Protein AF-A0A640V0W2-F1 (afdb_monomer)

pLDDT: mean 85.91, std 17.81, range [32.56, 98.94]

Nearest PDB structures (foldseek):
  7z6b-assembly3_C  TM=7.254E-01  e=3.542E-08  Vibrio gazogenes DSM 21264 = NBRC 103151
  8x6v-assembly1_B  TM=6.788E-01  e=9.963E-08  Pseudomonas
  7vme-assembly1_A  TM=7.319E-01  e=3.574E-07  unclassified Marinobacter
  2r11-assembly1_A  TM=4.535E-01  e=1.399E-03  Bacillus subtilis
  2y6v-assembly1_A  TM=2.778E-01  e=1.239E-03  Saccharomyces cerevisiae

Radius of gyration: 24.07 Å; Cα contacts (8 Å, |Δi|>4): 956; chains: 1; bounding box: 62×84×84 Å

Solvent-accessible surface area (backbone atoms only — not comparable to full-atom values): 21114 Å² total; per-residue (Å²): 133,92,82,81,91,79,92,78,83,84,82,80,82,75,84,77,77,81,69,84,77,74,79,82,80,84,81,71,54,45,50,62,36,31,38,35,39,30,55,15,37,40,83,30,29,87,48,85,86,22,27,64,34,68,47,38,30,27,40,14,42,37,68,77,87,53,62,16,42,28,32,44,34,34,50,39,77,71,90,41,52,41,60,72,79,66,86,66,79,54,29,98,75,58,55,64,47,80,37,72,84,62,22,36,57,77,86,37,83,90,44,72,51,44,15,37,39,26,53,38,54,17,48,21,38,43,48,40,22,45,37,25,4,60,68,48,22,35,12,31,18,32,51,60,54,42,31,70,45,39,35,35,42,61,50,40,40,71,58,29,53,52,52,50,52,52,45,52,46,48,52,48,49,33,28,19,74,58,49,50,67,71,57,73,68,79,90,39,53,64,31,51,28,77,66,37,30,32,42,36,10,25,31,43,23,7,17,45,54,50,20,59,72,47,50,68,43,80,39,56,38,24,35,37,23,37,45,24,30,66,84,42,60,96,38,76,40,66,36,38,35,36,40,41,23,21,61,11,23,60,81,44,62,54,64,43,56,49,66,52,36,49,51,32,20,70,68,57,48,21,59,32,22,28,42,36,37,33,49,23,23,34,58,43,43,57,28,73,39,39,21,66,67,77,40,77,86,56,17,32,56,90,29,53,37,94,55,45,46,59,48,71,55,42,33,30,43,53,16,48,30,52,28,42,48,46,52,36,36,67,69,65,50,73,54,42,76,31,57,24,39,88,90,40,66,63,44,68,30,38,61,16,85,94,32,42,52,41,48,75,41,85,39,83,80,64,86,64,79,56,64,90,73,46,53,71,37,74,22,83,44,64,86,45,52,73,61,63,95,82,65,69,61,47,72,71,50,71,97,81,125

Foldseek 3Di:
DDDDDDDDDDDDDDDDDDDPDDDDDCPLQKAKEKEWEAKFFDQFAPDDDGFIGTWIKIWIAGDDAAQAEEEEEEEADDDFFAFDDDPDFWAPDFDWDFDCQQFPDQPDPVCNGTYGTTGDLNLQLVLLNRLLSSLRHGYMRTDQHRLVFQFQHHGDNLSSVVVSVVLVLVQLVCVLCVNCLQVCDPPSHVHYDSQAYEYEYAECGLLSCLEQSVLPDGNYQEYEREQYHDDHDLHARLFAYEYEFEPQAQPDDSCPCVVSLLSNLVVPSYLFSKYKYFWQDYRQLQGNGGRDADDPQCGGHPGHNVGHDDSLQNNQQSSQQSSQRSSCSNVVHLAGEGEDEPPRPMDIWGSRVVGHTYYYDYDYRDDDDDSVPHHYGYHHGDSYHHDDPPRRTDSPRDPPD

Organism: NCBI:txid47759

Secondary structure (DSSP, 8-state):
------------------PPPPPP----SEEEEEEEEEEEEE--BSSSS-EEEEEEEEEEEESSS-PEEEEEEE------EEESS-TTSS-SS--EEE-TTTSPPTT-TT-TTEEEEEE-HHHHTHHHHHHHHHTT-EEEEE---GGG--TTS-B-HHHHHHHHHHHHHHHHHHHHHT--TT---TT-TT-EEEEEEEEEEEEHHHHHHTSHHHHT-TTEEEEEEEEE-SPPPS----S-EEEEEETT-SSS-TTTTHHHHHHHHHHTS-S-EEEEEETT--GGGG-TTSPP---GGG-BTTB-GGGPPPHHHHHHHHHHHHHHHHHHHHTT-SEEEEEEETTT--EEEE-STTSPEEEEEEEPPPP---GGGSPEEEEEEESSPPPPTT----S---S--

Mean predicted aligned error: 8.24 Å

Sequence (401 aa):
MTASLALTLVYSASQASAAPAAPPKPSDGASLTSYALAPGLLKITTSPPGNPTQVHGVLGMPKGKGPHPVVVVMHGSHHNCAYSDKPPYFPRKPVKAQWPLVCAKSGDASNPNLGPDYLRHDVGLSHVVQALTRKGFAAVSIDVVSPESWWAGETDPEKGYTDLINAHLRLLSDLNKGINHGLNIPDVKGRIDTSRVGLVGHSRGGGYVLSQKAAKRAGLFGVVALEPAMQAEKVPHKVPVLNLRGGCDEEVSPSAGLDDMKALAKSGTTKVAADVLLAGTGHRMLNTNLPPTDTKAGGVGDCPASKVAKPAAAQAQAAQITASFLDQALHGAKSYQLPALKGLNPKGGNLRKGGPAVTFHQAPQQTFTNPHAIREVISKQRLLPAIPKDLHVNKRPGDDI

Structure (mmCIF, N/CA/C/O backbone):
data_AF-A0A640V0W2-F1
#
_entry.id   AF-A0A640V0W2-F1
#
loop_
_atom_site.group_PDB
_atom_site.id
_atom_site.type_symbol
_atom_site.label_atom_id
_atom_site.label_alt_id
_atom_site.label_comp_id
_atom_site.label_asym_id
_atom_site.label_entity_id
_atom_site.label_seq_id
_atom_site.pdbx_PDB_ins_code
_atom_site.Cartn_x
_atom_site.Cartn_y
_atom_site.Cartn_z
_atom_site.occupancy
_atom_site.B_iso_or_equiv
_atom_site.auth_seq_id
_atom_site.auth_comp_id
_atom_site.auth_asym_id
_atom_site.auth_atom_id
_atom_site.pdbx_PDB_model_num
ATOM 1 N N . MET A 1 1 ? 39.955 -63.389 54.721 1.00 38.59 1 MET A N 1
ATOM 2 C CA . MET A 1 1 ? 39.979 -63.919 53.343 1.00 38.59 1 MET A CA 1
ATOM 3 C C . MET A 1 1 ? 39.697 -62.761 52.400 1.00 38.59 1 MET A C 1
ATOM 5 O O . MET A 1 1 ? 38.703 -62.075 52.578 1.00 38.59 1 MET A O 1
ATOM 9 N N . THR A 1 2 ? 40.685 -62.491 51.549 1.00 39.00 2 THR A N 1
ATOM 10 C CA . THR A 1 2 ? 40.800 -61.523 50.439 1.00 39.00 2 THR A CA 1
ATOM 11 C C . THR A 1 2 ? 39.546 -60.740 50.022 1.00 39.00 2 THR A C 1
ATOM 13 O O . THR A 1 2 ? 38.637 -61.307 49.423 1.00 39.00 2 THR A O 1
ATOM 16 N N . ALA A 1 3 ? 39.561 -59.419 50.238 1.00 37.28 3 ALA A N 1
ATOM 17 C CA . ALA A 1 3 ? 38.659 -58.469 49.588 1.00 37.28 3 ALA A CA 1
ATOM 18 C C . ALA A 1 3 ? 39.449 -57.653 48.550 1.00 37.28 3 ALA A C 1
ATOM 20 O O . ALA A 1 3 ? 40.435 -56.993 48.880 1.00 37.28 3 ALA A O 1
ATOM 21 N N . SER A 1 4 ? 39.034 -57.778 47.291 1.00 41.91 4 SER A N 1
ATOM 22 C CA . SER A 1 4 ? 39.670 -57.213 46.101 1.00 41.91 4 SER A CA 1
ATOM 23 C C . SER A 1 4 ? 39.489 -55.698 45.987 1.00 41.91 4 SER A C 1
ATOM 25 O O . SER A 1 4 ? 38.388 -55.179 46.160 1.00 41.91 4 SER A O 1
ATOM 27 N N . LEU A 1 5 ? 40.572 -55.011 45.610 1.00 41.72 5 LEU A N 1
ATOM 28 C CA . LEU A 1 5 ? 40.562 -53.653 45.066 1.00 41.72 5 LEU A CA 1
ATOM 29 C C . LEU A 1 5 ? 39.762 -53.616 43.754 1.00 41.72 5 LEU A C 1
ATOM 31 O O . LEU A 1 5 ? 40.071 -54.365 42.828 1.00 41.72 5 LEU A O 1
ATOM 35 N N . ALA A 1 6 ? 38.817 -52.682 43.639 1.00 41.03 6 ALA A N 1
ATOM 36 C CA . ALA A 1 6 ? 38.252 -52.265 42.360 1.00 41.03 6 ALA A CA 1
ATOM 37 C C . ALA A 1 6 ? 38.332 -50.737 42.230 1.00 41.03 6 ALA A C 1
ATOM 39 O O . ALA A 1 6 ? 37.732 -49.974 42.985 1.00 41.03 6 ALA A O 1
ATOM 40 N N . LEU A 1 7 ? 39.142 -50.332 41.258 1.00 41.41 7 LEU A N 1
ATOM 41 C CA . LEU A 1 7 ? 39.409 -48.984 40.782 1.00 41.41 7 LEU A CA 1
ATOM 42 C C . LEU A 1 7 ? 38.122 -48.378 40.195 1.00 41.41 7 LEU A C 1
ATOM 44 O O . LEU A 1 7 ? 37.528 -48.983 39.306 1.00 41.41 7 LEU A O 1
ATOM 48 N N . THR A 1 8 ? 37.699 -47.189 40.636 1.00 40.34 8 THR A N 1
ATOM 49 C CA . THR A 1 8 ? 36.609 -46.455 39.965 1.00 40.34 8 THR A CA 1
ATOM 50 C C . THR A 1 8 ? 37.090 -45.065 39.566 1.00 40.34 8 THR A C 1
ATOM 52 O O . THR A 1 8 ? 37.595 -44.308 40.392 1.00 40.34 8 THR A O 1
ATOM 55 N N . LEU A 1 9 ? 36.984 -44.783 38.265 1.00 41.72 9 LEU A N 1
ATOM 56 C CA . LEU A 1 9 ? 37.455 -43.580 37.588 1.00 41.72 9 LEU A CA 1
ATOM 57 C C . LEU A 1 9 ? 36.801 -42.303 38.130 1.00 41.72 9 LEU A C 1
ATOM 59 O O . LEU A 1 9 ? 35.582 -42.221 38.272 1.00 41.72 9 LEU A O 1
ATOM 63 N N . VAL A 1 10 ? 37.619 -41.267 38.310 1.00 39.72 10 VAL A N 1
ATOM 64 C CA . VAL A 1 10 ? 37.175 -39.882 38.488 1.00 39.72 10 VAL A CA 1
ATOM 65 C C . VAL A 1 10 ? 36.765 -39.337 37.117 1.00 39.72 10 VAL A C 1
ATOM 67 O O . VAL A 1 10 ? 37.613 -39.117 36.255 1.00 39.72 10 VAL A O 1
ATOM 70 N N . TYR A 1 11 ? 35.466 -39.125 36.898 1.00 38.19 11 TYR A N 1
ATOM 71 C CA . TYR A 1 11 ? 34.978 -38.358 35.751 1.00 38.19 11 TYR A CA 1
ATOM 72 C C . TYR A 1 11 ? 35.089 -36.862 36.064 1.00 38.19 11 TYR A C 1
ATOM 74 O O . TYR A 1 11 ? 34.304 -36.306 36.831 1.00 38.19 11 TYR A O 1
ATOM 82 N N . SER A 1 12 ? 36.069 -36.204 35.451 1.00 39.72 12 SER A N 1
ATOM 83 C CA . SER A 1 12 ? 36.161 -34.746 35.393 1.00 39.72 12 SER A CA 1
ATOM 84 C C . SER A 1 12 ? 35.028 -34.202 34.519 1.00 39.72 12 SER A C 1
ATOM 86 O O . SER A 1 12 ? 35.049 -34.359 33.298 1.00 39.72 12 SER A O 1
ATOM 88 N N . ALA A 1 13 ? 34.032 -33.552 35.121 1.00 39.75 13 ALA A N 1
ATOM 89 C CA . ALA A 1 13 ? 33.043 -32.786 34.371 1.00 39.75 13 ALA A CA 1
ATOM 90 C C . ALA A 1 13 ? 33.697 -31.493 33.854 1.00 39.75 13 ALA A C 1
ATOM 92 O O . ALA A 1 13 ? 33.981 -30.562 34.606 1.00 39.75 13 ALA A O 1
ATOM 93 N N . SER A 1 14 ? 33.967 -31.478 32.550 1.00 40.34 14 SER A N 1
ATOM 94 C CA . SER A 1 14 ? 34.402 -30.316 31.777 1.00 40.34 14 SER A CA 1
ATOM 95 C C . SER A 1 14 ? 33.391 -29.169 31.910 1.00 40.34 14 SER A C 1
ATOM 97 O O . SER A 1 14 ? 32.196 -29.351 31.675 1.00 40.34 14 SER A O 1
ATOM 99 N N . GLN A 1 15 ? 33.878 -27.977 32.264 1.00 40.69 15 GLN A N 1
ATOM 100 C CA . GLN A 1 15 ? 33.134 -26.731 32.096 1.00 40.69 15 GLN A CA 1
ATOM 101 C C . GLN A 1 15 ? 32.921 -26.487 30.598 1.00 40.69 15 GLN A C 1
ATOM 103 O O . GLN A 1 15 ? 33.835 -26.074 29.883 1.00 40.69 15 GLN A O 1
ATOM 108 N N . ALA A 1 16 ? 31.704 -26.736 30.118 1.00 37.50 16 ALA A N 1
ATOM 109 C CA . ALA A 1 16 ? 31.283 -26.299 28.799 1.00 37.50 16 ALA A CA 1
ATOM 110 C C . ALA A 1 16 ? 31.121 -24.772 28.814 1.00 37.50 16 ALA A C 1
ATOM 112 O O . ALA A 1 16 ? 30.168 -24.233 29.376 1.00 37.50 16 ALA A O 1
ATOM 113 N N . SER A 1 17 ? 32.077 -24.083 28.195 1.00 38.69 17 SER A N 1
ATOM 114 C CA . SER A 1 17 ? 31.949 -22.680 27.816 1.00 38.69 17 SER A CA 1
ATOM 115 C C . SER A 1 17 ? 30.709 -22.525 26.931 1.00 38.69 17 SER A C 1
ATOM 117 O O . SER A 1 17 ? 30.616 -23.140 25.866 1.00 38.69 17 SER A O 1
ATOM 119 N N . ALA A 1 18 ? 29.723 -21.757 27.396 1.00 38.31 18 ALA A N 1
ATOM 120 C CA . ALA A 1 18 ? 28.518 -21.474 26.634 1.00 38.31 18 ALA A CA 1
ATOM 121 C C . ALA A 1 18 ? 28.896 -20.657 25.390 1.00 38.31 18 ALA A C 1
ATOM 123 O O . ALA A 1 18 ? 29.281 -19.492 25.483 1.00 38.31 18 ALA A O 1
ATOM 124 N N . ALA A 1 19 ? 28.799 -21.287 24.220 1.00 41.69 19 ALA A N 1
ATOM 125 C CA . ALA A 1 19 ? 28.922 -20.610 22.939 1.00 41.69 19 ALA A CA 1
ATOM 126 C C . ALA A 1 19 ? 27.892 -19.464 22.834 1.00 41.69 19 ALA A C 1
ATOM 128 O O . ALA A 1 19 ? 26.792 -19.580 23.389 1.00 41.69 19 ALA A O 1
ATOM 129 N N . PRO A 1 20 ? 28.201 -18.371 22.111 1.00 39.97 20 PRO A N 1
ATOM 130 C CA . PRO A 1 20 ? 27.236 -17.307 21.866 1.00 39.97 20 PRO A CA 1
ATOM 131 C C . PRO A 1 20 ? 25.968 -17.889 21.233 1.00 39.97 20 PRO A C 1
ATOM 133 O O . PRO A 1 20 ? 26.024 -18.608 20.234 1.00 39.97 20 PRO A O 1
ATOM 136 N N . ALA A 1 21 ? 24.825 -17.594 21.854 1.00 42.91 21 ALA A N 1
ATOM 137 C CA . ALA A 1 21 ? 23.518 -18.048 21.410 1.00 42.91 21 ALA A CA 1
ATOM 138 C C . ALA A 1 21 ? 23.298 -17.702 19.928 1.00 42.91 21 ALA A C 1
ATOM 140 O O . ALA A 1 21 ? 23.486 -16.559 19.506 1.00 42.91 21 ALA A O 1
ATOM 141 N N . ALA A 1 22 ? 22.887 -18.700 19.143 1.00 41.34 22 ALA A N 1
ATOM 142 C CA . ALA A 1 22 ? 22.475 -18.507 17.759 1.00 41.34 22 ALA A CA 1
ATOM 143 C C . ALA A 1 22 ? 21.377 -17.425 17.670 1.00 41.34 22 ALA A C 1
ATOM 145 O O . ALA A 1 22 ? 20.526 -17.352 18.563 1.00 41.34 22 ALA A O 1
ATOM 146 N N . PRO A 1 23 ? 21.349 -16.599 16.605 1.00 40.78 23 PRO A N 1
ATOM 147 C CA . PRO A 1 23 ? 20.286 -15.620 16.429 1.00 40.78 23 PRO A CA 1
ATOM 148 C C . PRO A 1 23 ? 18.920 -16.329 16.428 1.00 40.78 23 PRO A C 1
ATOM 150 O O . PRO A 1 23 ? 18.795 -17.413 15.845 1.00 40.78 23 PRO A O 1
ATOM 153 N N . PRO A 1 24 ? 17.887 -15.752 17.068 1.00 36.56 24 PRO A N 1
ATOM 154 C CA . PRO A 1 24 ? 16.575 -16.379 17.132 1.00 36.56 24 PRO A CA 1
ATOM 155 C C . PRO A 1 24 ? 16.041 -16.595 15.711 1.00 36.56 24 PRO A C 1
ATOM 157 O O . PRO A 1 24 ? 15.976 -15.655 14.922 1.00 36.56 24 PRO A O 1
ATOM 160 N N . LYS A 1 25 ? 15.654 -17.834 15.376 1.00 33.91 25 LYS A N 1
ATOM 161 C CA . LYS A 1 25 ? 14.915 -18.141 14.141 1.00 33.91 25 LYS A CA 1
ATOM 162 C C . LYS A 1 25 ? 13.505 -17.543 14.260 1.00 33.91 25 LYS A C 1
ATOM 164 O O . LYS A 1 25 ? 12.737 -18.051 15.077 1.00 33.91 25 LYS A O 1
ATOM 169 N N . PRO A 1 26 ? 13.104 -16.550 13.448 1.00 40.44 26 PRO A N 1
ATOM 170 C CA . PRO A 1 26 ? 11.716 -16.113 13.415 1.00 40.44 26 PRO A CA 1
ATOM 171 C C . PRO A 1 26 ? 10.925 -17.148 12.610 1.00 40.44 26 PRO A C 1
ATOM 173 O O . PRO A 1 26 ? 10.985 -17.189 11.383 1.00 40.44 26 PRO A O 1
ATOM 176 N N . SER A 1 27 ? 10.199 -18.026 13.294 1.00 46.22 27 SER A N 1
ATOM 177 C CA . SER A 1 27 ? 9.190 -18.898 12.682 1.00 46.22 27 SER A CA 1
ATOM 178 C C . SER A 1 27 ? 7.798 -18.355 13.040 1.00 46.22 27 SER A C 1
ATOM 180 O O . SER A 1 27 ? 6.943 -19.053 13.587 1.00 46.22 27 SER A O 1
ATOM 182 N N . ASP A 1 28 ? 7.556 -17.086 12.712 1.00 54.16 28 ASP A N 1
ATOM 183 C CA . ASP A 1 28 ? 6.438 -16.281 13.232 1.00 54.16 28 ASP A CA 1
ATOM 184 C C . ASP A 1 28 ? 5.126 -16.436 12.443 1.00 54.16 28 ASP A C 1
ATOM 186 O O . ASP A 1 28 ? 4.383 -15.477 12.250 1.00 54.16 28 ASP A O 1
ATOM 190 N N . GLY A 1 29 ? 4.831 -17.625 11.920 1.00 61.41 29 GLY A N 1
ATOM 191 C CA . GLY A 1 29 ? 3.527 -17.891 11.292 1.00 61.41 29 GLY A CA 1
ATOM 192 C C . GLY A 1 29 ? 3.256 -17.229 9.928 1.00 61.41 29 GLY A C 1
ATOM 193 O O . GLY A 1 29 ? 2.223 -17.519 9.332 1.00 61.41 29 GLY A O 1
ATOM 194 N N . ALA A 1 30 ? 4.170 -16.408 9.404 1.00 75.25 30 ALA A N 1
ATOM 195 C CA . ALA A 1 30 ? 4.061 -15.738 8.106 1.00 75.25 30 ALA A CA 1
ATOM 196 C C . ALA A 1 30 ? 5.222 -16.140 7.181 1.00 75.25 30 ALA A C 1
ATOM 198 O O . ALA A 1 30 ? 6.382 -15.972 7.560 1.00 75.25 30 ALA A O 1
ATOM 199 N N . SER A 1 31 ? 4.931 -16.649 5.977 1.00 86.25 31 SER A N 1
ATOM 200 C CA . SER A 1 31 ? 5.952 -16.841 4.935 1.00 86.25 31 SER A CA 1
ATOM 201 C C . SER A 1 31 ? 5.904 -15.688 3.943 1.00 86.25 31 SER A C 1
ATOM 203 O O . SER A 1 31 ? 4.846 -15.438 3.363 1.00 86.25 31 SER A O 1
ATOM 205 N N . LEU A 1 32 ? 7.039 -15.026 3.724 1.00 95.38 32 LEU A N 1
ATOM 206 C CA . LEU A 1 32 ? 7.192 -14.003 2.691 1.00 95.38 32 LEU A CA 1
ATOM 207 C C . LEU A 1 32 ? 7.909 -14.586 1.472 1.00 95.38 32 LEU A C 1
ATOM 209 O O . LEU A 1 32 ? 8.837 -15.384 1.609 1.00 95.38 32 LEU A O 1
ATOM 213 N N . THR A 1 33 ? 7.500 -14.175 0.280 1.00 96.19 33 THR A N 1
ATOM 214 C CA . THR A 1 33 ? 8.184 -14.468 -0.983 1.00 96.19 33 THR A CA 1
ATOM 215 C C . THR A 1 33 ? 8.206 -13.202 -1.829 1.00 96.19 33 THR A C 1
ATOM 217 O O . THR A 1 33 ? 7.150 -12.679 -2.180 1.00 96.19 33 THR A O 1
ATOM 220 N N . SER A 1 34 ? 9.404 -12.706 -2.142 1.00 97.38 34 SER A N 1
ATOM 221 C CA . SER A 1 34 ? 9.585 -11.687 -3.179 1.00 97.38 34 SER A CA 1
ATOM 222 C C . SER A 1 34 ? 9.427 -12.367 -4.534 1.00 97.38 34 SER A C 1
ATOM 224 O O . SER A 1 34 ? 9.911 -13.486 -4.723 1.00 97.38 34 SER A O 1
ATOM 226 N N . TYR A 1 35 ? 8.756 -11.723 -5.478 1.00 97.44 35 TYR A N 1
ATOM 227 C CA . TYR A 1 35 ? 8.675 -12.206 -6.846 1.00 97.44 35 TYR A CA 1
ATOM 228 C C . TYR A 1 35 ? 9.016 -11.121 -7.858 1.00 97.44 35 TYR A C 1
ATOM 230 O O . TYR A 1 35 ? 8.741 -9.937 -7.653 1.00 97.44 35 TYR A O 1
ATOM 238 N N . ALA A 1 36 ? 9.559 -11.573 -8.985 1.00 97.19 36 ALA A N 1
ATOM 239 C CA . ALA A 1 36 ? 9.726 -10.783 -10.188 1.00 97.19 36 ALA A CA 1
ATOM 240 C C . ALA A 1 36 ? 9.195 -11.557 -11.399 1.00 97.19 36 ALA A C 1
ATOM 242 O O . ALA A 1 36 ? 9.722 -12.613 -11.754 1.00 97.19 36 ALA A O 1
ATOM 243 N N . LEU A 1 37 ? 8.128 -11.048 -12.013 1.00 97.50 37 LEU A N 1
ATOM 244 C CA . LEU A 1 37 ? 7.606 -11.530 -13.292 1.00 97.50 37 LEU A CA 1
ATOM 245 C C . LEU A 1 37 ? 8.215 -10.721 -14.444 1.00 97.50 37 LEU A C 1
ATOM 247 O O . LEU A 1 37 ? 8.822 -9.670 -14.235 1.00 97.50 37 LEU A O 1
ATOM 251 N N . ALA A 1 38 ? 8.032 -11.182 -15.682 1.00 96.94 38 ALA A N 1
ATOM 252 C CA . ALA A 1 38 ? 8.513 -10.436 -16.836 1.00 96.94 38 ALA A CA 1
ATOM 253 C C . ALA A 1 38 ? 7.837 -9.047 -16.918 1.00 96.94 38 ALA A C 1
ATOM 255 O O . ALA A 1 38 ? 6.608 -8.962 -16.795 1.00 96.94 38 ALA A O 1
ATOM 256 N N . PRO A 1 39 ? 8.609 -7.971 -17.180 1.00 96.12 39 PRO A N 1
ATOM 257 C CA . PRO A 1 39 ? 8.092 -6.606 -17.244 1.00 96.12 39 PRO A CA 1
ATOM 258 C C . PRO A 1 39 ? 7.100 -6.463 -18.394 1.00 96.12 39 PRO A C 1
ATOM 260 O O . PRO A 1 39 ? 7.224 -7.159 -19.403 1.00 96.12 39 PRO A O 1
ATOM 263 N N . GLY A 1 40 ? 6.143 -5.551 -18.288 1.00 96.31 40 GLY A N 1
ATOM 264 C CA . GLY A 1 40 ? 5.086 -5.388 -19.285 1.00 96.31 40 GLY A CA 1
ATOM 265 C C . GLY A 1 40 ? 4.731 -3.939 -19.569 1.00 96.31 40 GLY A C 1
ATOM 266 O O . GLY A 1 40 ? 5.393 -3.021 -19.095 1.00 96.31 40 GLY A O 1
ATOM 267 N N . LEU A 1 41 ? 3.691 -3.750 -20.374 1.00 96.12 41 LEU A N 1
ATOM 268 C CA . LEU A 1 41 ? 3.186 -2.443 -20.777 1.00 96.12 41 LEU A CA 1
ATOM 269 C C . LEU A 1 41 ? 1.827 -2.160 -20.127 1.00 96.12 41 LEU A C 1
ATOM 271 O O . LEU A 1 41 ? 0.895 -2.960 -20.250 1.00 96.12 41 LEU A O 1
ATOM 275 N N . LEU A 1 42 ? 1.700 -1.004 -19.481 1.00 95.19 42 LEU A N 1
ATOM 276 C CA . LEU A 1 42 ? 0.436 -0.471 -18.980 1.00 95.19 42 LEU A CA 1
ATOM 277 C C . LEU A 1 42 ? -0.123 0.555 -19.959 1.00 95.19 42 LEU A C 1
ATOM 279 O O . LEU A 1 42 ? 0.538 1.529 -20.298 1.00 95.19 42 LEU A O 1
ATOM 283 N N . LYS A 1 43 ? -1.378 0.388 -20.373 1.00 94.44 43 LYS A N 1
ATOM 284 C CA . LYS A 1 43 ? -2.077 1.362 -21.226 1.00 94.44 43 LYS A CA 1
ATOM 285 C C . LYS A 1 43 ? -2.617 2.516 -20.385 1.00 94.44 43 LYS A C 1
ATOM 287 O O . LYS A 1 43 ? -3.821 2.593 -20.154 1.00 94.44 43 LYS A O 1
ATOM 292 N N . ILE A 1 44 ? -1.719 3.325 -19.842 1.00 91.69 44 ILE A N 1
ATOM 293 C CA . ILE A 1 44 ? -2.032 4.387 -18.871 1.00 91.69 44 ILE A CA 1
ATOM 294 C C . ILE A 1 44 ? -1.584 5.764 -19.353 1.00 91.69 44 ILE A C 1
ATOM 296 O O . ILE A 1 44 ? -1.651 6.714 -18.592 1.00 91.69 44 ILE A O 1
ATOM 300 N N . THR A 1 45 ? -1.104 5.862 -20.588 1.00 89.00 45 THR A N 1
ATOM 301 C CA . THR A 1 45 ? -0.664 7.114 -21.200 1.00 89.00 45 THR A CA 1
ATOM 302 C C . THR A 1 45 ? -1.775 7.710 -22.055 1.00 89.00 45 THR A C 1
ATOM 304 O O . THR A 1 45 ? -2.615 6.981 -22.593 1.00 89.00 45 THR A O 1
ATOM 307 N N . THR A 1 46 ? -1.765 9.033 -22.211 1.00 80.81 46 THR A N 1
ATOM 308 C CA . THR A 1 46 ? -2.728 9.767 -23.055 1.00 80.81 46 THR A CA 1
ATOM 309 C C . THR A 1 46 ? -2.604 9.424 -24.543 1.00 80.81 46 THR A C 1
ATOM 311 O O . THR A 1 46 ? -3.588 9.489 -25.276 1.00 80.81 46 THR A O 1
ATOM 314 N N . SER A 1 47 ? -1.418 8.996 -24.985 1.00 77.94 47 SER A N 1
ATOM 315 C CA . SER A 1 47 ? -1.152 8.499 -26.341 1.00 77.94 47 SER A CA 1
ATOM 316 C C . SER A 1 47 ? -0.589 7.071 -26.312 1.00 77.94 47 SER A C 1
ATOM 318 O O . SER A 1 47 ? 0.132 6.729 -25.371 1.00 77.94 47 SER A O 1
ATOM 320 N N . PRO A 1 48 ? -0.888 6.211 -27.310 1.00 77.94 48 PRO A N 1
ATOM 321 C CA . PRO A 1 48 ? -0.266 4.893 -27.444 1.00 77.94 48 PRO A CA 1
ATOM 322 C C . PRO A 1 48 ? 1.274 4.961 -27.414 1.00 77.94 48 PRO A C 1
ATOM 324 O O . PRO A 1 48 ? 1.838 5.977 -27.811 1.00 77.94 48 PRO A O 1
ATOM 327 N N . PRO A 1 49 ? 1.968 3.877 -27.018 1.00 82.31 49 PRO A N 1
ATOM 328 C CA . PRO A 1 49 ? 1.433 2.532 -26.773 1.00 82.31 49 PRO A CA 1
ATOM 329 C C . PRO A 1 49 ? 1.119 2.217 -25.295 1.00 82.31 49 PRO A C 1
ATOM 331 O O . PRO A 1 49 ? 0.456 1.211 -25.025 1.00 82.31 49 PRO A O 1
ATOM 334 N N . GLY A 1 50 ? 1.565 3.045 -24.348 1.00 91.19 50 GLY A N 1
ATOM 335 C CA . GLY A 1 50 ? 1.498 2.793 -22.906 1.00 91.19 50 GLY A CA 1
ATOM 336 C C . GLY A 1 50 ? 2.836 3.052 -22.211 1.00 91.19 50 GLY A C 1
ATOM 337 O O . GLY A 1 50 ? 3.836 3.305 -22.874 1.00 91.19 50 GLY A O 1
ATOM 338 N N . ASN A 1 51 ? 2.873 2.917 -20.885 1.00 93.31 51 ASN A N 1
ATOM 339 C CA . ASN A 1 51 ? 4.074 3.079 -20.070 1.00 93.31 51 ASN A CA 1
ATOM 340 C C . ASN A 1 51 ? 4.649 1.709 -19.654 1.00 93.31 51 ASN A C 1
ATOM 342 O O . ASN A 1 51 ? 3.877 0.820 -19.273 1.00 93.31 51 ASN A O 1
ATOM 346 N N . PRO A 1 52 ? 5.974 1.478 -19.726 1.00 94.12 52 PRO A N 1
ATOM 347 C CA . PRO A 1 52 ? 6.554 0.212 -19.296 1.00 94.12 52 PRO A CA 1
ATOM 348 C C . PRO A 1 52 ? 6.506 0.091 -17.769 1.00 94.12 52 PRO A C 1
ATOM 350 O O . PRO A 1 52 ? 6.558 1.086 -17.051 1.00 94.12 52 PRO A O 1
ATOM 353 N N . THR A 1 53 ? 6.415 -1.135 -17.258 1.00 94.31 53 THR A N 1
ATOM 354 C CA . THR A 1 53 ? 6.355 -1.417 -15.819 1.00 94.31 53 THR A CA 1
ATOM 355 C C . THR A 1 53 ? 7.084 -2.714 -15.467 1.00 94.31 53 THR A C 1
ATOM 357 O O . THR A 1 53 ? 7.037 -3.687 -16.229 1.00 94.31 53 THR A O 1
ATOM 360 N N . GLN A 1 54 ? 7.743 -2.747 -14.309 1.00 94.31 54 GLN A N 1
ATOM 361 C CA . GLN A 1 54 ? 8.158 -4.000 -13.683 1.00 94.31 54 GLN A CA 1
ATOM 362 C C . GLN A 1 54 ? 6.964 -4.622 -12.974 1.00 94.31 54 GLN A C 1
ATOM 364 O O . GLN A 1 54 ? 6.121 -3.929 -12.414 1.00 94.31 54 GLN A O 1
ATOM 369 N N . VAL A 1 55 ? 6.905 -5.950 -12.976 1.00 96.81 55 VAL A N 1
ATOM 370 C CA . VAL A 1 55 ? 5.874 -6.691 -12.249 1.00 96.81 55 VAL A CA 1
ATOM 371 C C . VAL A 1 55 ? 6.552 -7.399 -11.089 1.00 96.81 55 VAL A C 1
ATOM 373 O O . VAL A 1 55 ? 6.898 -8.580 -11.155 1.00 96.81 55 VAL A O 1
ATOM 376 N N . HIS A 1 56 ? 6.801 -6.620 -10.043 1.00 97.25 56 HIS A N 1
ATOM 377 C CA . HIS A 1 56 ? 7.453 -7.054 -8.819 1.00 97.25 56 HIS A CA 1
ATOM 378 C C . HIS A 1 56 ? 6.495 -6.982 -7.631 1.00 97.25 56 HIS A C 1
ATOM 380 O O . HIS A 1 56 ? 5.556 -6.180 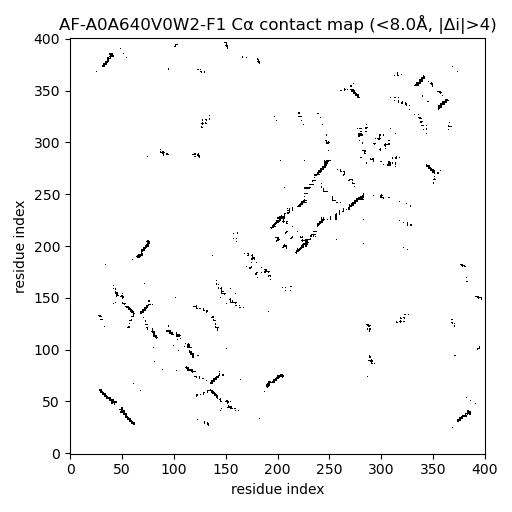-7.617 1.00 97.25 56 HIS A O 1
ATOM 386 N N . GLY A 1 57 ? 6.762 -7.795 -6.613 1.00 97.75 57 GLY A N 1
ATOM 387 C CA . GLY A 1 57 ? 6.101 -7.640 -5.328 1.00 97.75 57 GLY A CA 1
ATOM 388 C C . GLY A 1 57 ? 6.633 -8.556 -4.239 1.00 97.75 57 GLY A C 1
ATOM 389 O O . GLY A 1 57 ? 7.484 -9.415 -4.471 1.00 97.75 57 GLY A O 1
ATOM 390 N N . VAL A 1 58 ? 6.090 -8.389 -3.036 1.00 98.50 58 VAL A N 1
ATOM 391 C CA . VAL A 1 58 ? 6.328 -9.266 -1.885 1.00 98.50 58 VAL A CA 1
ATOM 392 C C . VAL A 1 58 ? 5.004 -9.841 -1.419 1.00 98.50 58 VAL A C 1
ATOM 394 O O . VAL A 1 58 ? 4.176 -9.119 -0.868 1.00 98.50 58 VAL A O 1
ATOM 397 N N . LEU A 1 59 ? 4.821 -11.144 -1.623 1.00 98.06 59 LEU A N 1
ATOM 398 C CA . LEU A 1 59 ? 3.651 -11.897 -1.189 1.00 98.06 59 LEU A CA 1
ATOM 399 C C . LEU A 1 59 ? 3.888 -12.500 0.197 1.00 98.06 59 LEU A C 1
ATOM 401 O O . LEU A 1 59 ? 4.836 -13.256 0.408 1.00 98.06 59 LEU A O 1
ATOM 405 N N . GLY A 1 60 ? 2.989 -12.202 1.122 1.00 97.31 60 GLY A N 1
ATOM 406 C CA . GLY A 1 60 ? 2.847 -12.866 2.403 1.00 97.31 60 GLY A CA 1
ATOM 407 C C . GLY A 1 60 ? 1.657 -13.821 2.400 1.00 97.31 60 GLY A C 1
ATOM 408 O O . GLY A 1 60 ? 0.522 -13.414 2.150 1.00 97.31 60 GLY A O 1
ATOM 409 N N . MET A 1 61 ? 1.920 -15.094 2.696 1.00 95.56 61 MET A N 1
ATOM 410 C CA . MET A 1 61 ? 0.886 -16.116 2.873 1.00 95.56 61 MET A CA 1
ATOM 411 C C . MET A 1 61 ? 0.810 -16.548 4.343 1.00 95.56 61 MET A C 1
ATOM 413 O O . MET A 1 61 ? 1.838 -16.940 4.914 1.00 95.56 61 MET A O 1
ATOM 417 N N . PRO A 1 62 ? -0.379 -16.493 4.978 1.00 93.94 62 PRO A N 1
ATOM 418 C CA . PRO A 1 62 ? -0.557 -16.982 6.341 1.00 93.94 62 PRO A CA 1
ATOM 419 C C . PRO A 1 62 ? -0.315 -18.487 6.426 1.00 93.94 62 PRO A C 1
ATOM 421 O O . PRO A 1 62 ? -0.457 -19.203 5.434 1.00 93.94 62 PRO A O 1
ATOM 424 N N . LYS A 1 63 ? -0.006 -19.005 7.617 1.00 86.94 63 LYS A N 1
ATOM 425 C CA . LYS A 1 63 ? -0.161 -20.441 7.904 1.00 86.94 63 LYS A CA 1
ATOM 426 C C . LYS A 1 63 ? -1.644 -20.788 8.109 1.00 86.94 63 LYS A C 1
ATOM 428 O O . LYS A 1 63 ? -2.441 -19.940 8.494 1.00 86.94 63 LYS A O 1
ATOM 433 N N . GLY A 1 64 ? -1.995 -22.059 7.911 1.00 83.69 64 GLY A N 1
ATOM 434 C CA . GLY A 1 64 ? -3.334 -22.585 8.201 1.00 83.69 64 GLY A CA 1
ATOM 435 C C . GLY A 1 64 ? -4.278 -22.640 6.997 1.00 83.69 64 GLY A C 1
ATOM 436 O O . GLY A 1 64 ? -3.900 -22.347 5.861 1.00 83.69 64 GLY A O 1
ATOM 437 N N . LYS A 1 65 ? -5.512 -23.087 7.252 1.00 85.75 65 LYS A N 1
ATOM 438 C CA . LYS A 1 65 ? -6.545 -23.251 6.223 1.00 85.75 65 LYS A CA 1
ATOM 439 C C . LYS A 1 65 ? -7.057 -21.878 5.772 1.00 85.75 65 LYS A C 1
ATOM 441 O O . LYS A 1 65 ? -7.310 -21.016 6.606 1.00 85.75 65 LYS A O 1
ATOM 446 N N . GLY A 1 66 ? -7.200 -21.705 4.460 1.00 88.56 66 GLY A N 1
ATOM 447 C CA . GLY A 1 66 ? -7.854 -20.539 3.870 1.00 88.56 66 GLY A CA 1
ATOM 448 C C . GLY A 1 66 ? -9.369 -20.749 3.688 1.00 88.56 66 GLY A C 1
ATOM 449 O O . GLY A 1 66 ? -9.913 -21.716 4.225 1.00 88.56 66 GLY A O 1
ATOM 450 N N . PRO A 1 67 ? -10.047 -19.885 2.912 1.00 95.50 67 PRO A N 1
ATOM 451 C CA . PRO A 1 67 ? -9.464 -18.823 2.095 1.00 95.50 67 PRO A CA 1
ATOM 452 C C . PRO A 1 67 ? -9.231 -17.517 2.879 1.00 95.50 67 PRO A C 1
ATOM 454 O O . PRO A 1 67 ? -10.072 -17.070 3.661 1.00 95.50 67 PRO A O 1
ATOM 457 N N . HIS A 1 68 ? -8.068 -16.904 2.662 1.00 97.88 68 HIS A N 1
ATOM 458 C CA . HIS A 1 68 ? -7.624 -15.684 3.332 1.00 97.88 68 HIS A CA 1
ATOM 459 C C . HIS A 1 68 ? -8.013 -14.439 2.521 1.00 97.88 68 HIS A C 1
ATOM 461 O O . HIS A 1 68 ? -7.702 -14.396 1.327 1.00 97.88 68 HIS A O 1
ATOM 467 N N . PRO A 1 69 ? -8.641 -13.418 3.135 1.00 98.50 69 PRO A N 1
ATOM 468 C CA . PRO A 1 69 ? -8.892 -12.142 2.468 1.00 98.50 69 PRO A CA 1
ATOM 469 C C . PRO A 1 69 ? -7.575 -11.484 2.054 1.00 98.50 69 PRO A C 1
ATOM 471 O O . PRO A 1 69 ? -6.539 -11.675 2.702 1.00 98.50 69 PRO A O 1
ATOM 474 N N . VAL A 1 70 ? -7.619 -10.713 0.970 1.00 98.81 70 VAL A N 1
ATOM 475 C CA . VAL A 1 70 ? -6.428 -10.099 0.384 1.00 98.81 70 VAL A CA 1
ATOM 476 C C . VAL A 1 70 ? -6.225 -8.680 0.893 1.00 98.81 70 VAL A C 1
ATOM 478 O O . VAL A 1 70 ? -7.181 -7.920 1.019 1.00 98.81 70 VAL A O 1
ATOM 481 N N . VAL A 1 71 ? -4.973 -8.288 1.124 1.00 98.94 71 VAL A N 1
ATOM 482 C CA . VAL A 1 71 ? -4.603 -6.878 1.308 1.00 98.94 71 VAL A CA 1
ATOM 483 C C . VAL A 1 71 ? -3.516 -6.500 0.315 1.00 98.94 71 VAL A C 1
ATOM 485 O O . VAL A 1 71 ? -2.477 -7.154 0.255 1.00 98.94 71 VAL A O 1
ATOM 488 N N . VAL A 1 72 ? -3.752 -5.443 -0.461 1.00 98.94 72 VAL A N 1
ATOM 489 C CA . VAL A 1 72 ? -2.752 -4.890 -1.380 1.00 98.94 72 VAL A CA 1
ATOM 490 C C . VAL A 1 72 ? -2.116 -3.671 -0.732 1.00 98.94 72 VAL A C 1
ATOM 492 O O . VAL A 1 72 ? -2.813 -2.739 -0.334 1.00 98.94 72 VAL A O 1
ATOM 495 N N . VAL A 1 73 ? -0.796 -3.708 -0.616 1.00 98.94 73 VAL A N 1
ATOM 496 C CA . VAL A 1 73 ? 0.056 -2.660 -0.068 1.00 98.94 73 VAL A CA 1
ATOM 497 C C . VAL A 1 73 ? 0.794 -2.010 -1.230 1.00 98.94 73 VAL A C 1
ATOM 499 O O . VAL A 1 73 ? 1.318 -2.697 -2.106 1.00 98.94 73 VAL A O 1
ATOM 502 N N . MET A 1 74 ? 0.834 -0.688 -1.260 1.00 97.44 74 MET A N 1
ATOM 503 C CA . MET A 1 74 ? 1.579 0.046 -2.272 1.00 97.44 74 MET A CA 1
ATOM 504 C C . MET A 1 74 ? 2.311 1.221 -1.646 1.00 97.44 74 MET A C 1
ATOM 506 O O . MET A 1 74 ? 1.845 1.837 -0.685 1.00 97.44 74 MET A O 1
ATOM 510 N N . HIS A 1 75 ? 3.481 1.506 -2.198 1.00 93.88 75 HIS A N 1
ATOM 511 C CA . HIS A 1 75 ? 4.188 2.747 -1.934 1.00 93.88 75 HIS A CA 1
ATOM 512 C C . HIS A 1 75 ? 3.543 3.894 -2.756 1.00 93.88 75 HIS A C 1
ATOM 514 O O . HIS A 1 75 ? 2.392 3.768 -3.166 1.00 93.88 75 HIS A O 1
ATOM 520 N N . GLY A 1 76 ? 4.246 5.001 -2.985 1.00 87.25 76 GLY A N 1
ATOM 521 C CA . GLY A 1 76 ? 3.840 6.081 -3.877 1.00 87.25 76 GLY A CA 1
ATOM 522 C C . GLY A 1 76 ? 4.997 6.535 -4.765 1.00 87.25 76 GLY A C 1
ATOM 523 O O . GLY A 1 76 ? 5.736 5.710 -5.304 1.00 87.25 76 GLY A O 1
ATOM 524 N N . SER A 1 77 ? 5.142 7.849 -4.909 1.00 84.62 77 SER A N 1
ATOM 525 C CA . SER A 1 77 ? 6.125 8.459 -5.799 1.00 84.62 77 SER A CA 1
ATOM 526 C C . SER A 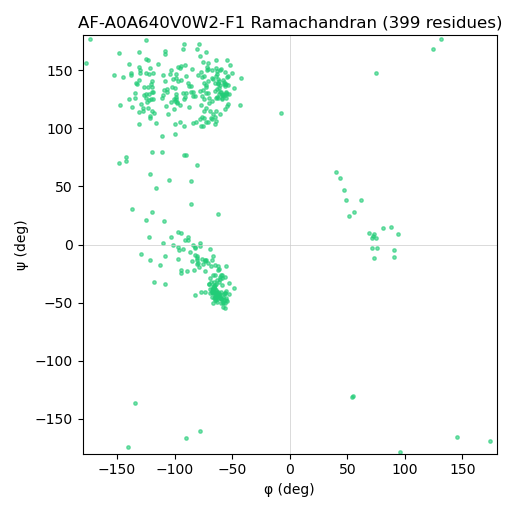1 77 ? 7.474 8.657 -5.117 1.00 84.62 77 SER A C 1
ATOM 528 O O . SER A 1 77 ? 7.587 9.445 -4.185 1.00 84.62 77 SER A O 1
ATOM 530 N N . HIS A 1 78 ? 8.502 7.999 -5.647 1.00 81.69 78 HIS A N 1
ATOM 531 C CA . HIS A 1 78 ? 9.907 8.287 -5.377 1.00 81.69 78 HIS A CA 1
ATOM 532 C C . HIS A 1 78 ? 10.762 7.967 -6.592 1.00 81.69 78 HIS A C 1
ATOM 534 O O . HIS A 1 78 ? 10.331 7.251 -7.490 1.00 81.69 78 HIS A O 1
ATOM 540 N N . HIS A 1 79 ? 11.995 8.472 -6.599 1.00 75.25 79 HIS A N 1
ATOM 541 C CA . HIS A 1 79 ? 12.997 8.104 -7.590 1.00 75.25 79 HIS A CA 1
ATOM 542 C C . HIS A 1 79 ? 13.318 6.610 -7.496 1.00 75.25 79 HIS A C 1
ATOM 544 O O . HIS A 1 79 ? 13.444 6.050 -6.405 1.00 75.25 79 HIS A O 1
ATOM 550 N N . ASN A 1 80 ? 13.455 5.964 -8.655 1.00 80.19 80 ASN A N 1
ATOM 551 C CA . ASN A 1 80 ? 13.579 4.505 -8.734 1.00 80.19 80 ASN A CA 1
ATOM 552 C C . ASN A 1 80 ? 14.855 4.047 -9.410 1.00 80.19 80 ASN A C 1
ATOM 554 O O . ASN A 1 80 ? 15.184 2.881 -9.290 1.00 80.19 80 ASN A O 1
ATOM 558 N N . CYS A 1 81 ? 15.586 4.922 -10.090 1.00 79.69 81 CYS A N 1
ATOM 559 C CA . CYS A 1 81 ? 16.912 4.590 -10.590 1.00 79.69 81 CYS A CA 1
ATOM 560 C C . CYS A 1 81 ? 17.959 5.148 -9.622 1.00 79.69 81 CYS A C 1
ATOM 562 O O . CYS A 1 81 ? 17.882 6.314 -9.234 1.00 79.69 81 CYS A O 1
ATOM 564 N N . ALA A 1 82 ? 18.913 4.318 -9.203 1.00 71.31 82 ALA A N 1
ATOM 565 C CA . ALA A 1 82 ? 19.973 4.740 -8.297 1.00 71.31 82 ALA A CA 1
ATOM 566 C C . ALA A 1 82 ? 20.970 5.647 -9.024 1.00 71.31 82 ALA A C 1
ATOM 568 O O . ALA A 1 82 ? 21.436 5.254 -10.082 1.00 71.31 82 ALA A O 1
ATOM 569 N N . TYR A 1 83 ? 21.320 6.813 -8.475 1.00 67.50 83 TYR A N 1
ATOM 570 C CA . TYR A 1 83 ? 22.319 7.726 -9.042 1.00 67.50 83 TYR A CA 1
ATOM 571 C C . TYR A 1 83 ? 23.726 7.417 -8.498 1.00 67.50 83 TYR A C 1
ATOM 573 O O . TYR A 1 83 ? 23.860 7.006 -7.341 1.00 67.50 83 TYR A O 1
ATOM 581 N N . SER A 1 84 ? 24.776 7.571 -9.315 1.00 53.56 84 SER A N 1
ATOM 582 C CA . SER A 1 84 ? 26.139 7.139 -8.943 1.00 53.56 84 SER A CA 1
ATOM 583 C C . SER A 1 84 ? 26.941 8.109 -8.070 1.00 53.56 84 SER A C 1
ATOM 585 O O . SER A 1 84 ? 28.000 7.714 -7.589 1.00 53.56 84 SER A O 1
ATOM 587 N N . ASP A 1 85 ? 26.488 9.341 -7.830 1.00 51.28 85 ASP A N 1
ATOM 588 C CA . ASP A 1 85 ? 27.431 10.401 -7.456 1.00 51.28 85 ASP A CA 1
ATOM 589 C C . ASP A 1 85 ? 27.133 11.243 -6.203 1.00 51.28 85 ASP A C 1
ATOM 591 O O . ASP A 1 85 ? 28.064 11.920 -5.766 1.00 51.28 85 ASP A O 1
ATOM 595 N N . LYS A 1 86 ? 25.973 11.174 -5.518 1.00 50.50 86 LYS A N 1
ATOM 596 C CA . LYS A 1 86 ? 25.807 11.868 -4.208 1.00 50.50 86 LYS A CA 1
ATOM 597 C C . LYS A 1 86 ? 24.882 11.158 -3.192 1.00 50.50 86 LYS A C 1
ATOM 599 O O . LYS A 1 86 ? 23.688 11.020 -3.453 1.00 50.50 86 LYS A O 1
ATOM 604 N N . PRO A 1 87 ? 25.357 10.768 -1.986 1.00 50.22 87 PRO A N 1
ATOM 605 C CA . PRO A 1 87 ? 24.473 10.618 -0.822 1.00 50.22 87 PRO A CA 1
ATOM 606 C C . PRO A 1 87 ? 23.860 11.991 -0.465 1.00 50.22 87 PRO A C 1
ATOM 608 O O . PRO A 1 87 ? 24.523 13.003 -0.698 1.00 50.22 87 PRO A O 1
ATOM 611 N N . PRO A 1 88 ? 22.630 12.073 0.083 1.00 52.06 88 PRO A N 1
ATOM 612 C CA . PRO A 1 88 ? 21.904 11.033 0.815 1.00 52.06 88 PRO A CA 1
ATOM 613 C C . PRO A 1 88 ? 20.700 10.421 0.073 1.00 52.06 88 PRO A C 1
ATOM 615 O O . PRO A 1 88 ? 19.846 9.829 0.719 1.00 52.06 88 PRO A O 1
ATOM 618 N N . TYR A 1 89 ? 20.602 10.518 -1.255 1.00 61.94 89 TYR A N 1
ATOM 619 C CA . TYR A 1 89 ? 19.381 10.135 -1.990 1.00 61.94 89 TYR A CA 1
ATOM 620 C C . TYR A 1 89 ? 19.060 8.626 -2.029 1.00 61.94 89 TYR A C 1
ATOM 622 O O . TYR A 1 89 ? 17.999 8.245 -2.516 1.00 61.94 89 TYR A O 1
ATOM 630 N N . PHE A 1 90 ? 19.926 7.761 -1.479 1.00 67.88 90 PHE A N 1
ATOM 631 C CA . PHE A 1 90 ? 19.726 6.307 -1.450 1.00 67.88 90 PHE A CA 1
ATOM 632 C C . PHE A 1 90 ? 19.925 5.700 -0.062 1.00 67.88 90 PHE A C 1
ATOM 634 O O . PHE A 1 90 ? 20.774 6.166 0.707 1.00 67.88 90 PHE A O 1
ATOM 641 N N . PRO A 1 91 ? 19.193 4.621 0.275 1.00 69.94 91 PRO A N 1
ATOM 642 C CA . PRO A 1 91 ? 19.504 3.846 1.470 1.00 69.94 91 PRO A CA 1
ATOM 643 C C . PRO A 1 91 ? 20.929 3.289 1.365 1.00 69.94 91 PRO A C 1
ATOM 645 O O . PRO A 1 91 ? 21.416 2.979 0.283 1.00 69.94 91 PRO A O 1
ATOM 648 N N . ARG A 1 92 ? 21.601 3.085 2.504 1.00 69.88 92 ARG A N 1
ATOM 649 C CA . ARG A 1 92 ? 22.978 2.544 2.526 1.00 69.88 92 ARG A CA 1
ATOM 650 C C . ARG A 1 92 ? 23.100 1.150 1.895 1.00 69.88 92 ARG A C 1
ATOM 652 O O . ARG A 1 92 ? 24.184 0.765 1.472 1.00 69.88 92 ARG A O 1
ATOM 659 N N . LYS A 1 93 ? 22.013 0.371 1.898 1.00 81.81 93 LYS A N 1
ATOM 660 C CA . LYS A 1 93 ? 21.929 -0.987 1.336 1.00 81.81 93 LYS A CA 1
ATOM 661 C C . LYS A 1 93 ? 20.555 -1.182 0.676 1.00 81.81 93 LYS A C 1
ATOM 663 O O . LYS A 1 93 ? 19.697 -1.824 1.289 1.00 81.81 93 LYS A O 1
ATOM 668 N N . PRO A 1 94 ? 20.315 -0.606 -0.517 1.00 86.50 94 PRO A N 1
ATOM 669 C CA . PRO A 1 94 ? 19.039 -0.757 -1.201 1.00 86.50 94 PRO A CA 1
ATOM 670 C C . PRO A 1 94 ? 18.832 -2.205 -1.634 1.00 86.50 94 PRO A C 1
ATOM 672 O O . PRO A 1 94 ? 19.763 -2.859 -2.109 1.00 86.50 94 PRO A O 1
ATOM 675 N N . VAL A 1 95 ? 17.597 -2.683 -1.534 1.00 91.06 95 VAL A N 1
ATOM 676 C CA . VAL A 1 95 ? 17.120 -3.791 -2.357 1.00 91.06 95 VAL A CA 1
ATOM 677 C C . VAL A 1 95 ? 16.847 -3.241 -3.752 1.00 91.06 95 VAL A C 1
ATOM 679 O O . VAL A 1 95 ? 16.153 -2.232 -3.924 1.00 91.06 95 VAL A O 1
ATOM 682 N N . LYS A 1 96 ? 17.428 -3.902 -4.750 1.00 90.19 96 LYS A N 1
ATOM 683 C CA . LYS A 1 96 ? 17.471 -3.425 -6.127 1.00 90.19 96 LYS A CA 1
ATOM 684 C C . LYS A 1 96 ? 17.238 -4.542 -7.138 1.00 90.19 96 LYS A C 1
ATOM 686 O O . LYS A 1 96 ? 17.524 -5.702 -6.862 1.00 90.19 96 LYS A O 1
ATOM 691 N N . ALA A 1 97 ? 16.765 -4.164 -8.316 1.00 90.00 97 ALA A N 1
ATOM 692 C CA . ALA A 1 97 ? 16.673 -4.980 -9.519 1.00 90.00 97 ALA A CA 1
ATOM 693 C C . ALA A 1 97 ? 17.400 -4.276 -10.679 1.00 90.00 97 ALA A C 1
ATOM 695 O O . ALA A 1 97 ? 17.883 -3.157 -10.531 1.00 90.00 97 ALA A O 1
ATOM 696 N N . GLN A 1 98 ? 17.488 -4.923 -11.840 1.00 87.00 98 GLN A N 1
ATOM 697 C CA . GLN A 1 98 ? 18.005 -4.290 -13.056 1.00 87.00 98 GLN A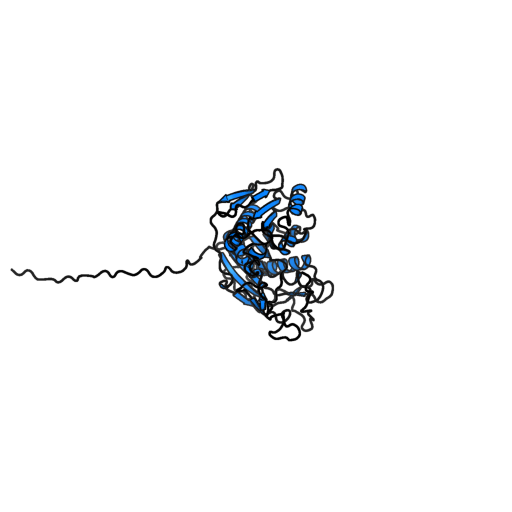 CA 1
ATOM 698 C C . GLN A 1 98 ? 16.848 -3.854 -13.951 1.00 87.00 98 GLN A C 1
ATOM 700 O O . GLN A 1 98 ? 15.928 -4.635 -14.204 1.00 87.00 98 GLN A O 1
ATOM 705 N N . TRP A 1 99 ? 16.913 -2.631 -14.480 1.00 88.19 99 TRP A N 1
ATOM 706 C CA . TRP A 1 99 ? 15.934 -2.155 -15.457 1.00 88.19 99 TRP A CA 1
ATOM 707 C C . TRP A 1 99 ? 16.579 -1.291 -16.549 1.00 88.19 99 TRP A C 1
ATOM 709 O O . TRP A 1 99 ? 16.343 -0.088 -16.622 1.00 88.19 99 TRP A O 1
ATOM 719 N N . PRO A 1 100 ? 17.346 -1.901 -17.469 1.00 83.94 100 PRO A N 1
ATOM 720 C CA . PRO A 1 100 ? 18.115 -1.169 -18.481 1.00 83.94 100 PRO A CA 1
ATOM 721 C C . PRO A 1 100 ? 17.252 -0.397 -19.492 1.00 83.94 100 PRO A C 1
ATOM 723 O O . PRO A 1 100 ? 17.755 0.488 -20.189 1.00 83.94 100 PRO A O 1
ATOM 726 N N . LEU A 1 101 ? 15.959 -0.737 -19.595 1.00 84.81 101 LEU A N 1
ATOM 727 C CA . LEU A 1 101 ? 15.019 0.011 -20.423 1.00 84.81 101 LEU A CA 1
ATOM 728 C C . LEU A 1 101 ? 14.839 1.437 -19.897 1.00 84.81 101 LEU A C 1
ATOM 730 O O . LEU A 1 101 ? 14.917 2.343 -20.707 1.00 84.81 101 LEU A O 1
ATOM 734 N N . VAL A 1 102 ? 14.654 1.648 -18.588 1.00 82.75 102 VAL A N 1
ATOM 735 C CA . VAL A 1 102 ? 14.357 2.983 -18.022 1.00 82.75 102 VAL A CA 1
ATOM 736 C C . VAL A 1 102 ? 15.533 3.579 -17.246 1.00 82.75 102 VAL A C 1
ATOM 738 O O . VAL A 1 102 ? 15.765 4.779 -17.333 1.00 82.75 102 VAL A O 1
ATOM 741 N N . CYS A 1 103 ? 16.339 2.755 -16.574 1.00 81.00 103 CYS A N 1
ATOM 742 C CA . CYS A 1 103 ? 17.573 3.191 -15.925 1.00 81.00 103 CYS A CA 1
ATOM 743 C C . CYS A 1 103 ? 18.745 3.193 -16.932 1.00 81.00 103 CYS A C 1
ATOM 745 O O . CYS A 1 103 ? 18.725 2.473 -17.943 1.00 81.00 103 CYS A O 1
ATOM 747 N N . ALA A 1 104 ? 19.740 4.063 -16.737 1.00 69.00 104 ALA A N 1
ATOM 748 C CA . ALA A 1 104 ? 20.882 4.185 -17.652 1.00 69.00 104 ALA A CA 1
ATOM 749 C C . ALA A 1 104 ? 21.910 3.068 -17.437 1.00 69.00 104 ALA A C 1
ATOM 751 O O . ALA A 1 104 ? 21.914 2.373 -16.426 1.00 69.00 104 ALA A O 1
ATOM 752 N N . LYS A 1 105 ? 22.786 2.864 -18.425 1.00 61.16 105 LYS A N 1
ATOM 753 C CA . LYS A 1 105 ? 23.944 1.981 -18.252 1.00 61.16 105 LYS A CA 1
ATOM 754 C C . LYS A 1 105 ? 24.980 2.706 -17.388 1.00 61.16 105 LYS A C 1
ATOM 756 O O . LYS A 1 105 ? 25.143 3.914 -17.514 1.00 61.16 105 LYS A O 1
ATOM 761 N N . SER A 1 106 ? 25.698 1.968 -16.541 1.00 53.50 106 SER A N 1
ATOM 762 C CA . SER A 1 106 ? 26.825 2.533 -15.788 1.00 53.50 106 SER A CA 1
ATOM 763 C C . SER A 1 106 ? 27.830 3.190 -16.748 1.00 53.50 106 SER A C 1
ATOM 765 O O . SER A 1 106 ? 28.2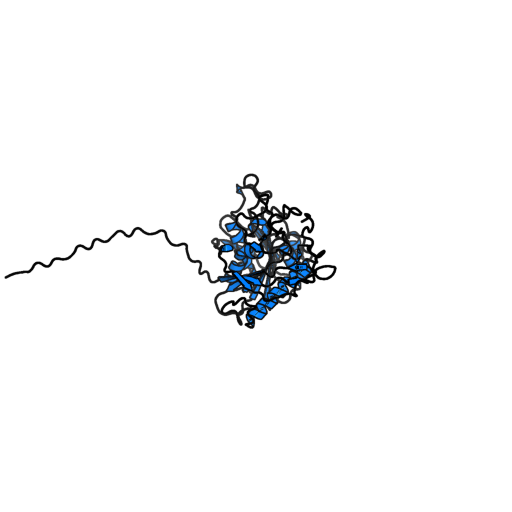08 2.569 -17.742 1.00 53.50 106 SER A O 1
ATOM 767 N N . GLY A 1 107 ? 28.227 4.436 -16.470 1.00 51.97 107 GLY A N 1
ATOM 768 C CA . GLY A 1 107 ? 29.205 5.175 -17.278 1.00 51.97 107 GLY A CA 1
ATOM 769 C C . GLY A 1 107 ? 28.659 5.831 -18.553 1.00 51.97 107 GLY A C 1
ATOM 770 O O . GLY A 1 107 ? 29.449 6.220 -19.410 1.00 51.97 107 GLY A O 1
ATOM 771 N N . ASP A 1 108 ? 27.336 5.958 -18.709 1.00 56.50 108 ASP A N 1
ATOM 772 C CA . ASP A 1 108 ? 26.746 6.715 -19.819 1.00 56.50 108 ASP A CA 1
ATOM 773 C C . ASP A 1 108 ? 27.054 8.218 -19.682 1.00 56.50 108 ASP A C 1
ATOM 775 O O . ASP A 1 108 ? 26.498 8.914 -18.831 1.00 56.50 108 ASP A O 1
ATOM 779 N N . ALA A 1 109 ? 27.935 8.728 -20.549 1.00 56.16 109 ALA A N 1
ATOM 780 C CA . ALA A 1 109 ? 28.355 10.130 -20.560 1.00 56.16 109 ALA A CA 1
ATOM 781 C C . ALA A 1 109 ? 27.199 11.113 -20.824 1.00 56.16 109 ALA A C 1
ATOM 783 O O . ALA A 1 109 ? 27.306 12.290 -20.483 1.00 56.16 109 ALA A O 1
ATOM 784 N N . SER A 1 110 ? 26.091 10.649 -21.415 1.00 55.44 110 SER A N 1
ATOM 785 C CA . SER A 1 110 ? 24.910 11.479 -21.664 1.00 55.44 110 SER A CA 1
ATOM 786 C C . SER A 1 110 ? 24.022 11.642 -20.429 1.00 55.44 110 SER A C 1
ATOM 788 O O . SER A 1 110 ? 23.180 12.540 -20.402 1.00 55.44 110 SER A O 1
ATOM 790 N N . ASN A 1 111 ? 24.178 10.807 -19.400 1.00 54.72 111 ASN A N 1
ATOM 791 C CA . ASN A 1 111 ? 23.411 10.908 -18.163 1.00 54.72 111 ASN A CA 1
ATOM 792 C C . ASN A 1 111 ? 24.257 10.428 -16.969 1.00 54.72 111 ASN A C 1
ATOM 794 O O . ASN A 1 111 ? 23.970 9.368 -16.411 1.00 54.72 111 ASN A O 1
ATOM 798 N N . PRO A 1 112 ? 25.299 11.193 -16.581 1.00 54.38 112 PRO A N 1
ATOM 799 C CA . PRO A 1 112 ? 26.289 10.776 -15.581 1.00 54.38 112 PRO A CA 1
ATOM 800 C C . PRO A 1 112 ? 25.683 10.523 -14.198 1.00 54.38 112 PRO A C 1
ATOM 802 O O . PRO A 1 112 ? 26.285 9.834 -13.378 1.00 54.38 112 PRO A O 1
ATOM 805 N N . ASN A 1 113 ? 24.485 11.054 -13.959 1.00 53.41 113 ASN A N 1
ATOM 806 C CA . ASN A 1 113 ? 23.798 10.877 -12.701 1.00 53.41 113 ASN A CA 1
ATOM 807 C C . ASN A 1 113 ? 23.072 9.527 -12.699 1.00 53.41 113 ASN A C 1
ATOM 809 O O . ASN A 1 113 ? 23.109 8.843 -11.688 1.00 53.41 113 ASN A O 1
ATOM 813 N N . LEU A 1 114 ? 22.381 9.113 -13.770 1.00 60.12 114 LEU A N 1
ATOM 814 C CA . LEU A 1 114 ? 21.482 7.949 -13.741 1.00 60.12 114 LEU A CA 1
ATOM 815 C C . LEU A 1 114 ? 22.279 6.630 -13.723 1.00 60.12 114 LEU A C 1
ATOM 817 O O . LEU A 1 114 ? 22.963 6.281 -14.681 1.00 60.12 114 LEU A O 1
ATOM 821 N N . GLY A 1 115 ? 22.184 5.861 -12.644 1.00 64.38 115 GLY A N 1
ATOM 822 C CA . GLY A 1 115 ? 22.807 4.540 -12.532 1.00 64.38 115 GLY A CA 1
ATOM 823 C C . GLY A 1 115 ? 21.881 3.393 -12.962 1.00 64.38 115 GLY A C 1
ATOM 824 O O . GLY A 1 115 ? 20.698 3.600 -13.244 1.00 64.38 115 GLY A O 1
ATOM 825 N N . PRO A 1 116 ? 22.417 2.160 -13.033 1.00 70.94 116 PRO A N 1
ATOM 826 C CA . PRO A 1 116 ? 21.729 1.004 -13.625 1.00 70.94 116 PRO A CA 1
ATOM 827 C C . PRO A 1 116 ? 20.702 0.333 -12.713 1.00 70.94 116 PRO A C 1
ATOM 829 O O . PRO A 1 116 ? 19.887 -0.474 -13.169 1.00 70.94 116 PRO A O 1
ATOM 832 N N . ASP A 1 117 ? 20.763 0.631 -11.421 1.00 80.75 117 ASP A N 1
ATOM 833 C CA . ASP A 1 117 ? 20.009 -0.085 -10.409 1.00 80.75 117 ASP A CA 1
ATOM 834 C C . ASP A 1 117 ? 18.607 0.497 -10.257 1.00 80.75 117 ASP A C 1
ATOM 836 O O . ASP A 1 117 ? 18.444 1.698 -10.069 1.00 80.75 117 ASP A O 1
ATOM 840 N N . TYR A 1 118 ? 17.605 -0.373 -10.275 1.00 87.69 118 TYR A N 1
ATOM 841 C CA . TYR A 1 118 ? 16.217 -0.032 -10.010 1.00 87.69 118 TYR A CA 1
ATOM 842 C C . TYR A 1 118 ? 15.842 -0.356 -8.558 1.00 87.69 118 TYR A C 1
ATOM 844 O O . TYR A 1 118 ? 15.956 -1.508 -8.140 1.00 87.69 118 TYR A O 1
ATOM 852 N N . LEU A 1 119 ? 15.389 0.621 -7.779 1.00 88.94 119 LEU A N 1
ATOM 853 C CA . LEU A 1 119 ? 15.020 0.463 -6.376 1.00 88.94 119 LEU A CA 1
ATOM 854 C C . LEU A 1 119 ? 13.677 -0.253 -6.214 1.00 88.94 119 LEU A C 1
ATOM 856 O O . LEU A 1 119 ? 12.675 0.102 -6.826 1.00 88.94 119 LEU A O 1
ATOM 860 N N . ARG A 1 120 ? 13.648 -1.245 -5.323 1.00 93.00 120 ARG A N 1
ATOM 861 C CA . ARG A 1 120 ? 12.461 -2.044 -4.992 1.00 93.00 120 ARG A CA 1
ATOM 862 C C . ARG A 1 120 ? 11.684 -1.457 -3.811 1.00 93.00 120 ARG A C 1
ATOM 864 O O . ARG A 1 120 ? 11.795 -1.939 -2.682 1.00 93.00 120 ARG A O 1
ATOM 871 N N . HIS A 1 121 ? 10.912 -0.396 -4.048 1.00 93.06 121 HIS A N 1
ATOM 872 C CA . HIS A 1 121 ? 10.092 0.234 -2.995 1.00 93.06 121 HIS A CA 1
ATOM 873 C C . HIS A 1 121 ? 9.018 -0.695 -2.432 1.00 93.06 121 HIS A C 1
ATOM 875 O O . HIS A 1 121 ? 8.703 -0.614 -1.245 1.00 93.06 121 HIS A O 1
ATOM 881 N N . ASP A 1 122 ? 8.508 -1.614 -3.251 1.00 95.94 122 ASP A N 1
ATOM 882 C CA . ASP A 1 122 ? 7.581 -2.671 -2.847 1.00 95.94 122 ASP A CA 1
ATOM 883 C C . ASP A 1 122 ? 8.161 -3.524 -1.705 1.00 95.94 122 ASP A C 1
ATOM 885 O O . ASP A 1 122 ? 7.479 -3.822 -0.720 1.00 95.94 122 ASP A O 1
ATOM 889 N N . VAL A 1 123 ? 9.452 -3.851 -1.783 1.00 96.12 123 VAL A N 1
ATOM 890 C CA . VAL A 1 123 ? 10.146 -4.669 -0.784 1.00 96.12 123 VAL A CA 1
ATOM 891 C C . VAL A 1 123 ? 10.316 -3.926 0.544 1.00 96.12 123 VAL A C 1
ATOM 893 O O . VAL A 1 123 ? 10.308 -4.550 1.613 1.00 96.12 123 VAL A O 1
ATOM 896 N N . GLY A 1 124 ? 10.400 -2.597 0.517 1.00 95.38 124 GLY A N 1
ATOM 897 C CA . GLY A 1 124 ? 10.575 -1.810 1.732 1.00 95.38 12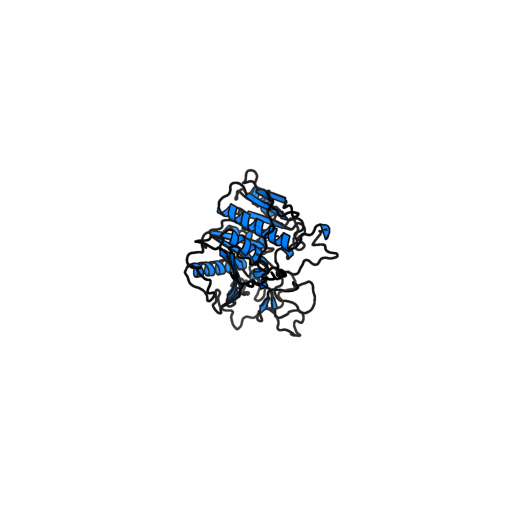4 GLY A CA 1
ATOM 898 C C . GLY A 1 124 ? 9.334 -1.705 2.628 1.00 95.38 124 GLY A C 1
ATOM 899 O O . GLY A 1 124 ? 9.455 -1.382 3.812 1.00 95.38 124 GLY A O 1
ATOM 900 N N . LEU A 1 125 ? 8.160 -2.087 2.116 1.00 97.81 125 LEU A N 1
ATOM 901 C CA . LEU A 1 125 ? 6.911 -2.240 2.880 1.00 97.81 125 LEU A CA 1
ATOM 902 C C . LEU A 1 125 ? 6.640 -3.694 3.319 1.00 97.81 125 LEU A C 1
ATOM 904 O O . LEU A 1 125 ? 5.566 -4.011 3.832 1.00 97.81 125 LEU A O 1
ATOM 908 N N . SER A 1 126 ? 7.614 -4.599 3.172 1.00 97.88 126 SER A N 1
ATOM 909 C CA . SER A 1 126 ? 7.472 -6.018 3.548 1.00 97.88 126 SER A CA 1
ATOM 910 C C . SER A 1 126 ? 7.130 -6.254 5.027 1.00 97.88 126 SER A C 1
ATOM 912 O O . SER A 1 126 ? 6.467 -7.237 5.356 1.00 97.88 126 SER A O 1
ATOM 914 N N . HIS A 1 127 ? 7.502 -5.339 5.924 1.00 97.94 127 HIS A N 1
ATOM 915 C CA . HIS A 1 127 ? 7.113 -5.383 7.336 1.00 97.94 127 HIS A CA 1
ATOM 916 C C . HIS A 1 127 ? 5.594 -5.191 7.533 1.00 97.94 127 HIS A C 1
ATOM 918 O O . HIS A 1 127 ? 4.990 -5.884 8.354 1.00 97.94 127 HIS A O 1
ATOM 924 N N . VAL A 1 128 ? 4.945 -4.341 6.724 1.00 98.75 128 VAL A N 1
ATOM 925 C CA . VAL A 1 128 ? 3.477 -4.198 6.696 1.00 98.75 128 VAL A CA 1
ATOM 926 C C . VAL A 1 128 ? 2.831 -5.484 6.181 1.00 98.75 128 VAL A C 1
ATOM 928 O O . VAL A 1 128 ? 1.915 -6.010 6.816 1.00 98.75 128 VAL A O 1
ATOM 931 N N . VAL A 1 129 ? 3.357 -6.048 5.086 1.00 98.75 129 VAL A N 1
ATOM 932 C CA . VAL A 1 129 ? 2.908 -7.344 4.540 1.00 98.75 129 VAL A CA 1
ATOM 933 C C . VAL A 1 129 ? 2.995 -8.438 5.601 1.00 98.75 129 VAL A C 1
ATOM 935 O O . VAL A 1 129 ? 2.044 -9.194 5.797 1.00 98.75 129 VAL A O 1
ATOM 938 N N . GLN A 1 130 ? 4.104 -8.516 6.335 1.00 98.44 130 GLN A N 1
ATOM 939 C CA . GLN A 1 130 ? 4.301 -9.530 7.365 1.00 98.44 130 GLN A CA 1
ATOM 940 C C . GLN A 1 130 ? 3.356 -9.350 8.557 1.00 98.44 130 GLN A C 1
ATOM 942 O O . GLN A 1 130 ? 2.809 -10.343 9.040 1.00 98.44 130 GLN A O 1
ATOM 947 N N . ALA A 1 131 ? 3.114 -8.115 9.011 1.00 98.50 131 ALA A N 1
ATOM 948 C CA . ALA A 1 131 ? 2.141 -7.843 10.071 1.00 98.50 131 ALA A CA 1
ATOM 949 C C . ALA A 1 131 ? 0.719 -8.265 9.665 1.00 98.50 131 ALA A C 1
ATOM 951 O O . ALA A 1 131 ? 0.021 -8.913 10.447 1.00 98.50 131 ALA A O 1
ATOM 952 N N . LEU A 1 132 ? 0.312 -7.967 8.428 1.00 98.69 132 LEU A N 1
ATOM 953 C CA . LEU A 1 132 ? -0.971 -8.401 7.864 1.00 98.69 132 LEU A CA 1
ATOM 954 C C . LEU A 1 132 ? -1.044 -9.927 7.734 1.00 98.69 132 LEU A C 1
ATOM 956 O O . LEU A 1 132 ? -2.036 -10.551 8.102 1.00 98.69 132 LEU A O 1
ATOM 960 N N . THR A 1 133 ? 0.038 -10.556 7.291 1.00 98.00 133 THR A N 1
ATOM 961 C CA . THR A 1 133 ? 0.106 -12.015 7.150 1.00 98.00 133 THR A CA 1
ATOM 962 C C . THR A 1 133 ? -0.057 -12.720 8.498 1.00 98.00 133 THR A C 1
ATOM 964 O O . THR A 1 133 ? -0.795 -13.699 8.604 1.00 98.00 133 THR A O 1
ATOM 967 N N . ARG A 1 134 ? 0.557 -12.180 9.561 1.00 96.38 134 ARG A N 1
ATOM 968 C CA . ARG A 1 134 ? 0.375 -12.652 10.948 1.00 96.38 134 ARG A CA 1
ATOM 969 C C . ARG A 1 134 ? -1.073 -12.511 11.444 1.00 96.38 134 ARG A C 1
ATOM 971 O O . ARG A 1 134 ? -1.457 -13.216 12.370 1.00 96.38 134 ARG A O 1
ATOM 978 N N . LYS A 1 135 ? -1.874 -11.634 10.828 1.00 96.31 135 LYS A N 1
ATOM 979 C CA . LYS A 1 135 ? -3.314 -11.458 11.079 1.00 96.31 135 LYS A CA 1
ATOM 980 C C . LYS A 1 135 ? -4.216 -12.319 10.187 1.00 96.31 135 LYS A C 1
ATOM 982 O O . LYS A 1 135 ? -5.431 -12.221 10.285 1.00 96.31 135 LYS A O 1
ATOM 987 N N . GLY A 1 136 ? -3.646 -13.188 9.350 1.00 96.38 136 GLY A N 1
ATOM 988 C CA . GLY A 1 136 ? -4.424 -14.104 8.514 1.00 96.38 136 GLY A CA 1
ATOM 989 C C . GLY A 1 136 ? -4.839 -13.535 7.157 1.00 96.38 136 GLY A C 1
ATOM 990 O O . GLY A 1 136 ? -5.694 -14.132 6.504 1.00 96.38 136 GLY A O 1
ATOM 991 N N . PHE A 1 137 ? -4.233 -12.431 6.712 1.00 98.38 137 PHE A N 1
ATOM 992 C CA . PHE A 1 137 ? -4.418 -11.889 5.364 1.00 98.38 137 PHE A CA 1
ATOM 993 C C . PHE A 1 137 ? -3.419 -12.489 4.372 1.00 98.38 137 PHE A C 1
ATOM 995 O O . PHE A 1 137 ? -2.230 -12.585 4.673 1.00 98.38 137 PHE A O 1
ATOM 1002 N N . ALA A 1 138 ? -3.869 -12.811 3.158 1.00 98.12 138 ALA A N 1
ATOM 1003 C CA . ALA A 1 138 ? -2.961 -12.937 2.022 1.00 98.12 138 ALA A CA 1
ATOM 1004 C C . ALA A 1 138 ? -2.566 -11.517 1.588 1.00 98.12 138 ALA A C 1
ATOM 1006 O O . ALA A 1 138 ? -3.365 -10.799 0.989 1.00 98.12 138 ALA A O 1
ATOM 1007 N N . ALA A 1 139 ? -1.371 -11.064 1.950 1.00 98.62 139 ALA A N 1
ATOM 1008 C CA . ALA A 1 139 ? -0.960 -9.678 1.743 1.00 98.62 139 ALA A CA 1
ATOM 1009 C C . ALA A 1 139 ? 0.079 -9.577 0.627 1.00 98.62 139 ALA A C 1
ATOM 1011 O O . ALA A 1 139 ? 0.971 -10.415 0.543 1.00 98.62 139 ALA A O 1
ATOM 1012 N N . VAL A 1 140 ? 0.000 -8.552 -0.216 1.00 98.75 140 VAL A N 1
ATOM 1013 C CA . VAL A 1 140 ? 0.992 -8.320 -1.270 1.00 98.75 140 VAL A CA 1
ATOM 1014 C C . VAL A 1 140 ? 1.399 -6.857 -1.310 1.00 98.75 140 VAL A C 1
ATOM 1016 O O . VAL A 1 140 ? 0.538 -5.991 -1.412 1.00 98.75 140 VAL A O 1
ATOM 1019 N N . SER A 1 141 ? 2.700 -6.582 -1.227 1.00 98.75 141 SER A N 1
ATOM 1020 C CA . SER A 1 141 ? 3.251 -5.270 -1.579 1.00 98.75 141 SER A CA 1
ATOM 1021 C C . SER A 1 141 ? 3.623 -5.268 -3.053 1.00 98.75 141 SER A C 1
ATOM 1023 O O . SER A 1 141 ? 4.276 -6.215 -3.488 1.00 98.75 141 SER A O 1
ATOM 1025 N N . ILE A 1 142 ? 3.191 -4.264 -3.813 1.00 98.38 142 ILE A N 1
ATOM 1026 C CA . ILE A 1 142 ? 3.345 -4.222 -5.275 1.00 98.38 142 ILE A CA 1
ATOM 1027 C C . ILE A 1 142 ? 4.180 -3.027 -5.733 1.00 98.38 142 ILE A C 1
ATOM 1029 O O . ILE A 1 142 ? 4.133 -1.951 -5.132 1.00 98.38 142 ILE A O 1
ATOM 1033 N N . ASP A 1 143 ? 4.924 -3.215 -6.822 1.00 96.00 143 ASP A N 1
ATOM 1034 C CA . ASP A 1 143 ? 5.581 -2.114 -7.527 1.00 96.00 143 ASP A CA 1
ATOM 1035 C C . ASP A 1 143 ? 4.542 -1.247 -8.252 1.00 96.00 143 ASP A C 1
ATOM 1037 O O . ASP A 1 143 ? 3.657 -1.763 -8.940 1.00 96.00 143 ASP A O 1
ATOM 1041 N N . VAL A 1 144 ? 4.636 0.069 -8.055 1.00 93.75 144 VAL A N 1
ATOM 1042 C CA . VAL A 1 144 ? 3.696 1.081 -8.567 1.00 93.75 144 VAL A CA 1
ATOM 1043 C C . VAL A 1 144 ? 4.419 2.299 -9.126 1.00 93.75 144 VAL A C 1
ATOM 1045 O O . VAL A 1 144 ? 3.898 3.408 -9.103 1.00 93.75 144 VAL A O 1
ATOM 1048 N N . VAL A 1 145 ? 5.623 2.112 -9.660 1.00 90.25 145 VAL A N 1
ATOM 1049 C CA . VAL A 1 145 ? 6.414 3.237 -10.171 1.00 90.25 145 VAL A CA 1
ATOM 1050 C C . VAL A 1 145 ? 5.874 3.779 -11.489 1.00 90.25 145 VAL A C 1
ATOM 1052 O O . VAL A 1 145 ? 5.838 4.983 -11.708 1.00 90.25 145 VAL A O 1
ATOM 1055 N N . SER A 1 146 ? 5.462 2.885 -12.388 1.00 90.50 146 SER A N 1
ATOM 1056 C CA . SER A 1 146 ? 5.024 3.259 -13.738 1.00 90.50 146 SER A CA 1
ATOM 1057 C C . SER A 1 146 ? 3.885 4.299 -13.759 1.00 90.50 146 SER A C 1
ATOM 1059 O O . SER A 1 146 ? 3.956 5.208 -14.578 1.00 90.50 146 SER A O 1
ATOM 1061 N N . PRO A 1 147 ? 2.868 4.247 -12.876 1.00 90.31 147 PRO A N 1
ATOM 1062 C CA . PRO A 1 147 ? 1.881 5.321 -12.729 1.00 90.31 147 PRO A CA 1
ATOM 1063 C C . PRO A 1 147 ? 2.462 6.710 -12.420 1.00 90.31 147 PRO A C 1
ATOM 1065 O O . PRO A 1 147 ? 1.858 7.703 -12.810 1.00 90.31 147 PRO A O 1
ATOM 1068 N N . GLU A 1 148 ? 3.620 6.781 -11.764 1.00 86.94 148 GLU A N 1
ATOM 1069 C CA . GLU A 1 148 ? 4.255 8.012 -11.266 1.00 86.94 148 GLU A CA 1
ATOM 1070 C C . GLU A 1 148 ? 5.406 8.506 -12.157 1.00 86.94 148 GLU A C 1
ATOM 1072 O O . GLU A 1 148 ? 6.058 9.495 -11.844 1.00 86.94 148 GLU A O 1
ATOM 1077 N N . SER A 1 149 ? 5.718 7.803 -13.249 1.00 85.19 149 SER A N 1
ATOM 1078 C CA . SER A 1 149 ? 6.870 8.107 -14.106 1.00 85.19 149 SER A CA 1
ATOM 1079 C C . SER A 1 149 ? 6.464 8.209 -15.569 1.00 85.19 149 SER A C 1
ATOM 1081 O O . SER A 1 149 ? 6.002 7.237 -16.159 1.00 85.19 149 SER A O 1
ATOM 1083 N N . TRP A 1 150 ? 6.701 9.358 -16.199 1.00 85.19 150 TRP A N 1
ATOM 1084 C CA . TRP A 1 150 ? 6.297 9.625 -17.586 1.00 85.19 150 TRP A CA 1
ATOM 1085 C C . TRP A 1 150 ? 7.319 9.131 -18.617 1.00 85.19 150 TRP A C 1
ATOM 1087 O O . TRP A 1 150 ? 7.811 9.893 -19.449 1.00 85.19 150 TRP A O 1
ATOM 1097 N N . TRP A 1 151 ? 7.685 7.848 -18.565 1.00 85.12 151 TRP A N 1
ATOM 1098 C CA . TRP A 1 151 ? 8.712 7.305 -19.462 1.00 85.12 151 TRP A CA 1
ATOM 1099 C C . TRP A 1 151 ? 8.269 7.288 -20.921 1.00 85.12 151 TRP A C 1
ATOM 1101 O O . TRP A 1 151 ? 9.069 7.594 -21.794 1.00 85.12 151 TRP A O 1
ATOM 1111 N N . ALA A 1 152 ? 7.020 6.936 -21.208 1.00 85.94 152 ALA A N 1
ATOM 1112 C CA . ALA A 1 152 ? 6.495 6.857 -22.574 1.00 85.94 152 ALA A CA 1
ATOM 1113 C C . ALA A 1 152 ? 5.311 7.814 -22.809 1.00 85.94 152 ALA A C 1
ATOM 1115 O O . ALA A 1 152 ? 4.438 7.544 -23.632 1.00 85.94 152 ALA A O 1
ATOM 1116 N N . GLY A 1 153 ? 5.280 8.922 -22.064 1.00 85.69 153 GLY A N 1
ATOM 1117 C CA . GLY A 1 153 ? 4.222 9.931 -22.097 1.00 85.69 153 GLY A CA 1
ATOM 1118 C C . GLY A 1 153 ? 3.612 10.188 -20.721 1.00 85.69 153 GLY A C 1
ATOM 1119 O O . GLY A 1 153 ? 3.854 9.438 -19.775 1.00 85.69 153 GLY A O 1
ATOM 1120 N N . GLU A 1 154 ? 2.819 11.256 -20.632 1.00 87.50 154 GLU A N 1
ATOM 1121 C CA . GLU A 1 154 ? 2.057 11.603 -19.431 1.00 87.50 154 GLU A CA 1
ATOM 1122 C C . GLU A 1 154 ? 1.122 10.454 -19.045 1.00 87.50 154 GLU A C 1
ATOM 1124 O O . GLU A 1 154 ? 0.390 9.916 -19.887 1.00 87.50 154 GLU A O 1
ATOM 1129 N N . THR A 1 155 ? 1.192 10.056 -17.778 1.00 89.12 155 THR A N 1
ATOM 1130 C CA . THR A 1 155 ? 0.422 8.947 -17.217 1.00 89.12 155 THR A CA 1
ATOM 1131 C C . THR A 1 155 ? -0.856 9.442 -16.551 1.00 89.12 155 THR A C 1
ATOM 1133 O O . THR A 1 155 ? -0.907 10.547 -16.028 1.00 89.12 155 THR A O 1
ATOM 1136 N N . ASP A 1 156 ? -1.874 8.585 -16.520 1.00 91.56 156 ASP A N 1
ATOM 1137 C CA . ASP A 1 156 ? -3.012 8.654 -15.602 1.00 91.56 156 ASP A CA 1
ATOM 1138 C C . ASP A 1 156 ? -2.669 7.807 -14.358 1.00 91.56 156 ASP A C 1
ATOM 1140 O O . ASP A 1 156 ? -2.726 6.566 -14.430 1.00 91.56 156 ASP A O 1
ATOM 1144 N N . PRO A 1 157 ? -2.275 8.427 -13.223 1.00 90.56 157 PRO A N 1
ATOM 1145 C CA . PRO A 1 157 ? -1.832 7.681 -12.054 1.00 90.56 157 PRO A CA 1
ATOM 1146 C C . PRO A 1 157 ? -2.952 6.836 -11.444 1.00 90.56 157 PRO A C 1
ATOM 1148 O O . PRO A 1 157 ? -2.731 5.664 -11.136 1.00 90.56 157 PRO A O 1
ATOM 1151 N N . GLU A 1 158 ? -4.178 7.364 -11.324 1.00 90.94 158 GLU A N 1
ATOM 1152 C CA . GLU A 1 158 ? -5.306 6.624 -10.740 1.00 90.94 158 GLU A CA 1
ATOM 1153 C C . GLU A 1 158 ? -5.630 5.359 -11.538 1.00 90.94 158 GLU A C 1
ATOM 1155 O O . GLU A 1 158 ? -5.874 4.282 -10.965 1.00 90.94 158 GLU A O 1
ATOM 1160 N N . LYS A 1 159 ? -5.616 5.461 -12.871 1.00 93.81 159 LYS A N 1
ATOM 1161 C CA . LYS A 1 159 ? -5.753 4.301 -13.751 1.00 93.81 159 LYS A CA 1
ATOM 1162 C C . LYS A 1 159 ? -4.576 3.350 -13.588 1.00 93.81 159 LYS A C 1
ATOM 1164 O O . LYS A 1 159 ? -4.795 2.141 -13.510 1.00 93.81 159 LYS A O 1
ATOM 1169 N N . GLY A 1 160 ? -3.358 3.871 -13.490 1.00 94.88 160 GLY A N 1
ATOM 1170 C CA . GLY A 1 160 ? -2.146 3.091 -13.273 1.00 94.88 160 GLY A CA 1
ATOM 1171 C C . GLY A 1 160 ? -2.175 2.243 -12.001 1.00 94.88 160 GLY A C 1
ATOM 1172 O O . GLY A 1 160 ? -2.014 1.021 -12.085 1.00 94.88 160 GLY A O 1
ATOM 1173 N N . TYR A 1 161 ? -2.453 2.851 -10.845 1.00 96.00 161 TYR A N 1
ATOM 1174 C CA . TYR A 1 161 ? -2.646 2.126 -9.583 1.00 96.00 161 TYR A CA 1
ATOM 1175 C C . TYR A 1 161 ? -3.742 1.068 -9.721 1.00 96.00 161 TYR A C 1
ATOM 1177 O O . TYR A 1 161 ? -3.544 -0.097 -9.373 1.00 96.00 161 TYR A O 1
ATOM 1185 N N . THR A 1 162 ? -4.888 1.444 -10.294 1.00 96.38 162 THR A N 1
ATOM 1186 C CA . THR A 1 162 ? -6.027 0.534 -10.476 1.00 96.38 162 THR A CA 1
ATOM 1187 C C . THR A 1 162 ? -5.663 -0.687 -11.322 1.00 96.38 162 THR A C 1
ATOM 1189 O O . THR A 1 162 ? -5.993 -1.819 -10.951 1.00 96.38 162 THR A O 1
ATOM 1192 N N . ASP A 1 163 ? -4.984 -0.482 -12.448 1.00 97.25 163 ASP A N 1
ATOM 1193 C CA . ASP A 1 163 ? -4.618 -1.546 -13.379 1.00 97.25 163 ASP A CA 1
ATOM 1194 C C . ASP A 1 163 ? -3.562 -2.484 -12.783 1.00 97.25 163 ASP A C 1
ATOM 1196 O O . ASP A 1 163 ? -3.680 -3.703 -12.945 1.00 97.25 163 ASP A O 1
ATOM 1200 N N . LEU A 1 164 ? -2.592 -1.955 -12.030 1.00 98.00 164 LEU A N 1
ATOM 1201 C CA . LEU A 1 164 ? -1.586 -2.756 -11.325 1.00 98.00 164 LEU A CA 1
ATOM 1202 C C . LEU A 1 164 ? -2.176 -3.559 -10.165 1.00 98.00 164 LEU A C 1
ATOM 1204 O O . LEU A 1 164 ? -1.859 -4.743 -10.024 1.00 98.00 164 LEU A O 1
ATOM 1208 N N . ILE A 1 165 ? -3.080 -2.975 -9.375 1.00 98.38 165 ILE A N 1
ATOM 1209 C CA . ILE A 1 165 ? -3.813 -3.704 -8.329 1.00 98.38 165 ILE A CA 1
ATOM 1210 C C . ILE A 1 165 ? -4.629 -4.833 -8.960 1.00 98.38 165 ILE A C 1
ATOM 1212 O O . ILE A 1 165 ? -4.596 -5.972 -8.494 1.00 98.38 165 ILE A O 1
ATOM 1216 N N . ASN A 1 166 ? -5.348 -4.550 -10.049 1.00 98.25 166 ASN A N 1
ATOM 1217 C CA . ASN A 1 166 ? -6.146 -5.557 -10.743 1.00 98.25 166 ASN A CA 1
ATOM 1218 C C . ASN A 1 166 ? -5.277 -6.658 -11.360 1.00 98.25 166 ASN A C 1
ATOM 1220 O O . ASN A 1 166 ? -5.663 -7.825 -11.311 1.00 98.25 166 ASN A O 1
ATOM 1224 N N . ALA A 1 167 ? -4.111 -6.320 -11.911 1.00 98.38 167 ALA A N 1
ATOM 1225 C CA . ALA A 1 167 ? -3.155 -7.301 -12.410 1.00 98.38 167 ALA A CA 1
ATOM 1226 C C . ALA A 1 167 ? -2.701 -8.243 -11.291 1.00 98.38 167 ALA A C 1
ATOM 1228 O O . ALA A 1 167 ? -2.814 -9.460 -11.433 1.00 98.38 167 ALA A O 1
ATOM 1229 N N . HIS A 1 168 ? -2.284 -7.699 -10.152 1.00 98.50 168 HIS A N 1
ATOM 1230 C CA . HIS A 1 168 ? -1.841 -8.501 -9.019 1.00 98.50 168 HIS A CA 1
ATOM 1231 C C . HIS A 1 168 ? -2.961 -9.335 -8.397 1.00 98.50 168 HIS A C 1
ATOM 1233 O O . HIS A 1 168 ? -2.739 -10.486 -8.039 1.00 98.50 168 HIS A O 1
ATOM 1239 N N . LEU A 1 169 ? -4.192 -8.834 -8.345 1.00 98.69 169 LEU A N 1
ATOM 1240 C CA . LEU A 1 169 ? -5.326 -9.640 -7.891 1.00 98.69 169 LEU A CA 1
ATOM 1241 C C . LEU A 1 169 ? -5.680 -10.765 -8.867 1.00 98.69 169 LEU A C 1
ATOM 1243 O O . LEU A 1 169 ? -6.075 -11.839 -8.417 1.00 98.69 169 LEU A O 1
ATOM 1247 N N . ARG A 1 170 ? -5.489 -10.575 -10.181 1.00 98.44 170 ARG A N 1
ATOM 1248 C CA . ARG A 1 170 ? -5.574 -11.683 -11.148 1.00 98.44 170 ARG A CA 1
ATOM 1249 C C . ARG A 1 170 ? -4.485 -12.722 -10.893 1.00 98.44 170 ARG A C 1
ATOM 1251 O O . ARG A 1 170 ? -4.820 -13.896 -10.807 1.00 98.44 170 ARG A O 1
ATOM 1258 N N . LEU A 1 171 ? -3.235 -12.301 -10.671 1.00 98.50 171 LEU A N 1
ATOM 1259 C CA . LEU A 1 171 ? -2.142 -13.204 -10.283 1.00 98.50 171 LEU A CA 1
ATOM 1260 C C . LEU A 1 171 ? -2.508 -14.014 -9.029 1.00 98.50 171 LEU A C 1
ATOM 1262 O O . LEU A 1 171 ? -2.383 -15.234 -9.023 1.00 98.50 171 LEU A O 1
ATOM 1266 N N . LEU A 1 172 ? -3.011 -13.362 -7.980 1.00 98.44 172 LEU A N 1
ATOM 1267 C CA . LEU A 1 172 ? -3.422 -14.041 -6.749 1.00 98.44 172 LEU A CA 1
ATOM 1268 C C . LEU A 1 172 ? -4.624 -14.983 -6.962 1.00 98.44 172 LEU A C 1
ATOM 1270 O O . LEU A 1 172 ? -4.661 -16.070 -6.386 1.00 98.44 172 LEU A O 1
ATOM 1274 N N . SER A 1 173 ? -5.584 -14.609 -7.813 1.00 98.38 173 SER A N 1
ATOM 1275 C CA . SER A 1 173 ? -6.703 -15.478 -8.211 1.00 98.38 173 SER A CA 1
ATOM 1276 C C . SER A 1 173 ? -6.222 -16.715 -8.976 1.00 98.38 173 SER A C 1
ATOM 1278 O O . SER A 1 173 ? -6.720 -17.818 -8.755 1.00 98.38 173 SER A O 1
ATOM 1280 N N . ASP A 1 174 ? -5.229 -16.554 -9.843 1.00 98.19 174 ASP A N 1
ATOM 1281 C CA . ASP A 1 174 ? -4.611 -17.639 -10.601 1.00 98.19 174 ASP A CA 1
ATOM 1282 C C . ASP A 1 174 ? -3.841 -18.592 -9.683 1.00 98.19 174 ASP A C 1
ATOM 1284 O O . ASP A 1 174 ? -4.062 -19.806 -9.739 1.00 98.19 174 ASP A O 1
ATOM 1288 N N . LEU A 1 175 ? -3.043 -18.059 -8.750 1.00 97.38 175 LEU A N 1
ATOM 1289 C CA . LEU A 1 175 ? -2.390 -18.855 -7.707 1.00 97.38 175 LEU A CA 1
ATOM 1290 C C . LEU A 1 175 ? -3.420 -19.643 -6.886 1.00 97.38 175 LEU A C 1
ATOM 1292 O O . LEU A 1 175 ? -3.243 -20.841 -6.659 1.00 97.38 175 LEU A O 1
ATOM 1296 N N . ASN A 1 176 ? -4.544 -19.019 -6.519 1.00 97.56 176 ASN A N 1
ATOM 1297 C CA . ASN A 1 176 ? -5.640 -19.696 -5.825 1.00 97.56 176 ASN A CA 1
ATOM 1298 C C . ASN A 1 176 ? -6.211 -20.881 -6.622 1.00 97.56 176 ASN A C 1
ATOM 1300 O O . ASN A 1 176 ? -6.607 -21.889 -6.038 1.00 97.56 176 ASN A O 1
ATOM 1304 N N . LYS A 1 177 ? -6.243 -20.784 -7.954 1.00 97.50 177 LYS A N 1
ATOM 1305 C CA . LYS A 1 177 ? -6.694 -21.858 -8.855 1.00 97.50 177 LYS A CA 1
ATOM 1306 C C . LYS A 1 177 ? -5.615 -22.918 -9.111 1.00 97.50 177 LYS A C 1
ATOM 1308 O O . LYS A 1 177 ? -5.927 -23.981 -9.643 1.00 97.50 177 LYS A O 1
ATOM 1313 N N . GLY A 1 178 ? -4.373 -22.669 -8.696 1.00 95.69 178 GLY A N 1
ATOM 1314 C CA . GLY A 1 178 ? -3.218 -23.542 -8.919 1.00 95.69 178 GLY A CA 1
ATOM 1315 C C . GLY A 1 178 ? -2.389 -23.193 -10.160 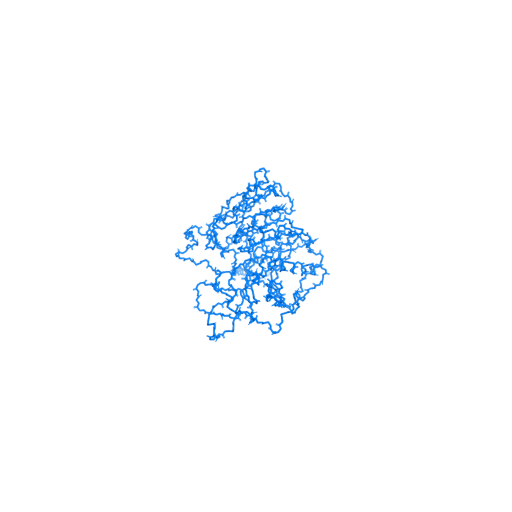1.00 95.69 178 GLY A C 1
ATOM 1316 O O . GLY A 1 178 ? -1.491 -23.951 -10.517 1.00 95.69 178 GLY A O 1
ATOM 1317 N N . ILE A 1 179 ? -2.652 -22.057 -10.809 1.00 96.56 179 ILE A N 1
ATOM 1318 C CA . ILE A 1 179 ? -1.844 -21.532 -11.916 1.00 96.56 179 ILE A CA 1
ATOM 1319 C C . ILE A 1 179 ? -0.669 -20.762 -11.300 1.00 96.56 179 ILE A C 1
ATOM 1321 O O . ILE A 1 179 ? -0.838 -19.672 -10.760 1.00 96.56 179 ILE A O 1
ATOM 1325 N N . ASN A 1 180 ? 0.529 -21.350 -11.329 1.00 92.00 180 ASN A N 1
ATOM 1326 C CA . ASN A 1 180 ? 1.657 -20.896 -10.508 1.00 92.00 180 ASN A CA 1
ATOM 1327 C C . ASN A 1 180 ? 2.431 -19.683 -11.058 1.00 92.00 180 ASN A C 1
ATOM 1329 O O . ASN A 1 180 ? 3.266 -19.145 -10.337 1.00 92.00 180 ASN A O 1
ATOM 1333 N N . HIS A 1 181 ? 2.227 -19.292 -12.321 1.00 95.31 181 HIS A N 1
ATOM 1334 C CA . HIS A 1 181 ? 2.997 -18.245 -13.014 1.00 95.31 181 HIS A CA 1
ATOM 1335 C C . HIS A 1 181 ? 4.533 -18.412 -12.948 1.00 95.31 181 HIS A C 1
ATOM 1337 O O . HIS A 1 181 ? 5.290 -17.446 -13.039 1.00 95.31 181 HIS A O 1
ATOM 1343 N N . GLY A 1 182 ? 5.028 -19.641 -12.755 1.00 94.06 182 GLY A N 1
ATOM 1344 C CA . GLY A 1 182 ? 6.448 -19.927 -12.500 1.00 94.06 182 GLY A CA 1
ATOM 1345 C C . GLY A 1 182 ? 6.959 -19.517 -11.108 1.00 94.06 182 GLY A C 1
ATOM 1346 O O . GLY A 1 182 ? 8.154 -19.619 -10.853 1.00 94.06 182 GLY A O 1
ATOM 1347 N N . LEU A 1 183 ? 6.079 -19.080 -10.200 1.00 93.31 183 LEU A N 1
ATOM 1348 C CA . LEU A 1 183 ? 6.429 -18.630 -8.847 1.00 93.31 183 LEU A CA 1
ATOM 1349 C C . LEU A 1 183 ? 6.581 -19.775 -7.834 1.00 93.31 183 LEU A C 1
ATOM 1351 O O . LEU A 1 183 ? 7.252 -19.610 -6.819 1.00 93.31 183 LEU A O 1
ATOM 1355 N N . ASN A 1 184 ? 5.970 -20.938 -8.100 1.00 86.88 184 ASN A N 1
ATOM 1356 C CA . ASN A 1 184 ? 6.045 -22.137 -7.250 1.00 86.88 184 ASN A CA 1
ATOM 1357 C C . ASN A 1 184 ? 5.805 -21.848 -5.752 1.00 86.88 184 ASN A C 1
ATOM 1359 O O . ASN A 1 184 ? 6.566 -22.294 -4.890 1.00 86.88 184 ASN A O 1
ATOM 1363 N N . ILE A 1 185 ? 4.755 -21.079 -5.445 1.00 88.50 185 ILE A N 1
ATOM 1364 C CA . ILE A 1 185 ? 4.349 -20.799 -4.063 1.00 88.50 185 ILE A CA 1
ATOM 1365 C C . ILE A 1 185 ? 3.709 -22.072 -3.480 1.00 88.50 185 ILE A C 1
ATOM 1367 O O . ILE A 1 185 ? 2.693 -22.527 -4.016 1.00 88.50 185 ILE A O 1
ATOM 1371 N N . PRO A 1 186 ? 4.286 -22.677 -2.426 1.00 85.56 186 PRO A N 1
ATOM 1372 C CA . PRO A 1 186 ? 3.807 -23.946 -1.892 1.00 85.56 186 PRO A CA 1
ATOM 1373 C C . PRO A 1 186 ? 2.427 -23.797 -1.252 1.00 85.56 186 PRO A C 1
ATOM 1375 O O . PRO A 1 186 ? 2.122 -22.777 -0.630 1.00 85.56 186 PRO A O 1
ATOM 1378 N N . ASP A 1 187 ? 1.603 -24.833 -1.415 1.00 86.69 187 ASP A N 1
ATOM 1379 C CA . ASP A 1 187 ? 0.284 -24.967 -0.793 1.00 86.69 187 ASP A CA 1
ATOM 1380 C C . ASP A 1 187 ? -0.606 -23.727 -0.945 1.00 86.69 187 ASP A C 1
ATOM 1382 O O . ASP A 1 187 ? -1.281 -23.358 0.005 1.00 86.69 187 ASP A O 1
ATOM 1386 N N . VAL A 1 188 ? -0.590 -23.030 -2.088 1.00 92.81 188 VAL A N 1
ATOM 1387 C CA . VAL A 1 188 ? -1.346 -21.769 -2.281 1.00 92.81 188 VAL A CA 1
ATOM 1388 C C . VAL A 1 188 ? -2.774 -21.979 -2.808 1.00 92.81 188 VAL A C 1
ATOM 1390 O O . VAL A 1 188 ? -3.654 -21.140 -2.604 1.00 92.81 188 VAL A O 1
ATOM 1393 N N . LYS A 1 189 ? -3.029 -23.118 -3.463 1.00 95.38 189 LYS A N 1
ATOM 1394 C CA . LYS A 1 189 ? -4.317 -23.437 -4.091 1.00 95.38 189 LYS A CA 1
ATOM 1395 C C . LYS A 1 189 ? -5.453 -23.445 -3.059 1.00 95.38 189 LYS A C 1
ATOM 1397 O O . LYS A 1 189 ? -5.348 -24.091 -2.021 1.00 95.38 189 LYS A O 1
ATOM 1402 N N . GLY A 1 190 ? -6.552 -22.758 -3.366 1.00 96.31 190 GLY A N 1
ATOM 1403 C CA . GLY A 1 190 ? -7.762 -22.687 -2.540 1.00 96.31 190 GLY A CA 1
ATOM 1404 C C . GLY A 1 190 ? -7.641 -21.827 -1.277 1.00 96.31 190 GLY A C 1
ATOM 1405 O O . GLY A 1 190 ? -8.534 -21.867 -0.433 1.00 96.31 190 GLY A O 1
ATOM 1406 N N . ARG A 1 191 ? -6.548 -21.071 -1.106 1.00 96.12 191 ARG A N 1
ATOM 1407 C CA . ARG A 1 191 ? -6.271 -20.323 0.130 1.00 96.12 191 ARG A CA 1
ATOM 1408 C C . ARG A 1 191 ? -6.377 -18.812 0.014 1.00 96.12 191 ARG A C 1
ATOM 1410 O O . ARG A 1 191 ? -6.158 -18.141 1.016 1.00 96.12 191 ARG A O 1
ATOM 1417 N N . ILE A 1 192 ? -6.725 -18.265 -1.142 1.00 98.12 192 ILE A N 1
ATOM 1418 C CA . ILE A 1 192 ? -6.790 -16.818 -1.360 1.00 98.12 192 ILE A CA 1
ATOM 1419 C C . ILE A 1 192 ? -8.212 -16.417 -1.749 1.00 98.12 192 ILE A C 1
ATOM 1421 O O . ILE A 1 192 ? -8.809 -16.992 -2.658 1.00 98.12 192 ILE A O 1
ATOM 1425 N N . ASP A 1 193 ? -8.730 -15.388 -1.090 1.00 98.31 193 ASP A N 1
ATOM 1426 C CA . ASP A 1 193 ? -10.029 -14.789 -1.365 1.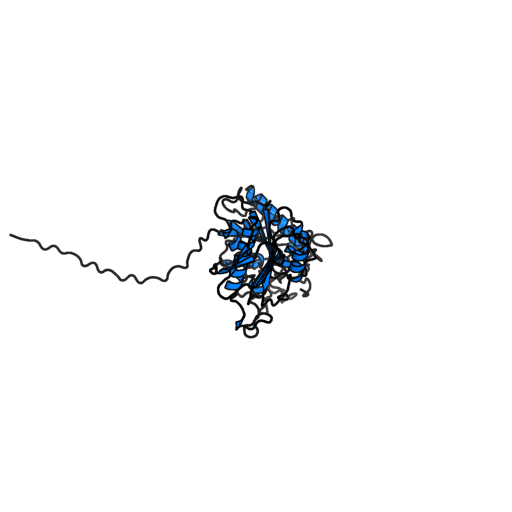00 98.31 193 ASP A CA 1
ATOM 1427 C C . ASP A 1 193 ? -9.873 -13.383 -1.954 1.00 98.31 193 ASP A C 1
ATOM 1429 O O . ASP A 1 193 ? -9.791 -12.383 -1.240 1.00 98.31 193 ASP A O 1
ATOM 1433 N N . THR A 1 194 ? -9.868 -13.294 -3.284 1.00 98.31 194 THR A N 1
ATOM 1434 C CA . THR A 1 194 ? -9.810 -12.009 -3.996 1.00 98.31 194 THR A CA 1
ATOM 1435 C C . THR A 1 194 ? -11.157 -11.276 -4.042 1.00 98.31 194 THR A C 1
ATOM 1437 O O . THR A 1 194 ? -11.229 -10.210 -4.650 1.00 98.31 194 THR A O 1
ATOM 1440 N N . SER A 1 195 ? -12.225 -11.823 -3.442 1.00 98.19 195 SER A N 1
ATOM 1441 C CA . SER A 1 195 ? -13.527 -11.143 -3.325 1.00 98.19 195 SER A CA 1
ATOM 1442 C C . SER A 1 195 ? -13.606 -10.206 -2.116 1.00 98.19 195 SER A C 1
ATOM 1444 O O . SER A 1 195 ? -14.495 -9.360 -2.059 1.00 98.19 195 SER A O 1
ATOM 1446 N N . ARG A 1 196 ? -12.658 -10.317 -1.175 1.00 98.38 196 ARG A N 1
ATOM 1447 C CA . ARG A 1 196 ? -12.507 -9.435 -0.010 1.00 98.38 196 ARG A CA 1
ATOM 1448 C C . ARG A 1 196 ? -11.125 -8.797 -0.032 1.00 98.38 196 ARG A C 1
ATOM 1450 O O . ARG A 1 196 ? -10.127 -9.476 0.198 1.00 98.38 196 ARG A O 1
ATOM 1457 N N . VAL A 1 197 ? -11.073 -7.497 -0.309 1.00 98.81 197 VAL A N 1
ATOM 1458 C CA . VAL A 1 197 ? -9.832 -6.748 -0.527 1.00 98.81 197 VAL A CA 1
ATOM 1459 C C . VAL A 1 197 ? -9.716 -5.590 0.464 1.00 98.81 197 VAL A C 1
ATOM 1461 O O . VAL A 1 197 ? -10.634 -4.790 0.608 1.00 98.81 197 VAL A O 1
ATOM 1464 N N . GLY A 1 198 ? -8.576 -5.482 1.135 1.00 98.88 198 GLY A N 1
ATOM 1465 C CA . GLY A 1 198 ? -8.146 -4.284 1.851 1.00 98.88 198 GLY A CA 1
ATOM 1466 C C . GLY A 1 198 ? -7.083 -3.551 1.040 1.00 98.88 198 GLY A C 1
ATOM 1467 O O . GLY A 1 198 ? -6.330 -4.182 0.293 1.00 98.88 198 GLY A O 1
ATOM 1468 N N . LEU A 1 199 ? -7.013 -2.230 1.179 1.00 98.88 199 LEU A N 1
ATOM 1469 C CA . LEU A 1 199 ? -5.985 -1.418 0.527 1.00 98.88 199 LEU A CA 1
ATOM 1470 C C . LEU A 1 199 ? -5.151 -0.673 1.567 1.00 98.88 199 LEU A C 1
ATOM 1472 O O . LEU A 1 199 ? -5.695 -0.086 2.503 1.00 98.88 199 LEU A O 1
ATOM 1476 N N . VAL A 1 200 ? -3.836 -0.692 1.377 1.00 98.94 200 VAL A N 1
ATOM 1477 C CA . VAL A 1 200 ? -2.875 0.102 2.141 1.00 98.94 200 VAL A CA 1
ATOM 1478 C C . VAL A 1 200 ? -2.014 0.876 1.157 1.00 98.94 200 VAL A C 1
ATOM 1480 O O . VAL A 1 200 ? -1.460 0.283 0.233 1.00 98.94 200 VAL A O 1
ATOM 1483 N N . GLY A 1 201 ? -1.893 2.181 1.351 1.00 97.88 201 GLY A N 1
ATOM 1484 C CA . GLY A 1 201 ? -1.096 3.041 0.484 1.00 97.88 201 GLY A CA 1
ATOM 1485 C C . GLY A 1 201 ? -0.207 3.970 1.289 1.00 97.88 201 GLY A C 1
ATOM 1486 O O . GLY A 1 201 ? -0.662 4.504 2.293 1.00 97.88 201 GLY A O 1
ATOM 1487 N N . HIS A 1 202 ? 1.034 4.163 0.848 1.00 97.50 202 HIS A N 1
ATOM 1488 C CA . HIS A 1 202 ? 1.971 5.134 1.415 1.00 97.50 202 HIS A CA 1
ATOM 1489 C C . HIS A 1 202 ? 2.215 6.305 0.456 1.00 97.50 202 HIS A C 1
ATOM 1491 O O . HIS A 1 202 ? 2.262 6.077 -0.754 1.00 97.50 202 HIS A O 1
ATOM 1497 N N . SER A 1 203 ? 2.426 7.529 0.953 1.00 94.88 203 SER A N 1
ATOM 1498 C CA . SER A 1 203 ? 2.688 8.708 0.109 1.00 94.88 203 SER A CA 1
ATOM 1499 C C . SER A 1 203 ? 1.577 8.899 -0.937 1.00 94.88 203 SER A C 1
ATOM 1501 O O . SER A 1 203 ? 0.395 8.828 -0.594 1.00 94.88 203 SER A O 1
ATOM 1503 N N . ARG A 1 204 ? 1.893 9.083 -2.225 1.00 93.62 204 ARG A N 1
ATOM 1504 C CA . ARG A 1 204 ? 0.875 9.149 -3.296 1.00 93.62 204 ARG A CA 1
ATOM 1505 C C . ARG A 1 204 ? -0.001 7.897 -3.400 1.00 93.62 204 ARG A C 1
ATOM 1507 O O . ARG A 1 204 ? -1.180 8.013 -3.719 1.00 93.62 204 ARG A O 1
ATOM 1514 N N . GLY A 1 205 ? 0.503 6.718 -3.027 1.00 95.25 205 GLY A N 1
ATOM 1515 C CA . GLY A 1 205 ? -0.337 5.530 -2.870 1.00 95.25 205 GLY A CA 1
ATOM 1516 C C . GLY A 1 205 ? -1.363 5.692 -1.747 1.00 95.25 205 GLY A C 1
ATOM 1517 O O . GLY A 1 205 ? -2.486 5.210 -1.860 1.00 95.25 205 GLY A O 1
ATOM 1518 N N . GLY A 1 206 ? -1.004 6.408 -0.678 1.00 95.12 206 GLY A N 1
ATOM 1519 C CA . GLY A 1 206 ? -1.912 6.831 0.391 1.00 95.12 206 GLY A CA 1
ATOM 1520 C C . GLY A 1 206 ? -3.021 7.748 -0.129 1.00 95.12 206 GLY A C 1
ATOM 1521 O O . GLY A 1 206 ? -4.190 7.528 0.179 1.00 95.12 206 GLY A O 1
ATOM 1522 N N . GLY A 1 207 ? -2.671 8.709 -0.989 1.00 93.44 207 GLY A N 1
ATOM 1523 C CA . GLY A 1 207 ? -3.645 9.531 -1.714 1.00 93.44 207 GLY A CA 1
ATOM 1524 C C . GLY A 1 207 ? -4.566 8.689 -2.603 1.00 93.44 207 GLY A C 1
ATOM 1525 O O . GLY A 1 207 ? -5.790 8.812 -2.526 1.00 93.44 207 GLY A O 1
ATOM 1526 N N . TYR A 1 208 ? -4.006 7.747 -3.372 1.00 94.44 208 TYR A N 1
ATOM 1527 C CA . TYR A 1 208 ? -4.794 6.840 -4.210 1.00 94.44 208 TYR A CA 1
ATOM 1528 C C . TYR A 1 208 ? -5.800 6.025 -3.396 1.00 94.44 208 TYR A C 1
ATOM 1530 O O . TYR A 1 208 ? -6.955 5.912 -3.805 1.00 94.44 208 TYR A O 1
ATOM 1538 N N . VAL A 1 209 ? -5.418 5.447 -2.252 1.00 95.69 209 VAL A N 1
ATOM 1539 C CA . VAL A 1 209 ? -6.365 4.613 -1.492 1.00 95.69 209 VAL A CA 1
ATOM 1540 C C . VAL A 1 209 ? -7.512 5.421 -0.876 1.00 95.69 209 VAL A C 1
ATOM 1542 O O . VAL A 1 209 ? -8.550 4.827 -0.590 1.00 95.69 209 VAL A O 1
ATOM 1545 N N . LEU A 1 210 ? -7.358 6.744 -0.738 1.00 93.81 210 LEU A N 1
ATOM 1546 C CA . LEU A 1 210 ? -8.413 7.688 -0.345 1.00 93.81 210 LEU A CA 1
ATOM 1547 C C . LEU A 1 210 ? -9.256 8.206 -1.534 1.00 93.81 210 LEU A C 1
ATOM 1549 O O . LEU A 1 210 ? -10.252 8.900 -1.332 1.00 93.81 210 LEU A O 1
ATOM 1553 N N . SER A 1 211 ? -8.878 7.876 -2.775 1.00 91.94 211 SER A N 1
ATOM 1554 C CA . SER A 1 211 ? -9.533 8.356 -4.000 1.00 91.94 211 SER A CA 1
ATOM 1555 C C . SER A 1 211 ? -10.910 7.734 -4.262 1.00 91.94 211 SER A C 1
ATOM 1557 O O . SER A 1 211 ? -11.277 6.663 -3.758 1.00 91.94 211 SER A O 1
ATOM 1559 N N . GLN A 1 212 ? -11.667 8.351 -5.181 1.00 90.50 212 GLN A N 1
ATOM 1560 C CA . GLN A 1 212 ? -12.987 7.850 -5.588 1.00 90.50 212 GLN A CA 1
ATOM 1561 C C . GLN A 1 212 ? -12.861 6.509 -6.283 1.00 90.50 212 GLN A C 1
ATOM 1563 O O . GLN A 1 212 ? -13.743 5.650 -6.170 1.00 90.50 212 GLN A O 1
ATOM 1568 N N . LYS A 1 213 ? -11.771 6.343 -7.029 1.00 91.75 213 LYS A N 1
ATOM 1569 C CA . LYS A 1 213 ? -11.491 5.129 -7.769 1.00 91.75 213 LYS A CA 1
ATOM 1570 C C . LYS A 1 213 ? -11.278 3.955 -6.820 1.00 91.75 213 LYS A C 1
ATOM 1572 O O . LYS A 1 213 ? -11.896 2.908 -7.026 1.00 91.75 213 LYS A O 1
ATOM 1577 N N . ALA A 1 214 ? -10.501 4.150 -5.754 1.00 93.69 214 ALA A N 1
ATOM 1578 C CA . ALA A 1 214 ? -10.306 3.145 -4.715 1.00 93.69 214 ALA A CA 1
ATOM 1579 C C . ALA A 1 214 ? -11.612 2.842 -3.962 1.00 93.69 214 ALA A C 1
ATOM 1581 O O . ALA A 1 214 ? -11.968 1.673 -3.806 1.00 93.69 214 ALA A O 1
ATOM 1582 N N . ALA A 1 215 ? -12.383 3.866 -3.575 1.00 94.12 215 ALA A N 1
ATOM 1583 C CA . ALA A 1 215 ? -13.650 3.700 -2.852 1.00 94.12 215 ALA A CA 1
ATOM 1584 C C . ALA A 1 215 ? -14.718 2.896 -3.620 1.00 94.12 215 ALA A C 1
ATOM 1586 O O . ALA A 1 215 ? -15.574 2.256 -3.006 1.00 94.12 215 ALA A O 1
ATOM 1587 N N . LYS A 1 216 ? -14.678 2.912 -4.959 1.00 93.94 216 LYS A N 1
ATOM 1588 C CA . LYS A 1 216 ? -15.596 2.159 -5.836 1.00 93.94 216 LYS A CA 1
ATOM 1589 C C . LYS A 1 216 ? -15.163 0.703 -6.056 1.00 93.94 216 LYS A C 1
ATOM 1591 O O . LYS A 1 216 ? -15.846 -0.030 -6.773 1.00 93.94 216 LYS A O 1
ATOM 1596 N N . ARG A 1 217 ? -14.043 0.261 -5.472 1.00 94.88 217 ARG A N 1
ATOM 1597 C CA . ARG A 1 217 ? -13.541 -1.104 -5.642 1.00 94.88 217 ARG A CA 1
ATOM 1598 C C . ARG A 1 217 ? -14.520 -2.132 -5.065 1.00 94.88 217 ARG A C 1
ATOM 1600 O O . ARG A 1 217 ? -14.863 -2.098 -3.886 1.00 94.88 217 ARG A O 1
ATOM 1607 N N . ALA A 1 218 ? -14.911 -3.100 -5.892 1.00 95.50 218 ALA A N 1
ATOM 1608 C CA . ALA A 1 218 ? -15.709 -4.237 -5.448 1.00 95.50 218 ALA A CA 1
ATOM 1609 C C . ALA A 1 218 ? -14.951 -5.068 -4.399 1.00 95.50 218 ALA A C 1
ATOM 1611 O O . ALA A 1 218 ? -13.749 -5.305 -4.534 1.00 95.50 218 ALA A O 1
ATOM 1612 N N . GLY A 1 219 ? -15.664 -5.514 -3.364 1.00 97.12 219 GLY A N 1
ATOM 1613 C CA . GLY A 1 219 ? -15.082 -6.332 -2.300 1.00 97.12 219 GLY A CA 1
ATOM 1614 C C . GLY A 1 219 ? -14.208 -5.570 -1.304 1.00 97.12 219 GLY A C 1
ATOM 1615 O O . GLY A 1 219 ? -13.583 -6.202 -0.454 1.00 97.12 219 GLY A O 1
ATOM 1616 N N . LEU A 1 220 ? -14.137 -4.236 -1.394 1.00 98.50 220 LEU A N 1
ATOM 1617 C CA . LEU A 1 220 ? -13.373 -3.429 -0.447 1.00 98.50 220 LEU A CA 1
ATOM 1618 C C . LEU A 1 220 ? -13.954 -3.590 0.968 1.00 98.50 220 LEU A C 1
ATOM 1620 O O . LEU A 1 220 ? -15.149 -3.367 1.157 1.00 98.50 220 LEU A O 1
ATOM 1624 N N . PHE A 1 221 ? -13.126 -3.952 1.954 1.00 98.62 221 PHE A N 1
ATOM 1625 C CA . PHE A 1 221 ? -13.552 -4.050 3.362 1.00 98.62 221 PHE A CA 1
ATOM 1626 C C . PHE A 1 221 ? -12.908 -3.003 4.278 1.00 98.62 221 PHE A C 1
ATOM 1628 O O . PHE A 1 221 ? -13.408 -2.769 5.376 1.00 98.62 221 PHE A O 1
ATOM 1635 N N . GLY A 1 222 ? -11.813 -2.367 3.855 1.00 98.56 222 GLY A N 1
ATOM 1636 C CA . GLY A 1 222 ? -11.115 -1.366 4.657 1.00 98.56 222 GLY A CA 1
ATOM 1637 C C . GLY A 1 222 ? -9.941 -0.725 3.925 1.00 98.56 222 GLY A C 1
ATOM 1638 O O . GLY A 1 222 ? -9.388 -1.305 2.985 1.00 98.56 222 GLY A O 1
ATOM 1639 N N . VAL A 1 223 ? -9.579 0.480 4.364 1.00 98.31 223 VAL A N 1
ATOM 1640 C CA . VAL A 1 223 ? -8.495 1.287 3.790 1.00 98.31 223 VAL A CA 1
ATOM 1641 C C . VAL A 1 223 ? -7.585 1.830 4.885 1.00 98.31 223 VAL A C 1
ATOM 1643 O O . VAL A 1 223 ? -8.071 2.310 5.910 1.00 98.31 223 VAL A O 1
ATOM 1646 N N . VAL A 1 224 ? -6.275 1.800 4.639 1.00 98.81 224 VAL A N 1
ATOM 1647 C CA . VAL A 1 224 ? -5.275 2.500 5.452 1.00 98.81 224 VAL A CA 1
ATOM 1648 C C . VAL A 1 224 ? -4.392 3.370 4.559 1.00 98.81 224 VAL A C 1
ATOM 1650 O O . VAL A 1 224 ? -3.665 2.858 3.710 1.00 98.81 224 VAL A O 1
ATOM 1653 N N . ALA A 1 225 ? -4.434 4.678 4.771 1.00 97.69 225 ALA A N 1
ATOM 1654 C CA . ALA A 1 225 ? -3.509 5.632 4.182 1.00 97.69 225 ALA A CA 1
ATOM 1655 C C . ALA A 1 225 ? -2.375 5.904 5.177 1.00 97.69 225 ALA A C 1
ATOM 1657 O O . ALA A 1 225 ? -2.625 6.320 6.306 1.00 97.69 225 ALA A O 1
ATOM 1658 N N . LEU A 1 226 ? -1.142 5.621 4.776 1.00 98.12 226 LEU A N 1
ATOM 1659 C CA . LEU A 1 226 ? 0.081 5.889 5.524 1.00 98.12 226 LEU A CA 1
ATOM 1660 C C . LEU A 1 226 ? 0.707 7.152 4.940 1.00 98.12 226 LEU A C 1
ATOM 1662 O O . LEU A 1 226 ? 1.056 7.145 3.764 1.00 98.12 226 LEU A O 1
ATOM 1666 N N . GLU A 1 227 ? 0.819 8.216 5.731 1.00 96.19 227 GLU A N 1
ATOM 1667 C CA . GLU A 1 227 ? 1.467 9.473 5.327 1.00 96.19 227 GLU A CA 1
ATOM 1668 C C . GLU A 1 227 ? 1.058 9.896 3.899 1.00 96.19 227 GLU A C 1
ATOM 1670 O O . GLU A 1 227 ? 1.893 9.954 2.998 1.00 96.19 227 GLU A O 1
ATOM 1675 N N . PRO A 1 228 ? -0.255 10.062 3.623 1.00 94.69 228 PRO A N 1
ATOM 1676 C CA . PRO A 1 228 ? -0.725 10.247 2.258 1.00 94.69 228 PRO A CA 1
ATOM 1677 C C . PRO A 1 228 ? -0.206 11.554 1.657 1.00 94.69 228 PRO A C 1
ATOM 1679 O O . PRO A 1 228 ? -0.239 12.602 2.296 1.00 94.69 228 PRO A O 1
ATOM 1682 N N . ALA A 1 229 ? 0.195 11.497 0.390 1.00 88.25 229 ALA A N 1
ATOM 1683 C CA . ALA A 1 229 ? 0.509 12.657 -0.428 1.00 88.25 229 ALA A CA 1
ATOM 1684 C C . ALA A 1 229 ? -0.634 12.925 -1.413 1.00 88.25 229 ALA A C 1
ATOM 1686 O O . ALA A 1 229 ? -1.237 11.985 -1.931 1.00 88.25 229 ALA A O 1
ATOM 1687 N N . MET A 1 230 ? -0.849 14.211 -1.707 1.00 71.56 230 MET A N 1
ATOM 1688 C CA . MET A 1 230 ? -1.978 14.775 -2.463 1.00 71.56 230 MET A CA 1
ATOM 1689 C C . MET A 1 230 ? -3.300 14.824 -1.683 1.00 71.56 230 MET A C 1
ATOM 1691 O O . MET A 1 230 ? -3.576 13.990 -0.825 1.00 71.56 230 MET A O 1
ATOM 1695 N N . GLN A 1 231 ? -4.111 15.845 -1.982 1.00 54.44 231 GLN A N 1
ATOM 1696 C CA . GLN A 1 231 ? -5.479 15.943 -1.475 1.00 54.44 231 GLN A CA 1
ATOM 1697 C C . GLN A 1 231 ? -6.305 14.869 -2.173 1.00 54.44 231 GLN A C 1
ATOM 1699 O O . GLN A 1 231 ? -6.368 14.852 -3.406 1.00 54.44 231 GLN A O 1
ATOM 1704 N N . ALA A 1 232 ? -6.923 13.973 -1.408 1.00 53.38 232 ALA A N 1
ATOM 1705 C CA . ALA A 1 232 ? -7.944 13.128 -1.992 1.00 53.38 232 ALA A CA 1
ATOM 1706 C C . ALA A 1 232 ? -9.082 14.035 -2.474 1.00 53.38 232 ALA A C 1
ATOM 1708 O O . ALA A 1 232 ? -9.442 15.023 -1.828 1.00 53.38 232 ALA A O 1
ATOM 1709 N N . GLU A 1 233 ? -9.688 13.710 -3.612 1.00 57.28 233 GLU A N 1
ATOM 1710 C CA . GLU A 1 233 ? -10.981 14.306 -3.925 1.00 57.28 233 GLU A CA 1
ATOM 1711 C C . GLU A 1 233 ? -11.965 14.047 -2.763 1.00 57.28 233 GLU A C 1
ATOM 1713 O O . GLU A 1 233 ? -11.807 13.121 -1.968 1.00 57.28 233 GLU A O 1
ATOM 1718 N N . LYS A 1 234 ? -13.031 14.840 -2.636 1.00 62.38 234 LYS A N 1
ATOM 1719 C CA . LYS A 1 234 ? -14.061 14.580 -1.614 1.00 62.38 234 LYS A CA 1
ATOM 1720 C C . LYS A 1 234 ? -14.751 13.247 -1.916 1.00 62.38 234 LYS A C 1
ATOM 1722 O O . LYS A 1 234 ? -15.554 13.179 -2.846 1.00 62.38 234 LYS A O 1
ATOM 1727 N N . VAL A 1 235 ? -14.475 12.193 -1.144 1.00 65.88 235 VAL A N 1
ATOM 1728 C CA . VAL A 1 235 ? -14.906 10.829 -1.507 1.00 65.88 235 VAL A CA 1
ATOM 1729 C C . VAL A 1 235 ? -15.698 10.126 -0.404 1.00 65.88 235 VAL A C 1
ATOM 1731 O O . VAL A 1 235 ? -15.275 10.119 0.752 1.00 65.88 235 VAL A O 1
ATOM 1734 N N . PRO A 1 236 ? -16.814 9.449 -0.742 1.00 79.69 236 PRO A N 1
ATOM 1735 C CA . PRO A 1 236 ? -17.603 8.686 0.214 1.00 79.69 236 PRO A CA 1
ATOM 1736 C C . PRO A 1 236 ? -17.139 7.224 0.311 1.00 79.69 236 PRO A C 1
ATOM 1738 O O . PRO A 1 236 ? -17.785 6.319 -0.230 1.00 79.69 236 PRO A O 1
ATOM 1741 N N . HIS A 1 237 ? -16.031 6.955 1.005 1.00 93.75 237 HIS A N 1
ATOM 1742 C CA . HIS A 1 237 ? -15.737 5.576 1.405 1.00 93.75 237 HIS A CA 1
ATOM 1743 C C . HIS A 1 237 ? -16.893 5.025 2.247 1.00 93.75 237 HIS A C 1
ATOM 1745 O O . HIS A 1 237 ? -17.309 5.631 3.231 1.00 93.75 237 HIS A O 1
ATOM 1751 N N . LYS A 1 238 ? -17.393 3.842 1.877 1.00 96.00 238 LYS A N 1
ATOM 1752 C CA . LYS A 1 238 ? -18.438 3.123 2.632 1.00 96.00 238 LYS A CA 1
ATOM 1753 C C . LYS A 1 238 ? -17.875 2.130 3.653 1.00 96.00 238 LYS A C 1
ATOM 1755 O O . LYS A 1 238 ? -18.624 1.492 4.387 1.00 96.00 238 LYS A O 1
ATOM 1760 N N . VAL A 1 239 ? -16.553 1.991 3.677 1.00 97.94 239 VAL A N 1
ATOM 1761 C CA . VAL A 1 239 ? -15.791 1.067 4.524 1.00 97.94 239 VAL A CA 1
ATOM 1762 C C . VAL A 1 239 ? -15.041 1.835 5.613 1.00 97.94 239 VAL A C 1
ATOM 1764 O O . VAL A 1 239 ? -14.883 3.052 5.490 1.00 97.94 239 VAL A O 1
ATOM 1767 N N . PRO A 1 240 ? -14.557 1.173 6.675 1.00 98.62 240 PRO A N 1
ATOM 1768 C CA . PRO A 1 240 ? -13.620 1.785 7.607 1.00 98.62 240 PRO A CA 1
ATOM 1769 C C . PRO A 1 240 ? -12.366 2.322 6.908 1.00 98.62 240 PRO A C 1
ATOM 1771 O O . PRO A 1 240 ? -11.730 1.611 6.128 1.00 98.62 240 PRO A O 1
ATOM 1774 N N . VAL A 1 241 ? -12.009 3.568 7.219 1.00 98.31 241 VAL A N 1
ATOM 1775 C CA . VAL A 1 241 ? -10.802 4.236 6.715 1.00 98.31 241 VAL A CA 1
ATOM 1776 C C . VAL A 1 241 ? -9.951 4.697 7.891 1.00 98.31 241 VAL A C 1
ATOM 1778 O O . VAL A 1 241 ? -10.479 5.267 8.851 1.00 98.31 241 VAL A O 1
ATOM 1781 N N . LEU A 1 242 ? -8.646 4.457 7.805 1.00 98.69 242 LEU A N 1
ATOM 1782 C CA . LEU A 1 242 ? -7.636 4.981 8.716 1.00 98.69 242 LEU A CA 1
ATOM 1783 C C . LEU A 1 242 ? -6.640 5.845 7.944 1.00 98.69 242 LEU A C 1
ATOM 1785 O O . LEU A 1 242 ? -6.014 5.363 7.005 1.00 98.69 242 LEU A O 1
ATOM 1789 N N . ASN A 1 243 ? -6.455 7.082 8.389 1.00 97.88 243 ASN A N 1
ATOM 1790 C CA . ASN A 1 243 ? -5.322 7.924 8.033 1.00 97.88 243 ASN A CA 1
ATOM 1791 C C . ASN A 1 243 ? -4.273 7.856 9.147 1.00 97.88 243 ASN A C 1
ATOM 1793 O O . ASN A 1 243 ? -4.585 8.142 10.307 1.00 97.88 243 ASN A O 1
ATOM 1797 N N . LEU A 1 244 ? -3.049 7.463 8.813 1.00 98.19 244 LEU A N 1
ATOM 1798 C CA . LEU A 1 244 ? -1.931 7.344 9.741 1.00 98.19 244 LEU A CA 1
ATOM 1799 C C . LEU A 1 244 ? -0.839 8.336 9.341 1.00 98.19 244 LEU A C 1
ATOM 1801 O O . LEU A 1 244 ? -0.135 8.114 8.363 1.00 98.19 244 LEU A O 1
ATOM 1805 N N . ARG A 1 245 ? -0.709 9.429 10.090 1.00 96.62 245 ARG A N 1
ATOM 1806 C CA . ARG A 1 245 ? 0.176 10.560 9.782 1.00 96.62 245 ARG A CA 1
ATOM 1807 C C . ARG A 1 245 ? 1.492 10.484 10.551 1.00 96.62 245 ARG A C 1
ATOM 1809 O O . ARG A 1 245 ? 1.496 10.089 11.722 1.00 96.62 245 ARG A O 1
ATOM 1816 N N . GLY A 1 246 ? 2.570 10.957 9.938 1.00 95.06 246 GLY A N 1
ATOM 1817 C CA . GLY A 1 246 ? 3.857 11.202 10.580 1.00 95.06 246 GLY A CA 1
ATOM 1818 C C . GLY A 1 246 ? 3.894 12.560 11.266 1.00 95.06 246 GLY A C 1
ATOM 1819 O O . GLY A 1 246 ? 3.578 13.587 10.673 1.00 95.06 246 GLY A O 1
ATOM 1820 N N . GLY A 1 247 ? 4.274 12.595 12.542 1.00 93.94 247 GLY A N 1
ATOM 1821 C CA . GLY A 1 247 ? 4.448 13.856 13.272 1.00 93.94 247 GLY A CA 1
ATOM 1822 C C . GLY A 1 247 ? 5.696 14.643 12.878 1.00 93.94 247 GLY A C 1
ATOM 1823 O O . GLY A 1 247 ? 5.801 15.806 13.252 1.00 93.94 247 GLY A O 1
ATOM 1824 N N . CYS A 1 248 ? 6.619 14.007 12.164 1.00 93.12 248 CYS A N 1
ATOM 1825 C CA . CYS A 1 248 ? 7.870 14.577 11.678 1.00 93.12 248 CYS A CA 1
ATOM 1826 C C . CYS A 1 248 ? 8.002 14.401 10.165 1.00 93.12 248 CYS A C 1
ATOM 1828 O O . CYS A 1 248 ? 9.117 14.391 9.666 1.00 93.12 248 CYS A O 1
ATOM 1830 N N . ASP A 1 249 ? 6.885 14.197 9.466 1.00 92.38 249 ASP A N 1
ATOM 1831 C CA . ASP A 1 249 ? 6.866 14.012 8.021 1.00 92.38 249 ASP A CA 1
ATOM 1832 C C . ASP A 1 249 ? 7.563 15.188 7.320 1.00 92.38 249 ASP A C 1
ATOM 1834 O O . ASP A 1 249 ? 7.207 16.352 7.518 1.00 92.38 249 ASP A O 1
ATOM 1838 N N . GLU A 1 250 ? 8.630 14.870 6.593 1.00 89.81 250 GLU A N 1
ATOM 1839 C CA . GLU A 1 250 ? 9.515 15.818 5.924 1.00 89.81 250 GLU A CA 1
ATOM 1840 C C . GLU A 1 250 ? 9.174 16.051 4.449 1.00 89.81 250 GLU A C 1
ATOM 1842 O O . GLU A 1 250 ? 9.824 16.874 3.804 1.00 89.81 250 GLU A O 1
ATOM 1847 N N . GLU A 1 251 ? 8.196 15.327 3.905 1.00 88.19 251 GLU A N 1
ATOM 1848 C CA . GLU A 1 251 ? 7.844 15.392 2.483 1.00 88.19 251 GLU A CA 1
ATOM 1849 C C . GLU A 1 251 ? 6.423 15.878 2.246 1.00 88.19 251 GLU A C 1
ATOM 1851 O O . GLU A 1 251 ? 6.152 16.570 1.262 1.00 88.19 251 GLU A O 1
ATOM 1856 N N . VAL A 1 252 ? 5.515 15.559 3.162 1.00 88.19 252 VAL A N 1
ATOM 1857 C CA . VAL A 1 252 ? 4.164 16.105 3.178 1.00 88.19 252 VAL A CA 1
ATOM 1858 C C . VAL A 1 252 ? 3.901 16.791 4.506 1.00 88.19 252 VAL A C 1
ATOM 1860 O O . VAL A 1 252 ? 4.552 16.546 5.516 1.00 88.19 252 VAL A O 1
ATOM 1863 N N . SER A 1 253 ? 2.916 17.689 4.520 1.00 88.50 253 SER A N 1
ATOM 1864 C CA . SER A 1 253 ? 2.522 18.329 5.771 1.00 88.50 253 SER A CA 1
ATOM 1865 C C . SER A 1 253 ? 2.133 17.263 6.803 1.00 88.50 253 SER A C 1
ATOM 1867 O O . SER A 1 253 ? 1.356 16.367 6.464 1.00 88.50 253 SER A O 1
ATOM 1869 N N . PRO A 1 254 ? 2.531 17.391 8.083 1.00 88.69 254 PRO A N 1
ATOM 1870 C CA . PRO A 1 254 ? 2.072 16.487 9.128 1.00 88.69 254 PRO A CA 1
ATOM 1871 C C . PRO A 1 254 ? 0.549 16.403 9.238 1.00 88.69 254 PRO A C 1
ATOM 1873 O O . PRO A 1 254 ? 0.057 15.460 9.843 1.00 88.69 254 PRO A O 1
ATOM 1876 N N . SER A 1 255 ? -0.222 17.357 8.694 1.00 91.00 255 SER A N 1
ATOM 1877 C CA . SER A 1 255 ? -1.692 17.328 8.623 1.00 91.00 255 SER A CA 1
ATOM 1878 C C . SER A 1 255 ? -2.267 16.632 7.379 1.00 91.00 255 SER A C 1
ATOM 1880 O O . SER A 1 255 ? -3.488 16.618 7.218 1.00 91.00 255 SER A O 1
ATOM 1882 N N . ALA A 1 256 ? -1.443 16.044 6.509 1.00 90.19 256 ALA A N 1
ATOM 1883 C CA . ALA A 1 256 ? -1.893 15.455 5.252 1.00 90.19 256 ALA A CA 1
ATOM 1884 C C . ALA A 1 256 ? -2.981 14.381 5.453 1.00 90.19 256 ALA A C 1
ATOM 1886 O O . ALA A 1 256 ? -2.945 13.578 6.390 1.00 90.19 256 ALA A O 1
ATOM 1887 N N . GLY A 1 257 ? -4.011 14.427 4.605 1.00 90.44 257 GLY A N 1
ATOM 1888 C CA . GLY A 1 257 ? -5.211 13.589 4.701 1.00 90.44 257 GLY A CA 1
ATOM 1889 C C . GLY A 1 257 ? -6.186 13.945 5.836 1.00 90.44 257 GLY A C 1
ATOM 1890 O O . GLY A 1 257 ? -7.319 13.467 5.828 1.00 90.44 257 GLY A O 1
ATOM 1891 N N . LEU A 1 258 ? -5.831 14.803 6.806 1.00 93.12 258 LEU A N 1
ATOM 1892 C CA . LEU A 1 258 ? -6.711 15.105 7.947 1.00 93.12 258 LEU A CA 1
ATOM 1893 C C . LEU A 1 258 ? -8.017 15.786 7.515 1.00 93.12 258 LEU A C 1
ATOM 1895 O O . LEU A 1 258 ? -9.085 15.476 8.049 1.00 93.12 258 LEU A O 1
ATOM 1899 N N . ASP A 1 259 ? -7.952 16.718 6.567 1.00 91.19 259 ASP A N 1
ATOM 1900 C CA . ASP A 1 259 ? -9.149 17.408 6.080 1.00 91.19 259 ASP A CA 1
ATOM 1901 C C . ASP A 1 259 ? -10.052 16.478 5.258 1.00 91.19 259 ASP A C 1
ATOM 1903 O O . ASP A 1 259 ? -11.277 16.532 5.415 1.00 91.19 259 ASP A O 1
ATOM 1907 N N . ASP A 1 260 ? -9.466 15.535 4.518 1.00 90.06 260 ASP A N 1
ATOM 1908 C CA . ASP A 1 260 ? -10.198 14.475 3.817 1.00 90.06 260 ASP A CA 1
ATOM 1909 C C . ASP A 1 260 ? -10.923 13.568 4.818 1.00 90.06 260 ASP A C 1
ATOM 1911 O O . ASP A 1 260 ? -12.113 13.280 4.667 1.00 90.06 260 ASP A O 1
ATOM 1915 N N . MET A 1 261 ? -10.263 13.203 5.922 1.00 94.00 261 MET A N 1
ATOM 1916 C CA . MET A 1 261 ? -10.882 12.413 6.989 1.00 94.00 261 MET A CA 1
ATOM 1917 C C . MET A 1 261 ? -11.991 13.173 7.724 1.00 94.00 261 MET A C 1
ATOM 1919 O O . MET A 1 261 ? -13.027 12.582 8.049 1.00 94.00 261 MET A O 1
ATOM 1923 N N . LYS A 1 262 ? -11.836 14.483 7.965 1.00 94.19 262 LYS A N 1
ATOM 1924 C CA . LYS A 1 262 ? -12.917 15.324 8.516 1.00 94.19 262 LYS A CA 1
ATOM 1925 C C . LYS A 1 262 ? -14.110 15.377 7.561 1.00 94.19 262 LYS A C 1
ATOM 1927 O O . LYS A 1 262 ? -15.256 15.264 8.008 1.00 94.19 262 LYS A O 1
ATOM 1932 N N . ALA A 1 263 ? -13.861 15.529 6.261 1.00 92.06 263 ALA A N 1
ATOM 1933 C CA . ALA A 1 263 ? -14.902 15.533 5.240 1.00 92.06 263 ALA A CA 1
ATOM 1934 C C . ALA A 1 263 ? -15.620 14.175 5.170 1.00 92.06 263 ALA A C 1
ATOM 1936 O O . ALA A 1 263 ? -16.855 14.131 5.195 1.00 92.06 263 ALA A O 1
ATOM 1937 N N . LEU A 1 264 ? -14.871 13.071 5.191 1.00 93.12 264 LEU A N 1
ATOM 1938 C CA . LEU A 1 264 ? -15.406 11.712 5.226 1.00 93.12 264 LEU A CA 1
ATOM 1939 C C . LEU A 1 264 ? -16.266 11.481 6.477 1.00 93.12 264 LEU A C 1
ATOM 1941 O O . LEU A 1 264 ? -17.406 11.021 6.368 1.00 93.12 264 LEU A O 1
ATOM 1945 N N . ALA A 1 265 ? -15.786 11.882 7.656 1.00 95.06 265 ALA A N 1
ATOM 1946 C CA . ALA A 1 265 ? -16.536 11.796 8.909 1.00 95.06 265 ALA A CA 1
ATOM 1947 C C . ALA A 1 265 ? -17.848 12.602 8.873 1.00 95.06 265 ALA A C 1
ATOM 1949 O O . ALA A 1 265 ? -18.890 12.131 9.353 1.00 95.06 265 ALA A O 1
ATOM 1950 N N . LYS A 1 266 ? -17.817 13.805 8.280 1.00 94.38 266 LYS A N 1
ATOM 1951 C CA . LYS A 1 266 ? -18.997 14.663 8.097 1.00 94.38 266 LYS A CA 1
ATOM 1952 C C . LYS A 1 266 ? -19.996 14.056 7.113 1.00 94.38 266 LYS A C 1
ATOM 1954 O O . LYS A 1 266 ? -21.194 14.135 7.371 1.00 94.38 266 LYS A O 1
ATOM 1959 N N . SER A 1 267 ? -19.521 13.413 6.044 1.00 93.12 267 SER A N 1
ATOM 1960 C CA . SER A 1 267 ? -20.383 12.769 5.042 1.00 93.12 267 SER A CA 1
ATOM 1961 C C . SER A 1 267 ? -21.262 11.660 5.633 1.00 93.12 267 SER A C 1
ATOM 1963 O O . SER A 1 267 ? -22.348 11.398 5.129 1.00 93.12 267 SER A O 1
ATOM 1965 N N . GLY A 1 268 ? -20.793 10.994 6.698 1.00 92.12 268 GLY A N 1
ATOM 1966 C CA . GLY A 1 268 ? -21.503 9.883 7.336 1.00 92.12 268 GLY A CA 1
ATOM 1967 C C . GLY A 1 268 ? -21.575 8.605 6.495 1.00 92.12 268 GLY A C 1
ATOM 1968 O O . GLY A 1 268 ? -22.295 7.681 6.863 1.00 92.12 268 GLY A O 1
ATOM 1969 N N . THR A 1 269 ? -20.835 8.539 5.388 1.00 94.38 269 THR A N 1
ATOM 1970 C CA . THR A 1 269 ? -20.854 7.399 4.457 1.00 94.38 269 THR A CA 1
ATOM 1971 C C . THR A 1 269 ? -20.131 6.169 5.002 1.00 94.38 269 THR A C 1
ATOM 1973 O O . THR A 1 269 ? -20.483 5.047 4.648 1.00 94.38 269 THR A O 1
ATOM 1976 N N . THR A 1 270 ? -19.220 6.373 5.955 1.00 95.88 270 THR A N 1
ATOM 1977 C CA . THR A 1 270 ? -18.626 5.332 6.795 1.00 95.88 270 THR A CA 1
ATOM 1978 C C . THR A 1 270 ? -18.887 5.603 8.274 1.00 95.88 270 THR A C 1
ATOM 1980 O O . THR A 1 270 ? -19.016 6.748 8.720 1.00 95.88 270 THR A O 1
ATOM 1983 N N . LYS A 1 271 ? -18.927 4.528 9.065 1.00 96.25 271 LYS A N 1
ATOM 1984 C CA . LYS A 1 271 ? -18.971 4.611 10.531 1.00 96.25 271 LYS A CA 1
ATOM 1985 C C . LYS A 1 271 ? -17.594 4.897 11.137 1.00 96.25 271 LYS A C 1
ATOM 1987 O O . LYS A 1 271 ? -17.527 5.329 12.286 1.00 96.25 271 LYS A O 1
ATOM 1992 N N . VAL A 1 272 ? -16.513 4.654 10.394 1.00 98.25 272 VAL A N 1
ATOM 1993 C CA . VAL A 1 272 ? -15.137 4.746 10.896 1.00 98.25 272 VAL A CA 1
ATOM 1994 C C . VAL A 1 272 ? -14.301 5.568 9.927 1.00 98.25 272 VAL A C 1
ATOM 1996 O O . VAL A 1 272 ? -13.915 5.091 8.864 1.00 98.25 272 VAL A O 1
ATOM 1999 N N . ALA A 1 273 ? -14.041 6.806 10.330 1.00 97.38 273 ALA A N 1
ATOM 2000 C CA . ALA A 1 273 ? -13.124 7.730 9.685 1.00 97.38 273 ALA A CA 1
ATOM 2001 C C . ALA A 1 273 ? -12.044 8.078 10.718 1.00 97.38 273 ALA A C 1
ATOM 2003 O O . ALA A 1 273 ? -12.150 9.076 11.432 1.00 97.38 273 ALA A O 1
ATOM 2004 N N . ALA A 1 274 ? -11.071 7.183 10.882 1.00 98.44 274 ALA A N 1
ATOM 2005 C CA . ALA A 1 274 ? -10.041 7.289 11.905 1.00 98.44 274 ALA A CA 1
ATOM 2006 C C . ALA A 1 274 ? -8.846 8.110 11.412 1.00 98.44 274 ALA A C 1
ATOM 2008 O O . ALA A 1 274 ? -8.371 7.900 10.301 1.00 98.44 274 ALA A O 1
ATOM 2009 N N . ASP A 1 275 ? -8.340 9.005 12.254 1.00 98.06 275 ASP A N 1
ATOM 2010 C CA . ASP A 1 275 ? -7.084 9.723 12.032 1.00 98.06 275 ASP A CA 1
ATOM 2011 C C . ASP A 1 275 ? -6.171 9.493 13.235 1.00 98.06 275 ASP A C 1
ATOM 2013 O O . ASP A 1 275 ? -6.605 9.640 14.383 1.00 98.06 275 ASP A O 1
ATOM 2017 N N . VAL A 1 276 ? -4.932 9.086 12.975 1.00 98.56 276 VAL A N 1
ATOM 2018 C CA . VAL A 1 276 ? -3.929 8.781 13.995 1.00 98.56 276 VAL A CA 1
ATOM 2019 C C . VAL A 1 276 ? -2.602 9.425 13.613 1.00 98.56 276 VAL A C 1
ATOM 2021 O O . VAL A 1 276 ? -2.112 9.253 12.507 1.00 98.56 276 VAL A O 1
ATOM 2024 N N . LEU A 1 277 ? -1.999 10.136 14.558 1.00 97.75 277 LEU A N 1
ATOM 2025 C CA . LEU A 1 277 ? -0.687 10.756 14.463 1.00 97.75 277 LEU A CA 1
ATOM 2026 C C . LEU A 1 277 ? 0.359 9.903 15.185 1.00 97.75 277 LEU A C 1
ATOM 2028 O O . LEU A 1 277 ? 0.223 9.626 16.384 1.00 97.75 277 LEU A O 1
ATOM 2032 N N . LEU A 1 278 ? 1.425 9.546 14.474 1.00 96.25 278 LEU A N 1
ATOM 2033 C CA . LEU A 1 278 ? 2.608 8.884 15.008 1.00 96.25 278 LEU A CA 1
ATOM 2034 C C . LEU A 1 278 ? 3.687 9.921 15.330 1.00 96.25 278 LEU A C 1
ATOM 2036 O O . LEU A 1 278 ? 4.342 10.468 14.443 1.00 96.25 278 LEU A O 1
ATOM 2040 N N . ALA A 1 279 ? 3.889 10.200 16.618 1.00 92.62 279 ALA A N 1
ATOM 2041 C CA . ALA A 1 279 ? 4.935 11.124 17.042 1.00 92.62 279 ALA A CA 1
ATOM 2042 C C . ALA A 1 279 ? 6.324 10.610 16.621 1.00 92.62 279 ALA A C 1
ATOM 2044 O O . ALA A 1 279 ? 6.600 9.411 16.687 1.00 92.62 279 ALA A O 1
ATOM 2045 N N . GLY A 1 280 ? 7.203 11.516 16.192 1.00 91.88 280 GLY A N 1
ATOM 2046 C CA . GLY A 1 280 ? 8.579 11.164 15.836 1.00 91.88 280 GLY A CA 1
ATOM 2047 C C . GLY A 1 280 ? 8.752 10.450 14.494 1.00 91.88 280 GLY A C 1
ATOM 2048 O O . GLY A 1 280 ? 9.882 10.146 14.130 1.00 91.88 280 GLY A O 1
ATOM 2049 N N . THR A 1 281 ? 7.667 10.145 13.784 1.00 93.94 281 THR A N 1
ATOM 2050 C CA . THR A 1 281 ? 7.697 9.400 12.516 1.00 93.94 281 THR A CA 1
ATOM 2051 C C . THR A 1 281 ? 7.800 10.379 11.353 1.00 93.94 281 THR A C 1
ATOM 2053 O O . THR A 1 281 ? 7.014 11.326 11.313 1.00 93.94 281 THR A O 1
ATOM 2056 N N . GLY A 1 282 ? 8.784 10.169 10.476 1.00 92.50 282 GLY A N 1
ATOM 2057 C CA . GLY A 1 282 ? 8.929 10.889 9.207 1.00 92.50 282 GLY A CA 1
ATOM 2058 C C . GLY A 1 282 ? 8.609 10.005 8.002 1.00 92.50 282 GLY A C 1
ATOM 2059 O O . GLY A 1 282 ? 8.614 8.776 8.128 1.00 92.50 282 GLY A O 1
ATOM 2060 N N . HIS A 1 283 ? 8.434 10.635 6.843 1.00 93.50 283 HIS A N 1
ATOM 2061 C CA . HIS A 1 283 ? 7.905 10.042 5.614 1.00 93.50 283 HIS A CA 1
ATOM 2062 C C . HIS A 1 283 ? 8.712 8.825 5.169 1.00 93.50 283 HIS A C 1
ATOM 2064 O O . HIS A 1 283 ? 8.236 7.697 5.015 1.00 93.50 283 HIS A O 1
ATOM 2070 N N . ARG A 1 284 ? 10.024 9.021 5.025 1.00 90.62 284 ARG A N 1
ATOM 2071 C CA . ARG A 1 284 ? 10.907 7.968 4.514 1.00 90.62 284 ARG A CA 1
ATOM 2072 C C . ARG A 1 284 ? 11.132 6.849 5.521 1.00 90.62 284 ARG A C 1
ATOM 2074 O O . ARG A 1 284 ? 11.637 5.789 5.153 1.00 90.62 284 ARG A O 1
ATOM 2081 N N . MET A 1 285 ? 10.762 7.038 6.792 1.00 91.88 285 MET A N 1
ATOM 2082 C CA . MET A 1 285 ? 10.944 6.002 7.810 1.00 91.88 285 MET A CA 1
ATOM 2083 C C . MET A 1 285 ? 10.075 4.783 7.547 1.00 91.88 285 MET A C 1
ATOM 2085 O O . MET A 1 285 ? 10.491 3.672 7.887 1.00 91.88 285 MET A O 1
ATOM 2089 N N . LEU A 1 286 ? 8.887 4.967 6.969 1.00 94.00 286 LEU A N 1
ATOM 2090 C CA . LEU A 1 286 ? 7.929 3.882 6.786 1.00 94.00 286 LEU A CA 1
ATOM 2091 C C . LEU A 1 286 ? 8.290 2.938 5.642 1.00 94.00 286 LEU A C 1
ATOM 2093 O O . LEU A 1 286 ? 7.744 1.844 5.589 1.00 94.00 286 LEU A O 1
ATOM 2097 N N . ASN A 1 287 ? 9.237 3.282 4.769 1.00 94.31 287 ASN A N 1
ATOM 2098 C CA . ASN A 1 287 ? 9.720 2.387 3.722 1.00 94.31 287 ASN A CA 1
ATOM 2099 C C . ASN A 1 287 ? 11.214 2.102 3.924 1.00 94.31 287 ASN A C 1
ATOM 2101 O O . ASN A 1 287 ? 12.066 2.968 3.748 1.00 94.31 287 ASN A O 1
ATOM 2105 N N . THR A 1 288 ? 11.560 0.854 4.256 1.00 92.25 288 THR A N 1
ATOM 2106 C CA . THR A 1 288 ? 12.953 0.478 4.572 1.00 92.25 288 THR A CA 1
ATOM 2107 C C . THR A 1 288 ? 13.903 0.572 3.375 1.00 92.25 288 THR A C 1
ATOM 2109 O O . THR A 1 288 ? 15.106 0.373 3.546 1.00 92.25 288 THR A O 1
ATOM 2112 N N . ASN A 1 289 ? 13.371 0.777 2.168 1.00 91.19 289 ASN A N 1
ATOM 2113 C CA . ASN A 1 289 ? 14.143 0.924 0.941 1.00 91.19 289 ASN A CA 1
ATOM 2114 C C . ASN A 1 289 ? 14.263 2.380 0.468 1.00 91.19 289 ASN A C 1
ATOM 2116 O O . ASN A 1 289 ? 14.816 2.625 -0.603 1.00 91.19 289 ASN A O 1
ATOM 2120 N N . LEU A 1 290 ? 13.786 3.335 1.266 1.00 87.38 290 LEU A N 1
ATOM 2121 C CA . LEU A 1 290 ? 14.051 4.751 1.065 1.00 87.38 290 LEU A CA 1
ATOM 2122 C C . LEU A 1 290 ? 15.304 5.188 1.816 1.00 87.38 290 LEU A C 1
ATOM 2124 O O . LEU A 1 290 ? 15.698 4.553 2.803 1.00 87.38 290 LEU A O 1
ATOM 2128 N N . PRO A 1 291 ? 15.972 6.253 1.340 1.00 75.81 291 PRO A N 1
ATOM 2129 C CA . PRO A 1 291 ? 17.073 6.828 2.081 1.00 75.81 291 PRO A CA 1
ATOM 2130 C C . PRO A 1 291 ? 16.643 7.183 3.503 1.00 75.81 291 PRO A C 1
ATOM 2132 O O . PRO A 1 291 ? 15.515 7.635 3.712 1.00 75.81 291 PRO A O 1
ATOM 2135 N N . PRO A 1 292 ? 17.540 7.014 4.490 1.00 67.44 292 PRO A N 1
ATOM 2136 C CA . PRO A 1 292 ? 17.283 7.559 5.808 1.00 67.44 292 PRO A CA 1
ATOM 2137 C C . PRO A 1 292 ? 17.020 9.060 5.664 1.00 67.44 292 PRO A C 1
ATOM 2139 O O . PRO A 1 292 ? 17.706 9.741 4.901 1.00 67.44 292 PRO A O 1
ATOM 2142 N N . THR A 1 29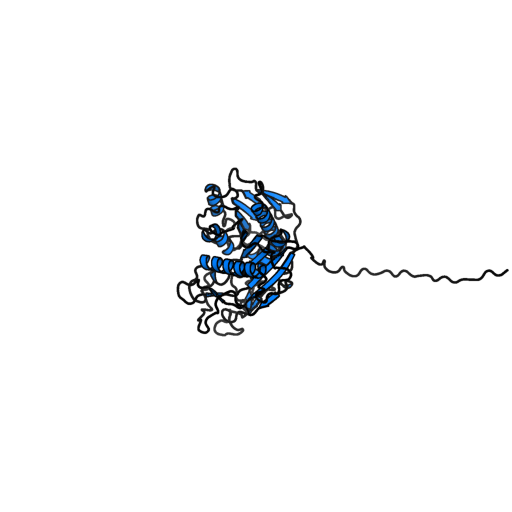3 ? 16.025 9.552 6.393 1.00 65.44 293 THR A N 1
ATOM 2143 C CA . THR A 1 293 ? 15.737 10.979 6.550 1.00 65.44 293 THR A CA 1
ATOM 2144 C C . THR A 1 293 ? 17.036 11.746 6.767 1.00 65.44 293 THR A C 1
ATOM 2146 O O . THR A 1 293 ? 17.773 11.428 7.704 1.00 65.44 293 THR A O 1
ATOM 2149 N N . ASP A 1 294 ? 17.349 12.692 5.875 1.00 58.22 294 ASP A N 1
ATOM 2150 C CA . ASP A 1 294 ? 18.557 13.503 6.001 1.00 58.22 294 ASP A CA 1
ATOM 2151 C C . ASP A 1 294 ? 18.413 14.372 7.240 1.00 58.22 294 ASP A C 1
ATOM 2153 O O . ASP A 1 294 ? 17.553 15.250 7.329 1.00 58.22 294 ASP A O 1
ATOM 2157 N N . THR A 1 295 ? 19.239 14.069 8.229 1.00 54.59 295 THR A N 1
ATOM 2158 C CA . THR A 1 295 ? 19.164 14.727 9.506 1.00 54.59 295 THR A CA 1
ATOM 2159 C C . THR A 1 295 ? 20.218 15.817 9.584 1.00 54.59 295 THR A C 1
ATOM 2161 O O . THR A 1 295 ? 21.349 15.563 10.014 1.00 54.59 295 THR A O 1
ATOM 2164 N N . LYS A 1 296 ? 19.862 17.063 9.268 1.00 52.53 296 LYS A N 1
ATOM 2165 C CA . LYS A 1 296 ? 20.674 18.184 9.758 1.00 52.53 296 LYS A CA 1
ATOM 2166 C C . LYS A 1 296 ? 20.648 18.122 11.292 1.00 52.53 296 LYS A C 1
ATOM 2168 O O . LYS A 1 296 ? 19.594 18.238 11.909 1.00 52.53 296 LYS A O 1
ATOM 2173 N N . ALA A 1 297 ? 21.798 17.825 11.902 1.00 59.09 297 ALA A N 1
ATOM 2174 C CA . ALA A 1 297 ? 21.961 17.630 13.349 1.00 59.09 297 ALA A CA 1
ATOM 2175 C C . ALA A 1 297 ? 21.055 16.552 14.004 1.00 59.09 297 ALA A C 1
ATOM 2177 O O . ALA A 1 297 ? 20.743 16.644 15.191 1.00 59.09 297 ALA A O 1
ATOM 2178 N N . GLY A 1 298 ? 20.635 15.514 13.269 1.00 59.78 298 GLY A N 1
ATOM 2179 C CA . GLY A 1 298 ? 19.846 14.400 13.830 1.00 59.78 298 GLY A CA 1
ATOM 2180 C C . GLY A 1 298 ? 18.312 14.563 13.786 1.00 59.78 298 GLY A C 1
ATOM 2181 O O . GLY A 1 298 ? 17.620 13.619 14.156 1.00 59.78 298 GLY A O 1
ATOM 2182 N N . GLY A 1 299 ? 17.780 15.713 13.343 1.00 66.25 299 GLY A N 1
ATOM 2183 C CA . GLY A 1 299 ? 16.333 15.972 13.197 1.00 66.25 299 GLY A CA 1
ATOM 2184 C C . GLY A 1 299 ? 15.696 15.409 11.919 1.00 66.25 299 GLY A C 1
ATOM 2185 O O . GLY A 1 299 ? 16.408 14.990 11.018 1.00 66.25 299 GLY A O 1
ATOM 2186 N N . VAL A 1 300 ? 14.364 15.397 11.836 1.00 77.19 300 VAL A N 1
ATOM 2187 C CA . VAL A 1 300 ? 13.587 14.925 10.670 1.00 77.19 300 VAL A CA 1
ATOM 2188 C C . VAL A 1 300 ? 12.406 15.862 10.451 1.00 77.19 300 VAL A C 1
ATOM 2190 O O . VAL A 1 300 ? 11.650 16.100 11.392 1.00 77.19 300 VAL A O 1
ATOM 2193 N N . GLY A 1 301 ? 12.273 16.419 9.244 1.00 82.31 301 GLY A N 1
ATOM 2194 C CA . GLY A 1 301 ? 11.330 17.509 8.988 1.00 82.31 301 GLY A CA 1
ATOM 2195 C C . GLY A 1 301 ? 11.566 18.657 9.975 1.00 82.31 301 GLY A C 1
ATOM 2196 O O . GLY A 1 301 ? 12.710 19.033 10.239 1.00 82.31 301 GLY A O 1
ATOM 2197 N N . ASP A 1 302 ? 10.492 19.139 10.598 1.00 83.75 302 ASP A N 1
ATOM 2198 C CA . ASP A 1 302 ? 10.555 20.164 11.650 1.00 83.75 302 ASP A CA 1
ATOM 2199 C C . ASP A 1 302 ? 10.890 19.600 13.047 1.00 83.75 302 ASP A C 1
ATOM 2201 O O . ASP A 1 302 ? 10.997 20.342 14.029 1.00 83.75 302 ASP A O 1
ATOM 2205 N N . CYS A 1 303 ? 11.050 18.280 13.187 1.00 89.06 303 CYS A N 1
ATOM 2206 C CA . CYS A 1 303 ? 11.335 17.663 14.476 1.00 89.06 303 CYS A CA 1
ATOM 2207 C C . CYS A 1 303 ? 12.830 17.682 14.814 1.00 89.06 303 CYS A C 1
ATOM 2209 O O . CYS A 1 303 ? 13.651 17.183 14.040 1.00 89.06 303 CYS A O 1
ATOM 2211 N N . PRO A 1 304 ? 13.210 18.111 16.031 1.00 89.19 304 PRO A N 1
ATOM 2212 C CA . PRO A 1 304 ? 14.577 17.949 16.507 1.00 89.19 304 PRO A CA 1
ATOM 2213 C C . PRO A 1 304 ? 14.880 16.474 16.803 1.00 89.19 304 PRO A C 1
ATOM 2215 O O . PRO A 1 304 ? 13.983 15.707 17.160 1.00 89.19 304 PRO A O 1
ATOM 2218 N N . ALA A 1 305 ? 16.161 16.094 16.761 1.00 86.06 305 ALA A N 1
ATOM 2219 C CA . ALA A 1 305 ? 16.629 14.715 16.955 1.00 86.06 305 ALA A CA 1
ATOM 2220 C C . ALA A 1 305 ? 16.046 14.008 18.190 1.00 86.06 305 ALA A C 1
ATOM 2222 O O . ALA A 1 305 ? 15.710 12.829 18.150 1.00 86.06 305 ALA A O 1
ATOM 2223 N N . SER A 1 306 ? 15.871 14.745 19.290 1.00 87.81 306 SER A N 1
ATOM 2224 C CA . SER A 1 306 ? 15.326 14.232 20.555 1.00 87.81 306 SER A CA 1
ATOM 2225 C C . SER A 1 306 ? 13.849 13.825 20.494 1.00 87.81 306 SER A C 1
ATOM 2227 O O . SER A 1 306 ? 13.349 13.189 21.423 1.00 87.81 306 SER A O 1
ATOM 2229 N N . LYS A 1 307 ? 13.134 14.210 19.433 1.00 89.31 307 LYS A N 1
ATOM 2230 C CA . LYS A 1 307 ? 11.718 13.899 19.199 1.00 89.31 307 LYS A CA 1
ATOM 2231 C C . LYS A 1 307 ? 11.510 12.878 18.087 1.00 89.31 307 LYS A C 1
ATOM 2233 O O . LYS A 1 307 ? 10.393 12.395 17.938 1.00 89.31 307 LYS A O 1
ATOM 2238 N N . VAL A 1 308 ? 12.561 12.543 17.346 1.00 90.31 308 VAL A N 1
ATOM 2239 C CA . VAL A 1 308 ? 12.517 11.599 16.233 1.00 90.31 308 VAL A CA 1
ATOM 2240 C C . VAL A 1 308 ? 12.487 10.165 16.764 1.00 90.31 308 VAL A C 1
ATOM 2242 O O . VAL A 1 308 ? 13.263 9.774 17.639 1.00 90.31 308 VAL A O 1
ATOM 2245 N N . ALA A 1 309 ? 11.567 9.366 16.236 1.00 92.38 309 ALA A N 1
ATOM 2246 C CA . ALA A 1 309 ? 11.449 7.956 16.552 1.00 92.38 309 ALA A CA 1
ATOM 2247 C C . ALA A 1 309 ? 12.599 7.164 15.920 1.00 92.38 309 ALA A C 1
ATOM 2249 O O . ALA A 1 309 ? 13.119 7.498 14.858 1.00 92.38 309 ALA A O 1
ATOM 2250 N N . LYS A 1 310 ? 12.961 6.032 16.531 1.00 91.56 310 LYS A N 1
ATOM 2251 C CA . LYS A 1 310 ? 13.822 5.062 15.843 1.00 91.56 310 LYS A CA 1
ATOM 2252 C C . LYS A 1 310 ? 13.058 4.511 14.626 1.00 91.56 310 LYS A C 1
ATOM 2254 O O . LYS A 1 310 ? 11.942 4.029 14.837 1.00 91.56 310 LYS A O 1
ATOM 2259 N N . PRO A 1 311 ? 13.648 4.455 13.414 1.00 90.62 311 PRO A N 1
ATOM 2260 C CA . PRO A 1 311 ? 12.949 3.966 12.220 1.00 90.62 311 PRO A CA 1
ATOM 2261 C C . PRO A 1 311 ? 12.306 2.585 12.401 1.00 90.62 311 PRO A C 1
ATOM 2263 O O . PRO A 1 311 ? 11.141 2.397 12.076 1.00 90.62 311 PRO A O 1
ATOM 2266 N N . ALA A 1 312 ? 13.007 1.642 13.040 1.00 92.44 312 ALA A N 1
ATOM 2267 C CA . ALA A 1 312 ? 12.462 0.310 13.320 1.00 92.44 312 ALA A CA 1
ATOM 2268 C C . ALA A 1 312 ? 11.208 0.332 14.219 1.00 92.44 312 ALA A C 1
ATOM 2270 O O . ALA A 1 312 ? 10.337 -0.525 14.084 1.00 92.44 312 ALA A O 1
ATOM 2271 N N . ALA A 1 313 ? 11.110 1.294 15.143 1.00 94.88 313 ALA A N 1
ATOM 2272 C CA . ALA A 1 313 ? 9.940 1.451 16.001 1.00 94.88 313 ALA A CA 1
ATOM 2273 C C . ALA A 1 313 ? 8.780 2.109 15.237 1.00 94.88 313 ALA A C 1
ATOM 2275 O O . ALA A 1 313 ? 7.649 1.649 15.361 1.00 94.88 313 ALA A O 1
ATOM 2276 N N . ALA A 1 314 ? 9.061 3.123 14.412 1.00 95.38 314 ALA A N 1
ATOM 2277 C CA . ALA A 1 314 ? 8.082 3.752 13.522 1.00 95.38 314 ALA A CA 1
ATOM 2278 C C . ALA A 1 314 ? 7.456 2.735 12.547 1.00 95.38 314 ALA A C 1
ATOM 2280 O O . ALA A 1 314 ? 6.235 2.581 12.503 1.00 95.38 314 ALA A O 1
ATOM 2281 N N . GLN A 1 315 ? 8.295 1.952 11.863 1.00 96.19 315 GLN A N 1
ATOM 2282 C CA . GLN A 1 315 ? 7.888 0.863 10.965 1.00 96.19 315 GLN A CA 1
ATOM 2283 C C . GLN A 1 315 ? 7.016 -0.169 11.685 1.00 96.19 315 GLN A C 1
ATOM 2285 O O . GLN A 1 315 ? 5.939 -0.536 11.213 1.00 96.19 315 GLN A O 1
ATOM 2290 N N . ALA A 1 316 ? 7.446 -0.618 12.869 1.00 97.56 316 ALA A N 1
ATOM 2291 C CA . ALA A 1 316 ? 6.684 -1.581 13.652 1.00 97.56 316 ALA A CA 1
ATOM 2292 C C . ALA A 1 316 ? 5.335 -1.022 14.117 1.00 97.56 316 ALA A C 1
ATOM 2294 O O . ALA A 1 316 ? 4.318 -1.709 14.020 1.00 97.56 316 ALA A O 1
ATOM 2295 N N . GLN A 1 317 ? 5.303 0.231 14.568 1.00 98.31 317 GLN A N 1
ATOM 2296 C CA . GLN A 1 317 ? 4.083 0.902 14.999 1.00 98.31 317 GLN A CA 1
ATOM 2297 C C . GLN A 1 317 ? 3.079 1.037 13.852 1.00 98.31 317 GLN A C 1
ATOM 2299 O O . GLN A 1 317 ? 1.903 0.712 14.047 1.00 98.31 317 GLN A O 1
ATOM 2304 N N . ALA A 1 318 ? 3.538 1.460 12.671 1.00 98.44 318 ALA A N 1
ATOM 2305 C CA . ALA A 1 318 ? 2.705 1.597 11.483 1.00 98.44 318 ALA A CA 1
ATOM 2306 C C . ALA A 1 318 ? 2.158 0.243 11.014 1.00 98.44 318 ALA A C 1
ATOM 2308 O O . ALA A 1 318 ? 0.948 0.099 10.824 1.00 98.44 318 ALA A O 1
ATOM 2309 N N . ALA A 1 319 ? 3.007 -0.783 10.918 1.00 98.75 319 ALA A N 1
ATOM 2310 C CA . ALA A 1 319 ? 2.590 -2.121 10.508 1.00 98.75 319 ALA A CA 1
ATOM 2311 C C . ALA A 1 319 ? 1.610 -2.769 11.501 1.00 98.75 319 ALA A C 1
ATOM 2313 O O . ALA A 1 319 ? 0.593 -3.333 11.090 1.00 98.75 319 ALA A O 1
ATOM 2314 N N . GLN A 1 320 ? 1.867 -2.659 12.809 1.00 98.75 320 GLN A N 1
ATOM 2315 C CA . GLN A 1 320 ? 0.999 -3.225 13.846 1.00 98.75 320 GLN A CA 1
ATOM 2316 C C . GLN A 1 320 ? -0.364 -2.517 13.910 1.00 98.75 320 GLN A C 1
ATOM 2318 O O . GLN A 1 320 ? -1.387 -3.193 14.044 1.00 98.75 320 GLN A O 1
ATOM 2323 N N . ILE A 1 321 ? -0.402 -1.183 13.783 1.00 98.88 321 ILE A N 1
ATOM 2324 C CA . ILE A 1 321 ? -1.662 -0.426 13.690 1.00 98.88 321 ILE A CA 1
ATOM 2325 C C . ILE A 1 321 ? -2.433 -0.823 12.435 1.00 98.88 321 ILE A C 1
ATOM 2327 O O . ILE A 1 321 ? -3.606 -1.172 12.544 1.00 98.88 321 ILE A O 1
ATOM 2331 N N . THR A 1 322 ? -1.772 -0.831 11.276 1.00 98.94 322 THR A N 1
ATOM 2332 C CA . THR A 1 322 ? -2.383 -1.172 9.982 1.00 98.94 322 THR A CA 1
ATOM 2333 C C . THR A 1 322 ? -3.032 -2.549 10.027 1.00 98.94 322 THR A C 1
ATOM 2335 O O . THR A 1 322 ? -4.209 -2.703 9.697 1.00 98.94 322 THR A O 1
ATOM 2338 N N . ALA A 1 323 ? -2.289 -3.552 10.500 1.00 98.88 323 ALA A N 1
ATOM 2339 C CA . ALA A 1 323 ? -2.781 -4.918 10.576 1.00 98.88 323 ALA A CA 1
ATOM 2340 C C . ALA A 1 323 ? -3.921 -5.073 11.591 1.00 98.88 323 ALA A C 1
ATOM 2342 O O . ALA A 1 323 ? -4.909 -5.738 11.294 1.00 98.88 323 ALA A O 1
ATOM 2343 N N . SER A 1 324 ? -3.825 -4.436 12.766 1.00 98.88 324 SER A N 1
ATOM 2344 C CA . SER A 1 324 ? -4.898 -4.471 13.770 1.00 98.88 324 SER A CA 1
ATOM 2345 C C . SER A 1 324 ? -6.165 -3.753 13.298 1.00 98.88 324 SER A C 1
ATOM 2347 O O . SER A 1 324 ? -7.273 -4.212 13.573 1.00 98.88 324 SER A O 1
ATOM 2349 N N . PHE A 1 325 ? -6.019 -2.636 12.583 1.00 98.94 325 PHE A N 1
ATOM 2350 C CA . PHE A 1 325 ? -7.143 -1.881 12.044 1.00 98.94 325 PHE A CA 1
ATOM 2351 C C . PHE A 1 325 ? -7.886 -2.677 10.971 1.00 98.94 325 PHE A C 1
ATOM 2353 O O . PHE A 1 325 ? -9.101 -2.823 11.068 1.00 98.94 325 PHE A O 1
ATOM 2360 N N . LEU A 1 326 ? -7.173 -3.228 9.982 1.00 98.94 326 LEU A N 1
ATOM 2361 C CA . LEU A 1 326 ? -7.796 -3.996 8.900 1.00 98.94 326 LEU A CA 1
ATOM 2362 C C . LEU A 1 326 ? -8.420 -5.306 9.394 1.00 98.94 326 LEU A C 1
ATOM 2364 O O . LEU A 1 326 ? -9.492 -5.673 8.921 1.00 98.94 326 LEU A O 1
ATOM 2368 N N . ASP A 1 327 ? -7.807 -5.968 10.377 1.00 98.81 327 ASP A N 1
ATOM 2369 C CA . ASP A 1 327 ? -8.388 -7.120 11.082 1.00 98.81 327 ASP A CA 1
ATOM 2370 C C . ASP A 1 327 ? -9.736 -6.757 11.727 1.00 98.81 327 ASP A C 1
ATOM 2372 O O . ASP A 1 327 ? -10.753 -7.407 11.494 1.00 98.81 327 ASP A O 1
ATOM 2376 N N . GLN A 1 328 ? -9.790 -5.650 12.465 1.00 98.81 328 GLN A N 1
ATOM 2377 C CA . GLN A 1 328 ? -11.021 -5.187 13.112 1.00 98.81 328 GLN A CA 1
ATOM 2378 C C . GLN A 1 328 ? -12.065 -4.664 12.114 1.00 98.81 328 GLN A C 1
ATOM 2380 O O . GLN A 1 328 ? -13.262 -4.873 12.318 1.00 98.81 328 GLN A O 1
ATOM 2385 N N . ALA A 1 329 ? -11.630 -4.039 11.018 1.00 98.75 329 ALA A N 1
ATOM 2386 C CA . ALA A 1 329 ? -12.502 -3.586 9.938 1.00 98.75 329 ALA A CA 1
ATOM 2387 C C . ALA A 1 329 ? -13.175 -4.765 9.227 1.00 98.75 329 ALA A C 1
ATOM 2389 O O . ALA A 1 329 ? -14.397 -4.764 9.069 1.00 98.75 329 ALA A O 1
ATOM 2390 N N . LEU A 1 330 ? -12.399 -5.794 8.870 1.00 98.56 330 LEU A N 1
ATOM 2391 C CA . LEU A 1 330 ? -12.900 -7.021 8.247 1.00 98.56 330 LEU A CA 1
ATOM 2392 C C . LEU A 1 330 ? -13.987 -7.689 9.101 1.00 98.56 330 LEU A C 1
ATOM 2394 O O . LEU A 1 330 ? -14.992 -8.153 8.567 1.00 98.56 330 LEU A O 1
ATOM 2398 N N . HIS A 1 331 ? -13.792 -7.722 10.420 1.00 98.12 331 HIS A N 1
ATOM 2399 C CA . HIS A 1 331 ? -14.712 -8.359 11.364 1.00 98.12 331 HIS A CA 1
ATOM 2400 C C . HIS A 1 331 ? -15.834 -7.430 11.862 1.00 98.12 331 HIS A C 1
ATOM 2402 O O . HIS A 1 331 ? -16.602 -7.813 12.745 1.00 98.12 331 HIS A O 1
ATOM 2408 N N . GLY A 1 332 ? -15.952 -6.211 11.321 1.00 97.69 332 GLY A N 1
ATOM 2409 C CA . GLY A 1 332 ? -17.023 -5.278 11.682 1.00 97.69 332 GLY A CA 1
ATOM 2410 C C . GLY A 1 332 ? -16.999 -4.858 13.156 1.00 97.69 332 GLY A C 1
ATOM 2411 O O . GLY A 1 332 ? -18.056 -4.739 13.782 1.00 97.69 332 GLY A O 1
ATOM 2412 N N . ALA A 1 333 ? -15.807 -4.659 13.724 1.00 98.19 333 ALA A N 1
ATOM 2413 C CA . ALA A 1 333 ? -15.639 -4.354 15.139 1.00 98.19 333 ALA A CA 1
ATOM 2414 C C . ALA A 1 333 ? -16.436 -3.109 15.575 1.00 98.19 333 ALA A C 1
ATOM 2416 O O . ALA A 1 333 ? -16.461 -2.075 14.902 1.00 98.19 333 ALA A O 1
ATOM 2417 N N . LYS A 1 334 ? -17.064 -3.195 16.755 1.00 97.69 334 LYS A N 1
ATOM 2418 C CA . LYS A 1 334 ? -17.812 -2.079 17.370 1.00 97.69 334 LYS A CA 1
ATOM 2419 C C . LYS A 1 334 ? -16.912 -1.064 18.084 1.00 97.69 334 LYS A C 1
ATOM 2421 O O . LYS A 1 334 ? -17.365 0.024 18.428 1.00 97.69 334 LYS A O 1
ATOM 2426 N N . SER A 1 335 ? -15.645 -1.412 18.275 1.00 98.19 335 SER A N 1
ATOM 2427 C CA . SER A 1 335 ? -14.575 -0.565 18.799 1.00 98.19 335 SER A CA 1
ATOM 2428 C C . SER A 1 335 ? -13.245 -1.060 18.241 1.00 98.19 335 SER A C 1
ATOM 2430 O O . SER A 1 335 ? -13.068 -2.267 18.102 1.00 98.19 335 SER A O 1
ATOM 2432 N N . TYR A 1 336 ? -12.319 -0.147 17.982 1.00 98.69 336 TYR A N 1
ATOM 2433 C CA . TYR A 1 336 ? -10.993 -0.415 17.450 1.00 98.69 336 TYR A CA 1
ATOM 2434 C C . TYR A 1 336 ? -9.961 -0.250 18.561 1.00 98.69 336 TYR A C 1
ATOM 2436 O O . TYR A 1 336 ? -9.732 0.859 19.035 1.00 98.69 336 TYR A O 1
ATOM 2444 N N . GLN A 1 337 ? -9.330 -1.347 18.965 1.00 98.44 337 GLN A N 1
ATOM 2445 C CA . GLN A 1 337 ? -8.216 -1.358 19.909 1.00 98.44 337 GLN A CA 1
ATOM 2446 C C . GLN A 1 337 ? -6.910 -1.480 19.123 1.00 98.44 337 GLN A C 1
ATOM 2448 O O . GLN A 1 337 ? -6.564 -2.548 18.608 1.00 98.44 337 GLN A O 1
ATOM 2453 N N . LEU A 1 338 ? -6.189 -0.374 18.987 1.00 98.69 338 LEU A N 1
ATOM 2454 C CA . LEU A 1 338 ? -4.965 -0.292 18.198 1.00 98.69 338 LEU A CA 1
ATOM 2455 C C . LEU A 1 338 ? -3.722 -0.394 19.100 1.00 98.69 338 LEU A C 1
ATOM 2457 O O . LEU A 1 338 ? -3.730 0.110 20.223 1.00 98.69 338 LEU A O 1
ATOM 2461 N N . PRO A 1 339 ? -2.648 -1.060 18.652 1.00 98.31 339 PRO A N 1
ATOM 2462 C CA . PRO A 1 339 ? -1.432 -1.196 19.443 1.00 98.31 339 PRO A CA 1
ATOM 2463 C C . PRO A 1 339 ? -0.687 0.139 19.552 1.00 98.31 339 PRO A C 1
ATOM 2465 O O . PRO A 1 339 ? -0.566 0.873 18.573 1.00 98.31 339 PRO A O 1
ATOM 2468 N N . ALA A 1 340 ? -0.132 0.418 20.726 1.00 98.12 340 ALA A N 1
ATOM 2469 C CA . ALA A 1 340 ? 0.753 1.539 21.014 1.00 98.12 340 ALA A CA 1
ATOM 2470 C C . ALA A 1 340 ? 2.074 1.013 21.575 1.00 98.12 340 ALA A C 1
ATOM 2472 O O . ALA A 1 340 ? 2.114 0.394 22.639 1.00 98.12 340 ALA A O 1
ATOM 2473 N N . LEU A 1 341 ? 3.161 1.266 20.855 1.00 96.88 341 LEU A N 1
ATOM 2474 C CA . LEU A 1 341 ? 4.502 0.931 21.298 1.00 96.88 341 LEU A CA 1
ATOM 2475 C C . LEU A 1 341 ? 4.967 1.927 22.356 1.00 96.88 341 LEU A C 1
ATOM 2477 O O . LEU A 1 341 ? 4.699 3.134 22.282 1.00 96.88 341 LEU A O 1
ATOM 2481 N N . LYS A 1 342 ? 5.726 1.415 23.325 1.00 91.44 342 LYS A N 1
ATOM 2482 C CA . LYS A 1 342 ? 6.326 2.225 24.384 1.00 91.44 342 LYS A CA 1
ATOM 2483 C C . LYS A 1 342 ? 7.135 3.377 23.776 1.00 91.44 342 LYS A C 1
ATOM 2485 O O . LYS A 1 342 ? 8.091 3.149 23.040 1.00 91.44 342 LYS A O 1
ATOM 2490 N N . GLY A 1 343 ? 6.764 4.609 24.123 1.00 84.75 343 GLY A N 1
ATOM 2491 C CA . GLY A 1 343 ? 7.479 5.825 23.725 1.00 84.75 343 GLY A CA 1
ATOM 2492 C C . GLY A 1 343 ? 7.017 6.481 22.420 1.00 84.75 343 GLY A C 1
ATOM 2493 O O . GLY A 1 343 ? 7.402 7.622 22.192 1.00 84.75 343 GLY A O 1
ATOM 2494 N N . LEU A 1 344 ? 6.173 5.835 21.604 1.00 87.12 344 LEU A N 1
ATOM 2495 C CA . LEU A 1 344 ? 5.630 6.453 20.380 1.00 87.12 344 LEU A CA 1
ATOM 2496 C C . LEU A 1 344 ? 4.265 7.114 20.587 1.00 87.12 344 LEU A C 1
ATOM 2498 O O . LEU A 1 344 ? 3.939 8.052 19.866 1.00 87.12 344 LEU A O 1
ATOM 2502 N N . ASN A 1 345 ? 3.508 6.669 21.599 1.00 88.75 345 ASN A N 1
ATOM 2503 C CA . ASN A 1 345 ? 2.268 7.293 22.082 1.00 88.75 345 ASN A CA 1
ATOM 2504 C C . ASN A 1 345 ? 1.371 7.824 20.943 1.00 88.75 345 ASN A C 1
ATOM 2506 O O . ASN A 1 345 ? 1.164 9.040 20.867 1.00 88.75 345 ASN A O 1
ATOM 2510 N N . PRO A 1 346 ? 0.868 6.946 20.050 1.00 96.44 346 PRO A N 1
ATOM 2511 C CA . PRO A 1 346 ? -0.007 7.362 18.961 1.00 96.44 346 PRO A CA 1
ATOM 2512 C C . PRO A 1 346 ? -1.200 8.150 19.508 1.00 96.44 346 PRO A C 1
ATOM 2514 O O . PRO A 1 346 ? -1.779 7.798 20.539 1.00 96.44 346 PRO A O 1
ATOM 2517 N N . LYS A 1 347 ? -1.553 9.239 18.824 1.00 97.12 347 LYS A N 1
ATOM 2518 C CA . LYS A 1 347 ? -2.657 10.124 19.216 1.00 97.12 347 LYS A CA 1
ATOM 2519 C C . LYS A 1 347 ? -3.685 10.180 18.113 1.00 97.12 347 LYS A C 1
ATOM 2521 O O . LYS A 1 347 ? -3.321 10.320 16.956 1.00 97.12 347 LYS A O 1
ATOM 2526 N N . GLY A 1 348 ? -4.958 10.150 18.464 1.00 97.12 348 GLY A N 1
ATOM 2527 C CA . GLY A 1 348 ? -6.023 10.260 17.481 1.00 97.12 348 GLY A CA 1
ATOM 2528 C C . GLY A 1 348 ? -7.225 9.423 17.859 1.00 97.12 348 GLY A C 1
ATOM 2529 O O . GLY A 1 348 ? -7.356 8.986 19.003 1.00 97.12 348 GLY A O 1
ATOM 2530 N N . GLY A 1 349 ? -8.107 9.219 16.894 1.00 98.19 349 GLY A N 1
ATOM 2531 C CA . GLY A 1 349 ? -9.334 8.479 17.109 1.00 98.19 349 GLY A CA 1
ATOM 2532 C C . GLY A 1 349 ? -10.248 8.508 15.894 1.00 98.19 349 GLY A C 1
ATOM 2533 O O . GLY A 1 349 ? -9.868 8.951 14.812 1.00 98.19 349 GLY A O 1
ATOM 2534 N N . ASN A 1 350 ? -11.482 8.044 16.080 1.00 98.50 350 ASN A N 1
ATOM 2535 C CA . ASN A 1 350 ? -12.515 8.155 15.060 1.00 98.50 350 ASN A CA 1
ATOM 2536 C C . ASN A 1 350 ? -13.068 9.584 15.033 1.00 98.50 350 ASN A C 1
ATOM 2538 O O . ASN A 1 350 ? -13.626 10.055 16.024 1.00 98.50 350 ASN A O 1
ATOM 2542 N N . LEU A 1 351 ? -12.955 10.262 13.893 1.00 97.69 351 LEU A N 1
ATOM 2543 C CA . LEU A 1 351 ? -13.497 11.608 13.705 1.00 97.69 351 LEU A CA 1
ATOM 2544 C C . LEU A 1 351 ? -15.027 11.597 13.540 1.00 97.69 351 LEU A C 1
ATOM 2546 O O . LEU A 1 351 ? -15.683 12.631 13.694 1.00 97.69 351 LEU A O 1
ATOM 2550 N N . ARG A 1 352 ? -15.631 10.434 13.2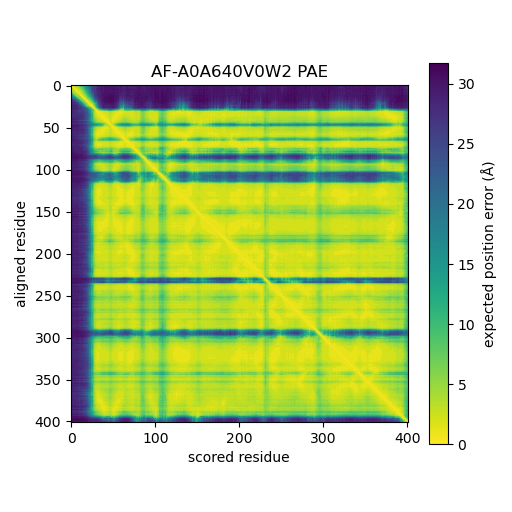46 1.00 96.50 352 ARG A N 1
ATOM 2551 C CA . ARG A 1 352 ? -17.088 10.274 13.161 1.00 96.50 352 ARG A CA 1
ATOM 2552 C C . ARG A 1 352 ? -17.710 10.269 14.559 1.00 96.50 352 ARG A C 1
ATOM 2554 O O . ARG A 1 352 ? -17.630 9.278 15.285 1.00 96.50 352 ARG A O 1
ATOM 2561 N N . LYS A 1 353 ? -18.427 11.345 14.900 1.00 95.44 353 LYS A N 1
ATOM 2562 C CA . LYS A 1 353 ? -19.270 11.399 16.109 1.00 95.44 353 LYS A CA 1
ATOM 2563 C C . LYS A 1 353 ? -20.273 10.237 16.119 1.00 95.44 353 LYS A C 1
ATOM 2565 O O . LYS A 1 353 ? -20.952 9.999 15.120 1.00 95.44 353 LYS A O 1
ATOM 2570 N N . GLY A 1 354 ? -20.348 9.522 17.242 1.00 95.25 354 GLY A N 1
ATOM 2571 C CA . GLY A 1 354 ? -21.210 8.343 17.406 1.00 95.25 354 GLY A CA 1
ATOM 2572 C C . GLY A 1 354 ? -20.756 7.095 16.634 1.00 95.25 354 GLY A C 1
ATOM 2573 O O . GLY A 1 354 ? -21.484 6.105 16.606 1.00 95.25 354 GLY A O 1
ATOM 2574 N N . GLY A 1 355 ? -19.587 7.125 15.984 1.00 96.94 355 GLY A N 1
ATOM 2575 C CA . GLY A 1 355 ? -18.973 5.944 15.382 1.00 96.94 355 GLY A CA 1
ATOM 2576 C C . GLY A 1 355 ? -18.267 5.053 16.416 1.00 96.94 355 GLY A C 1
ATOM 2577 O O . GLY A 1 355 ? -18.114 5.455 17.572 1.00 96.94 355 GLY A O 1
ATOM 2578 N N . PRO A 1 356 ? -17.801 3.854 16.013 1.00 98.38 356 PRO A N 1
ATOM 2579 C CA . PRO A 1 356 ? -16.937 3.007 16.831 1.00 98.38 356 PRO A CA 1
ATOM 2580 C C . PRO A 1 356 ? -15.769 3.788 17.431 1.00 98.38 356 PRO A C 1
ATOM 2582 O O . PRO A 1 356 ? -15.105 4.550 16.724 1.00 98.38 356 PRO A O 1
ATOM 2585 N N . ALA A 1 357 ? -15.509 3.583 18.722 1.00 98.38 357 ALA A N 1
ATOM 2586 C CA . ALA A 1 357 ? -14.355 4.175 19.387 1.00 98.38 357 ALA A CA 1
ATOM 2587 C C . ALA A 1 357 ? -13.059 3.631 18.774 1.00 98.38 357 ALA A C 1
ATOM 2589 O O . ALA A 1 357 ? -13.003 2.461 18.407 1.00 98.38 357 ALA A O 1
ATOM 2590 N N . VAL A 1 358 ? -12.026 4.465 18.690 1.00 98.69 358 VAL A N 1
ATOM 2591 C CA . VAL A 1 358 ? -10.664 4.056 18.329 1.00 98.69 358 VAL A CA 1
ATOM 2592 C C . VAL A 1 358 ? -9.780 4.423 19.510 1.00 98.69 358 VAL A C 1
ATOM 2594 O O . VAL A 1 358 ? -9.664 5.597 19.854 1.00 98.69 358 VAL A O 1
ATOM 2597 N N . THR A 1 359 ? -9.219 3.415 20.161 1.00 98.50 359 THR A N 1
ATOM 2598 C CA . THR A 1 359 ? -8.437 3.531 21.393 1.00 98.50 359 THR A CA 1
ATOM 2599 C C . THR A 1 359 ? -7.131 2.765 21.262 1.00 98.50 359 THR A C 1
ATOM 2601 O O . THR A 1 359 ? -6.958 1.954 20.351 1.00 98.50 359 THR A O 1
ATOM 2604 N N . PHE A 1 360 ? -6.200 3.022 22.178 1.00 98.56 360 PHE A N 1
ATOM 2605 C CA . PHE A 1 360 ? -4.860 2.454 22.129 1.00 98.56 360 PHE A CA 1
ATOM 2606 C C . PHE A 1 360 ? -4.558 1.609 23.363 1.00 98.56 360 PHE A C 1
ATOM 2608 O O . PHE A 1 360 ? -4.899 1.994 24.479 1.00 98.56 360 PHE A O 1
ATOM 2615 N N . HIS A 1 361 ? -3.877 0.483 23.164 1.00 97.69 361 HIS A N 1
ATOM 2616 C CA . HIS A 1 361 ? -3.371 -0.372 24.237 1.00 97.69 361 HIS A CA 1
ATOM 2617 C C . HIS A 1 361 ? -1.868 -0.590 24.072 1.00 97.69 361 HIS A C 1
ATOM 2619 O O . HIS A 1 361 ? -1.363 -0.639 22.952 1.00 97.69 361 HIS A O 1
ATOM 2625 N N . GLN A 1 362 ? -1.143 -0.730 25.182 1.00 97.81 362 GLN A N 1
ATOM 2626 C CA . GLN A 1 362 ? 0.295 -0.992 25.128 1.00 97.81 362 GLN A CA 1
ATOM 2627 C C . GLN A 1 362 ? 0.570 -2.334 24.444 1.00 97.81 362 GLN A C 1
ATOM 2629 O O . GLN A 1 362 ? -0.061 -3.342 24.762 1.00 97.81 362 GLN A O 1
ATOM 2634 N N . ALA A 1 363 ? 1.526 -2.343 23.520 1.00 96.94 363 ALA A N 1
ATOM 2635 C CA . ALA A 1 363 ? 1.936 -3.536 22.795 1.00 96.94 363 ALA A CA 1
ATOM 2636 C C . ALA A 1 363 ? 3.467 -3.600 22.676 1.00 96.94 363 ALA A C 1
ATOM 2638 O O . ALA A 1 363 ? 4.123 -2.558 22.565 1.00 96.94 363 ALA A O 1
ATOM 2639 N N . PRO A 1 364 ? 4.061 -4.806 22.676 1.00 97.06 364 PRO A N 1
ATOM 2640 C CA . PRO A 1 364 ? 5.476 -4.958 22.386 1.00 97.06 364 PRO A CA 1
ATOM 2641 C C . PRO A 1 364 ? 5.760 -4.612 20.922 1.00 97.06 364 PRO A C 1
ATOM 2643 O O . PRO A 1 364 ? 4.925 -4.822 20.034 1.00 97.06 364 PRO A O 1
ATOM 2646 N N . GLN A 1 365 ? 6.969 -4.111 20.674 1.00 96.62 365 GLN A N 1
ATOM 2647 C CA . GLN A 1 365 ? 7.468 -3.914 19.320 1.00 96.62 365 GLN A CA 1
ATOM 2648 C C . GLN A 1 365 ? 7.689 -5.278 18.663 1.00 96.62 365 GLN A C 1
ATOM 2650 O O . GLN A 1 365 ? 8.446 -6.103 19.177 1.00 96.62 365 GLN A O 1
ATOM 2655 N N . GLN A 1 366 ? 7.050 -5.508 17.520 1.00 95.44 366 GLN A N 1
ATOM 2656 C CA . GLN A 1 366 ? 7.321 -6.679 16.697 1.00 95.44 366 GLN A CA 1
ATOM 2657 C C . GLN A 1 366 ? 8.618 -6.508 15.904 1.00 95.44 366 GLN A C 1
ATOM 2659 O O . GLN A 1 366 ? 8.978 -5.410 15.477 1.00 95.44 366 GLN A O 1
ATOM 2664 N N . THR A 1 367 ? 9.300 -7.624 15.671 1.00 94.62 367 THR A N 1
ATOM 2665 C CA . THR A 1 367 ? 10.401 -7.717 14.714 1.00 94.62 367 THR A CA 1
ATOM 2666 C C . THR A 1 367 ? 9.879 -8.210 13.368 1.00 94.62 367 THR A C 1
ATOM 2668 O O . THR A 1 367 ? 8.854 -8.901 13.284 1.00 94.62 367 THR A O 1
ATOM 2671 N N . PHE A 1 368 ? 10.585 -7.840 12.303 1.00 95.31 368 PHE A N 1
ATOM 2672 C CA . PHE A 1 368 ? 10.230 -8.182 10.932 1.00 95.31 368 PHE A CA 1
ATOM 2673 C C . PHE A 1 368 ? 11.438 -8.744 10.194 1.00 95.31 368 PHE A C 1
ATOM 2675 O O . PHE A 1 368 ? 12.588 -8.448 10.532 1.00 95.31 368 PHE A O 1
ATOM 2682 N N . THR A 1 369 ? 11.169 -9.584 9.201 1.00 95.12 369 THR A N 1
ATOM 2683 C CA . THR A 1 369 ? 12.194 -10.172 8.344 1.00 95.12 369 THR A CA 1
ATOM 2684 C C . THR A 1 369 ? 12.936 -9.061 7.611 1.00 95.12 369 THR A C 1
ATOM 2686 O O . THR A 1 369 ? 12.318 -8.182 7.017 1.00 95.12 369 THR A O 1
ATOM 2689 N N . ASN A 1 370 ? 14.271 -9.108 7.644 1.00 93.06 370 ASN A N 1
ATOM 2690 C CA . ASN A 1 370 ? 15.089 -8.191 6.859 1.00 93.06 370 ASN A CA 1
ATOM 2691 C C . ASN A 1 370 ? 14.721 -8.351 5.371 1.00 93.06 370 ASN A C 1
ATOM 2693 O O . ASN A 1 370 ? 14.757 -9.483 4.884 1.00 93.06 370 ASN A O 1
ATOM 2697 N N . PRO A 1 371 ? 14.412 -7.266 4.642 1.00 93.31 371 PRO A N 1
ATOM 2698 C CA . PRO A 1 371 ? 14.057 -7.344 3.230 1.00 93.31 371 PRO A CA 1
ATOM 2699 C C . PRO A 1 371 ? 15.079 -8.090 2.353 1.00 93.31 371 PRO A C 1
ATOM 2701 O O . PRO A 1 371 ? 14.691 -8.817 1.445 1.00 93.31 371 PRO A O 1
ATOM 2704 N N . HIS A 1 372 ? 16.374 -8.005 2.680 1.00 92.56 372 HIS A N 1
ATOM 2705 C CA . HIS A 1 372 ? 17.455 -8.735 1.992 1.00 92.56 372 HIS A CA 1
ATOM 2706 C C . HIS A 1 372 ? 17.461 -10.247 2.257 1.00 92.56 372 HIS A C 1
ATOM 2708 O O . HIS A 1 372 ? 18.135 -10.996 1.559 1.00 92.56 372 HIS A O 1
ATOM 2714 N N . ALA A 1 373 ? 16.746 -10.705 3.285 1.00 94.88 373 ALA A N 1
ATOM 2715 C CA . ALA A 1 373 ? 16.624 -12.116 3.642 1.00 94.88 373 ALA A CA 1
ATOM 2716 C C . ALA A 1 373 ? 15.340 -12.759 3.088 1.00 94.88 373 ALA A C 1
ATOM 2718 O O . ALA A 1 373 ? 15.104 -13.949 3.306 1.00 94.88 373 ALA A O 1
ATOM 2719 N N . ILE A 1 374 ? 14.487 -11.992 2.400 1.00 94.81 374 ILE A N 1
ATOM 2720 C CA . ILE A 1 374 ? 13.278 -12.526 1.775 1.00 94.81 374 ILE A CA 1
ATOM 2721 C C . ILE A 1 374 ? 13.690 -13.303 0.525 1.00 94.81 374 ILE A C 1
ATOM 2723 O O . ILE A 1 374 ? 14.341 -12.768 -0.368 1.00 94.81 374 ILE A O 1
ATOM 2727 N N . ARG A 1 375 ? 13.280 -14.574 0.444 1.00 93.62 375 ARG A N 1
ATOM 2728 C CA . ARG A 1 375 ? 13.502 -15.403 -0.744 1.00 93.62 375 ARG A CA 1
ATOM 2729 C C . ARG A 1 375 ? 12.848 -14.746 -1.959 1.00 93.62 375 ARG A C 1
ATOM 2731 O O . ARG A 1 375 ? 11.639 -14.511 -1.946 1.00 93.62 375 ARG A O 1
ATOM 2738 N N . GLU A 1 376 ? 13.633 -14.526 -3.008 1.00 94.75 376 GLU A N 1
ATOM 2739 C CA . GLU A 1 376 ? 13.141 -14.047 -4.296 1.00 94.75 376 GLU A CA 1
ATOM 2740 C C . GLU A 1 376 ? 12.913 -15.197 -5.282 1.00 94.75 376 GLU A C 1
ATOM 2742 O O . GLU A 1 376 ? 13.692 -16.151 -5.349 1.00 94.75 376 GLU A O 1
ATOM 2747 N N . VAL A 1 377 ? 11.827 -15.101 -6.050 1.00 95.81 377 VAL A N 1
ATOM 2748 C CA . VAL A 1 377 ? 11.515 -15.989 -7.169 1.00 95.81 377 VAL A CA 1
ATOM 2749 C C . VAL A 1 377 ? 11.367 -15.167 -8.443 1.00 95.81 377 VAL A C 1
ATOM 2751 O O . VAL A 1 377 ? 10.538 -14.265 -8.520 1.00 95.81 377 VAL A O 1
ATOM 2754 N N . ILE A 1 378 ? 12.146 -15.511 -9.464 1.00 96.06 378 ILE A N 1
ATOM 2755 C CA . ILE A 1 378 ? 12.123 -14.838 -10.763 1.00 96.06 378 ILE A CA 1
ATOM 2756 C C . ILE A 1 378 ? 11.450 -15.755 -11.783 1.00 96.06 378 ILE A C 1
ATOM 2758 O O . ILE A 1 378 ? 11.816 -16.923 -11.915 1.00 96.06 378 ILE A O 1
ATOM 2762 N N . SER A 1 379 ? 10.492 -15.222 -12.537 1.00 96.56 379 SER A N 1
ATOM 2763 C CA . SER A 1 379 ? 9.788 -15.932 -13.602 1.00 96.56 379 SER A CA 1
ATOM 2764 C C . SER A 1 379 ? 9.767 -15.110 -14.886 1.00 96.56 379 SER A C 1
ATOM 2766 O O . SER A 1 379 ? 9.584 -13.896 -14.880 1.00 96.56 379 SER A O 1
ATOM 2768 N N . LYS A 1 380 ? 9.919 -15.796 -16.023 1.00 96.44 380 LYS A N 1
ATOM 2769 C CA . LYS A 1 380 ? 9.812 -15.188 -17.360 1.00 96.44 380 LYS A CA 1
ATOM 2770 C C . LYS A 1 380 ? 8.361 -15.056 -17.839 1.00 96.44 380 LYS A C 1
ATOM 2772 O O . LYS A 1 380 ? 8.130 -14.550 -18.937 1.00 96.44 380 LYS A O 1
ATOM 2777 N N . GLN A 1 381 ? 7.394 -15.542 -17.060 1.00 97.06 381 GLN A N 1
ATOM 2778 C CA . GLN A 1 381 ? 5.980 -15.432 -17.406 1.00 97.06 381 GLN A CA 1
ATOM 2779 C C . GLN A 1 381 ? 5.495 -13.989 -17.256 1.00 97.06 381 GLN A C 1
ATOM 2781 O O . GLN A 1 381 ? 6.020 -13.219 -16.451 1.00 97.06 381 GLN A O 1
ATOM 2786 N N . ARG A 1 382 ? 4.510 -13.615 -18.074 1.00 95.44 382 ARG A N 1
ATOM 2787 C CA . ARG A 1 382 ? 3.996 -12.247 -18.171 1.00 95.44 382 ARG A CA 1
ATOM 2788 C C . ARG A 1 382 ? 2.604 -12.160 -17.569 1.00 95.44 382 ARG A C 1
ATOM 2790 O O . ARG A 1 382 ? 1.729 -12.941 -17.923 1.00 95.44 382 ARG A O 1
ATOM 2797 N N . LEU A 1 383 ? 2.401 -11.144 -16.738 1.00 95.75 383 LEU A N 1
ATOM 2798 C CA . LEU A 1 383 ? 1.082 -10.760 -16.226 1.00 95.75 383 LEU A CA 1
ATOM 2799 C C . LEU A 1 383 ? 0.418 -9.659 -17.070 1.00 95.75 383 LEU A C 1
ATOM 2801 O O . LEU A 1 383 ? -0.798 -9.472 -17.037 1.00 95.75 383 LEU A O 1
ATOM 2805 N N . LEU A 1 384 ? 1.238 -8.910 -17.804 1.00 97.25 384 LEU A N 1
ATOM 2806 C CA . LEU A 1 384 ? 0.861 -7.749 -18.598 1.00 97.25 384 LEU A CA 1
ATOM 2807 C C . LEU A 1 384 ? 1.306 -7.941 -20.057 1.00 97.25 384 LEU A C 1
ATOM 2809 O O . LEU A 1 384 ? 2.215 -8.740 -20.313 1.00 97.25 384 LEU A O 1
ATOM 2813 N N . PRO A 1 385 ? 0.705 -7.209 -21.016 1.00 96.75 385 PRO A N 1
ATOM 2814 C CA . PRO A 1 385 ? 1.154 -7.209 -22.405 1.00 96.75 385 PRO A CA 1
ATOM 2815 C C . PRO A 1 385 ? 2.658 -6.955 -22.529 1.00 96.75 385 PRO A C 1
ATOM 2817 O O . PRO A 1 385 ? 3.252 -6.241 -21.718 1.00 96.75 385 PRO A O 1
ATOM 2820 N N . ALA A 1 386 ? 3.283 -7.548 -23.545 1.00 96.62 386 ALA A N 1
ATOM 2821 C CA . ALA A 1 386 ? 4.703 -7.350 -23.792 1.00 96.62 386 ALA A CA 1
ATOM 2822 C C . ALA A 1 386 ? 5.016 -5.885 -24.131 1.00 96.62 386 ALA A C 1
ATOM 2824 O O . ALA A 1 386 ? 4.220 -5.196 -24.765 1.00 96.62 386 ALA A O 1
ATOM 2825 N N . ILE A 1 387 ? 6.203 -5.439 -23.722 1.00 95.56 387 ILE A N 1
ATOM 2826 C CA . ILE A 1 387 ? 6.739 -4.134 -24.107 1.00 95.56 387 ILE A CA 1
ATOM 2827 C C . ILE A 1 387 ? 7.107 -4.188 -25.603 1.00 95.56 387 ILE A C 1
ATOM 2829 O O . ILE A 1 387 ? 7.845 -5.105 -25.988 1.00 95.56 387 ILE A O 1
ATOM 2833 N N . PRO A 1 388 ? 6.607 -3.262 -26.445 1.00 93.94 388 PRO A N 1
ATOM 2834 C CA . PRO A 1 388 ? 6.980 -3.176 -27.854 1.00 93.94 388 PRO A CA 1
ATOM 2835 C C . PRO A 1 388 ? 8.491 -2.984 -28.017 1.00 93.94 388 PRO A C 1
ATOM 2837 O O . PRO A 1 388 ? 9.122 -2.278 -27.231 1.00 93.94 388 PRO A O 1
ATOM 2840 N N . LYS A 1 389 ? 9.087 -3.629 -29.025 1.00 91.12 389 LYS A N 1
ATOM 2841 C CA . LYS A 1 389 ? 10.543 -3.556 -29.263 1.00 91.12 389 LYS A CA 1
ATOM 2842 C C . LYS A 1 389 ? 11.000 -2.157 -29.683 1.00 91.12 389 LYS A C 1
ATOM 2844 O O . LYS A 1 389 ? 12.151 -1.805 -29.461 1.00 91.12 389 LYS A O 1
ATOM 2849 N N . ASP A 1 390 ? 10.096 -1.405 -30.288 1.00 89.88 390 ASP A N 1
ATOM 2850 C CA . ASP A 1 390 ? 10.226 -0.040 -30.783 1.00 89.88 390 ASP A CA 1
ATOM 2851 C C . ASP A 1 390 ? 9.741 1.010 -29.769 1.00 89.88 390 ASP A C 1
ATOM 2853 O O . ASP A 1 390 ? 9.633 2.187 -30.104 1.00 89.88 390 ASP A O 1
ATOM 2857 N N . LEU A 1 391 ? 9.450 0.618 -28.519 1.00 89.94 391 LEU A N 1
ATOM 2858 C CA . LEU A 1 391 ? 9.059 1.577 -27.492 1.00 89.94 391 LEU A CA 1
ATOM 2859 C C . LEU A 1 391 ? 10.208 2.548 -27.200 1.00 89.94 391 LEU A C 1
ATOM 2861 O O . LEU A 1 391 ? 11.234 2.171 -26.629 1.00 89.94 391 LEU A O 1
ATOM 2865 N N . HIS A 1 392 ? 9.984 3.820 -27.509 1.00 85.94 392 HIS A N 1
ATOM 2866 C CA . HIS A 1 392 ? 10.849 4.907 -27.082 1.00 85.94 392 HIS A CA 1
ATOM 2867 C C . HIS A 1 392 ? 10.490 5.327 -25.657 1.00 85.94 392 HIS A C 1
ATOM 2869 O O . HIS A 1 392 ? 9.330 5.598 -25.353 1.00 85.94 392 HIS A O 1
ATOM 2875 N N . VAL A 1 393 ? 11.497 5.380 -24.784 1.00 84.81 393 VAL A N 1
ATOM 2876 C CA . VAL A 1 393 ? 11.348 5.845 -23.404 1.00 84.81 393 VAL A CA 1
ATOM 2877 C C . VAL A 1 393 ? 12.222 7.065 -23.163 1.00 84.81 393 VAL A C 1
ATOM 2879 O O . VAL A 1 393 ? 13.417 7.066 -23.464 1.00 84.81 393 VAL A O 1
ATOM 2882 N N . ASN A 1 394 ? 11.630 8.102 -22.588 1.00 76.25 394 ASN A N 1
ATOM 2883 C CA . ASN A 1 394 ? 12.348 9.227 -22.036 1.00 76.25 394 ASN A CA 1
ATOM 2884 C C . ASN A 1 394 ? 12.916 8.827 -20.667 1.00 76.25 394 ASN A C 1
ATOM 2886 O O . ASN A 1 394 ? 12.184 8.681 -19.690 1.00 76.25 394 ASN A O 1
ATOM 2890 N N . LYS A 1 395 ? 14.238 8.642 -20.602 1.00 67.81 395 LYS A N 1
ATOM 2891 C CA . LYS A 1 395 ? 14.979 8.336 -19.363 1.00 67.81 395 LYS A CA 1
ATOM 2892 C C . LYS A 1 395 ? 15.206 9.559 -18.467 1.00 67.81 395 LYS A C 1
ATOM 2894 O O . LYS A 1 395 ? 15.799 9.425 -17.401 1.00 67.81 395 LYS A O 1
ATOM 2899 N N . ARG A 1 396 ? 14.743 10.731 -18.906 1.00 61.12 396 ARG A N 1
ATOM 2900 C CA . ARG A 1 396 ? 14.666 11.975 -18.140 1.00 61.12 396 ARG A CA 1
ATOM 2901 C C . ARG A 1 396 ? 13.210 12.471 -18.088 1.00 61.12 396 ARG A C 1
ATOM 2903 O O . ARG A 1 396 ? 12.922 13.534 -18.643 1.00 61.12 396 ARG A O 1
ATOM 2910 N N . PRO A 1 397 ? 12.245 11.715 -17.528 1.00 48.03 397 PRO A N 1
ATOM 2911 C CA . PRO A 1 397 ? 10.996 12.352 -17.124 1.00 48.03 397 PRO A CA 1
ATOM 2912 C C . PRO A 1 397 ? 11.386 13.430 -16.109 1.00 48.03 397 PRO A C 1
ATOM 2914 O O . PRO A 1 397 ? 12.201 13.130 -15.241 1.00 48.03 397 PRO A O 1
ATOM 2917 N N . GLY A 1 398 ? 10.912 14.661 -16.314 1.00 41.81 398 GLY A N 1
ATOM 2918 C CA . GLY A 1 398 ? 11.426 15.873 -15.674 1.00 41.81 398 GLY A CA 1
ATOM 2919 C C . GLY A 1 398 ? 11.742 15.712 -14.191 1.00 41.81 398 GLY A C 1
ATOM 2920 O O . GLY A 1 398 ? 11.021 15.034 -13.461 1.00 41.81 398 GLY A O 1
ATOM 2921 N N . ASP A 1 399 ? 12.813 16.381 -13.779 1.00 39.91 399 ASP A N 1
ATOM 2922 C CA . ASP A 1 399 ? 13.297 16.543 -12.406 1.00 39.91 399 ASP A CA 1
ATOM 2923 C C . ASP A 1 399 ? 12.288 17.295 -11.487 1.00 39.91 399 ASP A C 1
ATOM 2925 O O . ASP A 1 399 ? 12.685 17.915 -10.504 1.00 39.91 399 ASP A O 1
ATOM 2929 N N . ASP A 1 400 ? 10.986 17.226 -11.794 1.00 32.56 400 ASP A N 1
ATOM 2930 C CA . ASP A 1 400 ? 9.879 17.980 -11.198 1.00 32.56 400 ASP A CA 1
ATOM 2931 C C . ASP A 1 400 ? 8.879 17.050 -10.472 1.00 32.56 400 ASP A C 1
ATOM 2933 O O . ASP A 1 400 ? 7.662 17.125 -10.679 1.00 32.56 400 ASP A O 1
ATOM 2937 N N . ILE A 1 401 ? 9.382 16.146 -9.623 1.00 34.44 401 ILE A N 1
ATOM 2938 C CA . ILE A 1 401 ? 8.582 15.537 -8.540 1.00 34.44 401 ILE A CA 1
ATOM 2939 C C . ILE A 1 401 ? 8.965 16.181 -7.217 1.00 34.44 401 ILE A C 1
ATOM 2941 O O . ILE A 1 401 ? 10.166 16.111 -6.864 1.00 34.44 401 ILE A O 1
#

InterPro domains:
  IPR029058 Alpha/Beta hydrolase fold [G3DSA:3.40.50.1820] (42-343)
  IPR029058 Alpha/Beta hydrolase fold [SSF53474] (43-331)